Protein AF-0000000070753878 (afdb_homodimer)

InterPro domains:
  IPR022751 Alpha-mannosyltransferase [PF11051] (12-262)
  IPR029044 Nucleotide-diphospho-sugar transferases [SSF53448] (6-229)

Organism: Phytophthora sojae (strain P6497) (NCBI:txid1094619)

Foldseek 3Di:
DEFFPVCLLLLLLVVLLLVLLPDDAAAEYEYADANRADPVSVVLNCVLDPRYHYDHLNVVCCVVVNDPNVLSVVCHDQNCQLSCVLPDPDQWDKDAASLKQFPHNPVCLCVAPQCVVAQKEWEFDAQAADCAAQNPDDPNDRNLVVCQAVPPQVVLPHDHGRDFDPCLDPVDHCVVVRRHLGTTDVNIMTGRNVQQRCLSVLLSCCSRPVCVVGGRDPGNGVSRVSSSRSSVGDHDYQQWHKKAWAAPQLPCCPQFQQKHFAWIWDWRSHPPPPDDTGTTIISPCLAAPQPSDDPVCPVPDDSRYHRRPDIFKMQDIHGHDHADATPDPRDDDDDPRMRHRRHIDTDDPQRVQSSVLSNQSSVCVVVVVNVSSVDPDRPPDDD/DEFFPVCLLLLLLVVLLLVLLPDDAAAEYEYADANRADPVSVVLNCVLDPRYHYDHLNVVCCVVVNDPNVLSVVCHDQNCQLSCVLPDPDQWDKDAASLKQFPHNPVCLCVAPQCVVAQKEWEFDAQAADCAAQNPDDPNDRNLVVCQAVPPQVVLPHDHGRDFDPCLDPVDHCVVVRRHLGT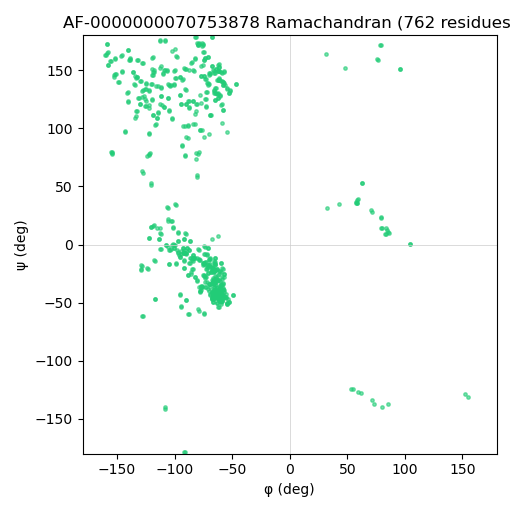TDVNIMTGRNVQQRCLSVQLSCCSRPVCVVGGRDDGNGVSRVSSSRSSVGDHDYQQWHKKAWAAPQLPCCVQFQQKHFAWIWDWRSHPPPPDDTGTTIISPCLAAPQPSDDPVCPVPDDSRHHRRPDTFKMQDIHGHDHADATPDPRDDDDDPRMRHRRHIDTDDPQRVQSSVLSNQSSVCVVVVVNVSSVDPDRPPDDD

Secondary structure (DSSP, 8-state):
-B--GGGHHHHHHHHHHHHHTT--S-EEEEESSGGGS-HHHHHHHHHH-SSEEEEEHHHHHHHTTSS-HHHHGGGSGGGHHHHHHHH---SEEEEE-TTEEESS-GGGGGGSHHHHHHSEEEEE------SSGGGSEETTEEHHHHHHHH--GGGGT--SS----GGG-TTT-TTTTTS-S--EEEEEEEEEGGG-TTHHHHHHHHHHTGGGTS--SSTTHHHHHHHHHHTT----B-SS--EEB--TTTTHHHHHTT-EESSEEEE---S-TTSPP-EEEEE-HHHH-S--S-GGGTTTS-GGGS--S---EEPPP---------SSS--S---TTEETT---EEPPTTHHHHHHHHHHHHHHHHTT-GGGGS---------/-B--GGGHHHHHHHHHHHHHTT--S-EEEEESSGGGS-HHHHHHHHHH-SSEEEEEHHHHHHHTTSS-HHHHGGGSGGGHHHHHHHH---SEEEEE-TTEEESS-GGGGGGSHHHHHHSEEEEE------SSGGGSEETTEEHHHHHHHH--GGGGT--SS----GGG-TTT-TTTTTS-S--EEEEEEEEEGGG-TTHHHHHHHHHHTGGGTS--SSTTHHHHHHHHHHTT----B-SS--EEB--TTTTHHHHHTT-EESSEEEE---S-TTSPP-EEEEE-HHHH-S--S-GGGTTTS-GGGS--S---EEPPP---------SSS--S---TTEETT---EEPPTTHHHHHHHHHHHHHHHHTT-GGGGSS--------

Solvent-accessible surface area (backbone atoms only — not comparable to full-atom values): 41016 Å² total; per-residue (Å²): 58,65,52,38,58,91,42,41,40,47,36,50,23,35,54,53,48,39,42,63,48,66,48,80,66,80,45,52,38,34,32,58,41,68,89,27,55,43,72,69,54,51,51,54,51,54,74,73,39,89,55,63,44,80,41,50,53,38,52,51,36,33,74,70,64,76,36,52,68,76,65,42,67,66,32,58,76,65,42,30,52,62,54,46,64,59,67,50,83,66,42,77,37,68,44,41,43,42,44,47,47,64,71,50,44,74,73,56,53,72,73,31,67,48,22,66,73,31,30,17,42,38,36,40,33,62,54,42,71,43,63,46,34,30,33,20,74,54,95,87,31,43,31,50,58,46,49,49,59,65,49,67,32,64,81,69,77,37,77,76,70,63,69,76,52,81,75,50,28,79,88,75,18,47,59,65,64,47,45,15,39,41,63,39,35,58,55,48,36,37,40,26,57,86,60,32,79,48,17,54,62,42,32,52,43,41,71,75,45,48,42,78,76,51,56,50,37,84,66,42,35,46,49,58,63,50,15,24,53,73,44,71,37,72,70,28,64,36,66,42,27,52,29,23,27,32,23,51,62,58,35,22,68,81,55,30,50,33,29,24,31,33,39,43,29,40,55,58,55,60,78,59,82,84,52,79,87,43,76,35,35,29,53,29,46,29,62,62,36,80,66,57,54,59,79,92,39,56,54,72,52,62,51,46,53,38,45,28,82,44,62,58,33,25,35,53,90,42,66,65,65,63,68,60,62,63,89,55,88,58,82,74,86,79,61,91,56,42,42,34,40,59,35,56,41,73,51,64,84,63,49,54,29,52,52,51,46,44,39,45,28,26,52,20,46,68,51,68,28,60,53,45,65,73,53,77,65,68,34,61,76,85,125,61,66,52,37,58,92,42,42,40,45,37,52,23,35,54,53,49,38,42,64,49,67,49,79,66,81,44,52,40,33,32,58,42,67,88,27,53,44,69,68,54,50,50,53,51,54,74,73,40,89,55,63,43,81,42,49,53,37,52,52,36,33,75,70,66,78,35,52,68,79,62,43,67,65,32,56,76,64,43,31,53,64,52,47,63,59,67,50,82,64,41,77,37,66,45,41,44,41,44,46,48,64,71,48,44,74,73,57,54,72,73,31,67,48,23,65,73,30,29,18,43,38,36,41,33,61,54,42,71,43,64,46,35,32,34,20,74,53,96,86,31,45,31,49,59,47,49,49,58,65,51,68,32,64,81,69,76,38,76,76,71,64,68,76,53,81,75,50,28,80,86,75,18,47,58,66,63,48,44,15,41,41,63,39,36,58,56,47,35,37,39,25,56,86,60,32,80,47,16,53,62,41,32,52,43,42,71,76,47,49,43,79,76,50,56,48,38,82,66,42,34,47,49,58,64,51,14,25,54,72,44,71,36,73,68,28,62,36,67,43,28,52,28,25,29,33,22,51,62,57,36,22,69,80,55,29,50,33,29,26,30,33,40,42,28,41,57,59,58,61,77,60,80,84,52,79,85,44,77,36,37,30,52,28,46,29,63,63,36,78,65,54,53,58,78,91,40,56,55,72,51,60,51,44,54,38,45,28,83,44,61,57,32,26,33,54,89,42,67,66,68,61,67,60,61,64,89,56,89,61,80,73,87,77,60,92,56,41,42,34,40,60,35,54,39,72,51,62,85,64,49,54,28,50,51,51,45,43,40,45,27,25,50,19,46,68,51,68,25,59,44,41,65,74,54,73,66,66,37,63,81,87,126

Sequence (766 aa):
MCMHNGVVPLGLSLVRELRCLGNTELIQIYHCFPEEMSNSSRKLLFEADNNLEIVDVCTDLVKQGKLSEDRARHFRSWWIKPLAVYHTKIKELLLVDIDDIFMRDPAVLRTTEGYHRTGTTFFYDRVLSSTEFFNQDVDGEQYLKKLLNEFDYTKFNLPTGSTPSAHLSPKTSYAWRRQTSHEQDSSLVAIDKSRAGKAMDVLFFLITEQHFVHEFSYGDKESFWIAYELAKQEYFFSPWGVGGISSSTNKDLEKHEDSLCGSIVQYMPVEDETTESELLYVNGKALLNPFPVAMDKLGTATHNVLFNTNPTHLTPRQKRRGNGQTTTNYKGGYAMECLVGFGSEPLPVKFAPQLLRRRMFYFGIRMGVLSALDQCFPFEGMKMCMHNGVVPLGLSLVRELRCLGNTELIQIYHCFPEEMSNSSRKLLFEADNNLEIVDVCTDLVKQGKLSEDRARHFRSWWIKPLAVYHTKIKELLLVDIDDIFMRDPAVLRTTEGYHRTGTTFFYDRVLSSTEFFNQDVDGEQYLKKLLNEFDYTKFNLPTGSTPSAHLSPKTSYAWRRQTSHEQDSSLVAIDKSRAGKAMDVLFFLITEQHFVHEFSYGDKESFWIAYELAKQEYFFSPWGVGGISSSTNKDLEKHEDSLCGSIVQYMPVEDETTESELLYVNGKALLNPFPVAMDKLGTATHNVLFNTNPTHLTPRQKRRGNGQTTTNYKGGYAMECLVGFGSEPLPVKFAPQLLRRRMFYFGIRMGVLSALDQCFPFEGMK

Structure (mmCIF, N/CA/C/O backbone):
data_AF-0000000070753878-model_v1
#
loop_
_entity.id
_entity.type
_entity.pdbx_description
1 polymer 'Nucleotide-diphospho-sugar transferase'
#
loop_
_atom_site.group_PDB
_atom_site.id
_atom_site.type_symbol
_atom_site.label_atom_id
_atom_site.label_alt_id
_atom_site.label_comp_id
_atom_site.label_asym_id
_atom_site.label_entity_id
_atom_site.label_seq_id
_atom_site.pdbx_PDB_ins_code
_atom_site.Cartn_x
_atom_site.Cartn_y
_atom_site.Cartn_z
_atom_site.occupancy
_atom_site.B_iso_or_equiv
_atom_site.auth_seq_id
_atom_site.auth_comp_id
_atom_site.auth_asym_id
_atom_site.auth_atom_id
_atom_site.pdbx_PDB_model_num
ATOM 1 N N . MET A 1 1 ? 9.859 -22.562 -4.277 1 97.75 1 MET A N 1
ATOM 2 C CA . MET A 1 1 ? 9.492 -21.234 -4.781 1 97.75 1 MET A CA 1
ATOM 3 C C . MET A 1 1 ? 10.664 -20.594 -5.516 1 97.75 1 MET A C 1
ATOM 5 O O . MET A 1 1 ? 11.812 -21.016 -5.355 1 97.75 1 MET A O 1
ATOM 9 N N . CYS A 1 2 ? 10.352 -19.641 -6.387 1 98.19 2 CYS A N 1
ATOM 10 C CA . CYS A 1 2 ? 11.344 -18.969 -7.215 1 98.19 2 CYS A CA 1
ATOM 11 C C . CYS A 1 2 ? 11.32 -17.469 -6.973 1 98.19 2 CYS A C 1
ATOM 13 O O . CYS A 1 2 ? 10.25 -16.859 -6.891 1 98.19 2 CYS A O 1
ATOM 15 N N . MET A 1 3 ? 12.508 -16.891 -6.766 1 97.5 3 MET A N 1
ATOM 16 C CA . MET A 1 3 ? 12.547 -15.445 -6.574 1 97.5 3 MET A CA 1
ATOM 17 C C . MET A 1 3 ? 13.93 -14.891 -6.902 1 97.5 3 MET A C 1
ATOM 19 O O . MET A 1 3 ? 14.906 -15.641 -6.969 1 97.5 3 MET A O 1
ATOM 23 N N . HIS A 1 4 ? 14.008 -13.641 -7.27 1 97.69 4 HIS A N 1
ATOM 24 C CA . HIS A 1 4 ? 15.227 -12.859 -7.422 1 97.69 4 HIS A CA 1
ATOM 25 C C . HIS A 1 4 ? 15.305 -11.75 -6.371 1 97.69 4 HIS A C 1
ATOM 27 O O . HIS A 1 4 ? 14.367 -11.555 -5.602 1 97.69 4 HIS A O 1
ATOM 33 N N . ASN A 1 5 ? 16.391 -11.039 -6.344 1 97.19 5 ASN A N 1
ATOM 34 C CA . ASN A 1 5 ? 16.672 -10.055 -5.309 1 97.19 5 ASN A CA 1
ATOM 35 C C . ASN A 1 5 ? 15.492 -9.117 -5.086 1 97.19 5 ASN A C 1
ATOM 37 O O . ASN A 1 5 ? 15.102 -8.867 -3.943 1 97.19 5 ASN A O 1
ATOM 41 N N . GLY A 1 6 ? 14.883 -8.648 -6.102 1 94.69 6 GLY A N 1
ATOM 42 C CA . GLY A 1 6 ? 13.867 -7.613 -6.039 1 94.69 6 GLY A CA 1
ATOM 43 C C . GLY A 1 6 ? 12.594 -8.062 -5.352 1 94.69 6 GLY A C 1
ATOM 44 O O . GLY A 1 6 ? 11.82 -7.242 -4.848 1 94.69 6 GLY A O 1
ATOM 45 N N . VAL A 1 7 ? 12.367 -9.391 -5.246 1 96.81 7 VAL A N 1
ATOM 46 C CA . VAL A 1 7 ? 11.102 -9.875 -4.703 1 96.81 7 VAL A CA 1
ATOM 47 C C . VAL A 1 7 ? 11.367 -10.734 -3.469 1 96.81 7 VAL A C 1
ATOM 49 O O . VAL A 1 7 ? 10.469 -11.414 -2.967 1 96.81 7 VAL A O 1
ATOM 52 N N . VAL A 1 8 ? 12.57 -10.664 -2.906 1 98.12 8 VAL A N 1
ATOM 53 C CA . VAL A 1 8 ? 12.922 -11.422 -1.712 1 98.12 8 VAL A CA 1
ATOM 54 C C . VAL A 1 8 ? 11.992 -11.047 -0.563 1 98.12 8 VAL A C 1
ATOM 56 O O . VAL A 1 8 ? 11.508 -11.914 0.165 1 98.12 8 VAL A O 1
ATOM 59 N N . PRO A 1 9 ? 11.633 -9.742 -0.382 1 97.88 9 PRO A N 1
ATOM 60 C CA . PRO A 1 9 ? 10.703 -9.43 0.71 1 97.88 9 PRO A CA 1
ATOM 61 C C . PRO A 1 9 ? 9.352 -10.125 0.558 1 97.88 9 PRO A C 1
ATOM 63 O O . PRO A 1 9 ? 8.805 -10.633 1.539 1 97.88 9 PRO A O 1
ATOM 66 N N . LEU A 1 10 ? 8.898 -10.188 -0.646 1 98.12 10 LEU A N 1
ATOM 67 C CA . LEU A 1 10 ? 7.633 -10.867 -0.904 1 98.12 10 LEU A CA 1
ATOM 68 C C . LEU A 1 10 ? 7.762 -12.367 -0.649 1 98.12 10 LEU A C 1
ATOM 70 O O . LEU A 1 10 ? 6.898 -12.969 -0.001 1 98.12 10 LEU A O 1
ATOM 74 N N . GLY A 1 11 ? 8.828 -12.977 -1.165 1 98.5 11 GLY A N 1
ATOM 75 C CA . GLY A 1 11 ? 9.062 -14.398 -0.959 1 98.5 11 GLY A CA 1
ATOM 76 C C . GLY A 1 11 ? 9.234 -14.766 0.502 1 98.5 11 GLY A C 1
ATOM 77 O O . GLY A 1 11 ? 8.664 -15.758 0.969 1 98.5 11 GLY A O 1
ATOM 78 N N . LEU A 1 12 ? 10.062 -13.977 1.237 1 98.69 12 LEU A N 1
ATOM 79 C CA . LEU A 1 12 ? 10.289 -14.242 2.652 1 98.69 12 LEU A CA 1
ATOM 80 C C . LEU A 1 12 ? 9 -14.086 3.453 1 98.69 12 LEU A C 1
ATOM 82 O O . LEU A 1 12 ? 8.773 -14.82 4.418 1 98.69 12 LEU A O 1
ATOM 86 N N . SER A 1 13 ? 8.156 -13.117 3.084 1 98.25 13 SER A N 1
ATOM 87 C CA . SER A 1 13 ? 6.867 -12.977 3.75 1 98.25 13 SER A CA 1
ATOM 88 C C . SER A 1 13 ? 6.027 -14.242 3.596 1 98.25 13 SER A C 1
ATOM 90 O O . SER A 1 13 ? 5.277 -14.609 4.5 1 98.25 13 SER A O 1
ATOM 92 N N . LEU A 1 14 ? 6.109 -14.945 2.447 1 98.62 14 LEU A N 1
ATOM 93 C CA . LEU A 1 14 ? 5.398 -16.203 2.262 1 98.62 14 LEU A CA 1
ATOM 94 C C . LEU A 1 14 ? 6 -17.297 3.133 1 98.62 14 LEU A C 1
ATOM 96 O O . LEU A 1 14 ? 5.27 -18.094 3.729 1 98.62 14 LEU A O 1
ATOM 100 N N . VAL A 1 15 ? 7.324 -17.344 3.162 1 98.62 15 VAL A N 1
ATOM 101 C CA . VAL A 1 15 ? 7.977 -18.328 4.027 1 98.62 15 VAL A CA 1
ATOM 102 C C . VAL A 1 15 ? 7.426 -18.203 5.445 1 98.62 15 VAL A C 1
ATOM 104 O O . VAL A 1 15 ? 7.012 -19.203 6.043 1 98.62 15 VAL A O 1
ATOM 107 N N . ARG A 1 16 ? 7.395 -16.984 5.949 1 97.69 16 ARG A N 1
ATOM 108 C CA . ARG A 1 16 ? 6.926 -16.766 7.312 1 97.69 16 ARG A CA 1
ATOM 109 C C . ARG A 1 16 ? 5.453 -17.141 7.449 1 97.69 16 ARG A C 1
ATOM 111 O O . ARG A 1 16 ? 5.047 -17.734 8.453 1 97.69 16 ARG A O 1
ATOM 118 N N . GLU A 1 17 ? 4.672 -16.812 6.453 1 96.88 17 GLU A N 1
ATOM 119 C CA . GLU A 1 17 ? 3.254 -17.156 6.473 1 96.88 17 GLU A CA 1
ATOM 120 C C . GLU A 1 17 ? 3.062 -18.672 6.531 1 96.88 17 GLU A C 1
ATOM 122 O O . GLU A 1 17 ? 2.219 -19.172 7.281 1 96.88 17 GLU A O 1
ATOM 127 N N . LEU A 1 18 ? 3.809 -19.375 5.715 1 98.31 18 LEU A N 1
ATOM 128 C CA . LEU A 1 18 ? 3.705 -20.828 5.703 1 98.31 18 LEU A CA 1
ATOM 129 C C . LEU A 1 18 ? 4.047 -21.406 7.07 1 98.31 18 LEU A C 1
ATOM 131 O O . LEU A 1 18 ? 3.381 -22.344 7.539 1 98.31 18 LEU A O 1
ATOM 135 N N . ARG A 1 19 ? 5.066 -20.828 7.734 1 97.88 19 ARG A N 1
ATOM 136 C CA . ARG A 1 19 ? 5.414 -21.281 9.078 1 97.88 19 ARG A CA 1
ATOM 137 C C . ARG A 1 19 ? 4.277 -21 10.055 1 97.88 19 ARG A C 1
ATOM 139 O O . ARG A 1 19 ? 3.961 -21.828 10.906 1 97.88 19 ARG A O 1
ATOM 146 N N . CYS A 1 20 ? 3.631 -19.859 9.945 1 95.94 20 CYS A N 1
ATOM 147 C CA . CYS A 1 20 ? 2.506 -19.516 10.805 1 95.94 20 CYS A CA 1
ATOM 148 C C . CYS A 1 20 ? 1.322 -20.438 10.562 1 95.94 20 CYS A C 1
ATOM 150 O O . CYS A 1 20 ? 0.499 -20.656 11.453 1 95.94 20 CYS A O 1
ATOM 152 N N . LEU A 1 21 ? 1.281 -21.031 9.391 1 96.56 21 LEU A N 1
ATOM 153 C CA . LEU A 1 21 ? 0.203 -21.953 9.047 1 96.56 21 LEU A CA 1
ATOM 154 C C . LEU A 1 21 ? 0.556 -23.375 9.469 1 96.56 21 LEU A C 1
ATOM 156 O O . LEU A 1 21 ? -0.213 -24.312 9.219 1 96.56 21 LEU A O 1
ATOM 160 N N . GLY A 1 22 ? 1.787 -23.562 10.008 1 96.69 22 GLY A N 1
ATOM 161 C CA . GLY A 1 22 ? 2.17 -24.844 10.586 1 96.69 22 GLY A CA 1
ATOM 162 C C . GLY A 1 22 ? 3.111 -25.641 9.695 1 96.69 22 GLY A C 1
ATOM 163 O O . GLY A 1 22 ? 3.529 -26.734 10.055 1 96.69 22 GLY A O 1
ATOM 164 N N . ASN A 1 23 ? 3.482 -25.109 8.531 1 98.19 23 ASN A N 1
ATOM 165 C CA . ASN A 1 23 ? 4.391 -25.828 7.641 1 98.19 23 ASN A CA 1
ATOM 166 C C . ASN A 1 23 ? 5.816 -25.844 8.195 1 98.19 23 ASN A C 1
ATOM 168 O O . ASN A 1 23 ? 6.352 -24.812 8.57 1 98.19 23 ASN A O 1
ATOM 172 N N . THR A 1 24 ? 6.418 -26.984 8.219 1 97.94 24 THR A N 1
ATOM 173 C CA . THR A 1 24 ? 7.773 -27.125 8.734 1 97.94 24 THR A CA 1
ATOM 174 C C . THR A 1 24 ? 8.703 -27.719 7.684 1 97.94 24 THR A C 1
ATOM 176 O O . THR A 1 24 ? 9.859 -28.031 7.973 1 97.94 24 THR A O 1
ATOM 179 N N . GLU A 1 25 ? 8.227 -27.891 6.516 1 98.38 25 GLU A N 1
ATOM 180 C CA . GLU A 1 25 ? 8.969 -28.578 5.457 1 98.38 25 GLU A CA 1
ATOM 181 C C . GLU A 1 25 ? 10.141 -27.719 4.969 1 98.38 25 GLU A C 1
ATOM 183 O O . GLU A 1 25 ? 10.188 -26.516 5.219 1 98.38 25 GLU A O 1
ATOM 188 N N . LEU A 1 26 ? 11.039 -28.453 4.324 1 98.69 26 LEU A N 1
ATOM 189 C CA . LEU A 1 26 ? 12.109 -27.75 3.621 1 98.69 26 LEU A CA 1
ATOM 190 C C . LEU A 1 26 ? 11.539 -26.859 2.521 1 98.69 26 LEU A C 1
ATOM 192 O O . LEU A 1 26 ? 10.695 -27.297 1.74 1 98.69 26 LEU A O 1
ATOM 196 N N . ILE A 1 27 ? 11.953 -25.641 2.516 1 98.81 27 ILE A N 1
ATOM 197 C CA . ILE A 1 27 ? 11.633 -24.734 1.423 1 98.81 27 ILE A CA 1
ATOM 198 C C . ILE A 1 27 ? 12.883 -24.438 0.597 1 98.81 27 ILE A C 1
ATOM 200 O O . ILE A 1 27 ? 13.898 -24 1.134 1 98.81 27 ILE A O 1
ATOM 204 N N . GLN A 1 28 ? 12.867 -24.797 -0.646 1 98.88 28 GLN A N 1
ATOM 205 C CA . GLN A 1 28 ? 13.953 -24.469 -1.567 1 98.88 28 GLN A CA 1
ATOM 206 C C . GLN A 1 28 ? 13.633 -23.203 -2.355 1 98.88 28 GLN A C 1
ATOM 208 O O . GLN A 1 28 ? 12.555 -23.078 -2.939 1 98.88 28 GLN A O 1
ATOM 213 N N . ILE A 1 29 ? 14.578 -22.281 -2.332 1 98.75 29 ILE A N 1
ATOM 214 C CA . ILE A 1 29 ? 14.461 -21.047 -3.082 1 98.75 29 ILE A CA 1
ATOM 215 C C . ILE A 1 29 ? 15.352 -21.094 -4.32 1 98.75 29 ILE A C 1
ATOM 217 O O . ILE A 1 29 ? 16.578 -21.141 -4.207 1 98.75 29 ILE A O 1
ATOM 221 N N . TYR A 1 30 ? 14.75 -21.062 -5.473 1 98.75 30 TYR A N 1
ATOM 222 C CA . TYR A 1 30 ? 15.477 -21.188 -6.734 1 98.75 30 TYR A CA 1
ATOM 223 C C . TYR A 1 30 ? 15.68 -19.812 -7.379 1 98.75 30 TYR A C 1
ATOM 225 O O . TYR A 1 30 ? 14.781 -18.969 -7.352 1 98.75 30 TYR A O 1
ATOM 233 N N . HIS A 1 31 ? 16.812 -19.594 -7.891 1 98.44 31 HIS A N 1
ATOM 234 C CA . HIS A 1 31 ? 17.156 -18.422 -8.695 1 98.44 31 HIS A CA 1
ATOM 235 C C . HIS A 1 31 ? 18.062 -18.812 -9.867 1 98.44 31 HIS A C 1
ATOM 237 O O . HIS A 1 31 ? 18.484 -19.953 -9.977 1 98.44 31 HIS A O 1
ATOM 243 N N . CYS A 1 32 ? 18.25 -17.906 -10.844 1 98.12 32 CYS A N 1
ATOM 244 C CA . CYS A 1 32 ? 19.016 -18.172 -12.055 1 98.12 32 CYS A CA 1
ATOM 245 C C . CYS A 1 32 ? 20.234 -17.266 -12.141 1 98.12 32 CYS A C 1
ATOM 247 O O . CYS A 1 32 ? 20.141 -16.109 -12.555 1 98.12 32 CYS A O 1
ATOM 249 N N . PHE A 1 33 ? 21.438 -17.844 -11.828 1 97.81 33 PHE A N 1
ATOM 250 C CA . PHE A 1 33 ? 22.75 -17.203 -11.852 1 97.81 33 PHE A CA 1
ATOM 251 C C . PHE A 1 33 ? 22.938 -16.312 -10.641 1 97.81 33 PHE A C 1
ATOM 253 O O . PHE A 1 33 ? 21.953 -15.914 -9.992 1 97.81 33 PHE A O 1
ATOM 260 N N . PRO A 1 34 ? 24.109 -15.984 -10.242 1 96.75 34 PRO A N 1
ATOM 261 C CA . PRO A 1 34 ? 24.438 -15.352 -8.969 1 96.75 34 PRO A CA 1
ATOM 262 C C . PRO A 1 34 ? 23.875 -13.938 -8.852 1 96.75 34 PRO A C 1
ATOM 264 O O . PRO A 1 34 ? 23.578 -13.477 -7.746 1 96.75 34 PRO A O 1
ATOM 267 N N . GLU A 1 35 ? 23.609 -13.266 -9.969 1 96.5 35 GLU A N 1
ATOM 268 C CA . GLU A 1 35 ? 23.203 -11.867 -9.922 1 96.5 35 GLU A CA 1
ATOM 269 C C . GLU A 1 35 ? 21.766 -11.742 -9.406 1 96.5 35 GLU A C 1
ATOM 271 O O . GLU A 1 35 ? 21.344 -10.664 -8.984 1 96.5 35 GLU A O 1
ATOM 276 N N . GLU A 1 36 ? 21.047 -12.867 -9.391 1 97.38 36 GLU A N 1
ATOM 277 C CA . GLU A 1 36 ? 19.641 -12.812 -8.984 1 97.38 36 GLU A CA 1
ATOM 278 C C . GLU A 1 36 ? 19.5 -13.023 -7.477 1 97.38 36 GLU A C 1
ATOM 280 O O . GLU A 1 36 ? 18.422 -12.836 -6.922 1 97.38 36 GLU A O 1
ATOM 285 N N . MET A 1 37 ? 20.578 -13.383 -6.801 1 98.25 37 MET A N 1
ATOM 286 C CA . MET A 1 37 ? 20.516 -13.625 -5.359 1 98.25 37 MET A CA 1
ATOM 287 C C . MET A 1 37 ? 21.797 -13.133 -4.684 1 98.25 37 MET A C 1
ATOM 289 O O . MET A 1 37 ? 22.781 -13.875 -4.582 1 98.25 37 MET A O 1
ATOM 293 N N . SER A 1 38 ? 21.781 -11.969 -4.152 1 98.31 38 SER A N 1
ATOM 294 C CA . SER A 1 38 ? 22.938 -11.336 -3.545 1 98.31 38 SER A CA 1
ATOM 295 C C . SER A 1 38 ? 23.266 -11.961 -2.189 1 98.31 38 SER A C 1
ATOM 297 O O . SER A 1 38 ? 22.438 -12.688 -1.622 1 98.31 38 SER A O 1
ATOM 299 N N . ASN A 1 39 ? 24.453 -11.688 -1.669 1 98.25 39 ASN A N 1
ATOM 300 C CA . ASN A 1 39 ? 24.844 -12.133 -0.335 1 98.25 39 ASN A CA 1
ATOM 301 C C . ASN A 1 39 ? 23.922 -11.555 0.738 1 98.25 39 ASN A C 1
ATOM 303 O O . ASN A 1 39 ? 23.609 -12.227 1.723 1 98.25 39 ASN A O 1
ATOM 307 N N . SER A 1 40 ? 23.516 -10.328 0.535 1 97.56 40 SER A N 1
ATOM 308 C CA . SER A 1 40 ? 22.609 -9.695 1.489 1 97.56 40 SER A CA 1
ATOM 309 C C . SER A 1 40 ? 21.25 -10.406 1.519 1 97.56 40 SER A C 1
ATOM 311 O O . SER A 1 40 ? 20.688 -10.617 2.59 1 97.56 40 SER A O 1
ATOM 313 N N . SER A 1 41 ? 20.766 -10.75 0.341 1 98.12 41 SER A N 1
ATOM 314 C CA . SER A 1 41 ? 19.516 -11.492 0.264 1 98.12 41 SER A CA 1
ATOM 315 C C . SER A 1 41 ? 19.641 -12.852 0.931 1 98.12 41 SER A C 1
ATOM 317 O O . SER A 1 41 ? 18.75 -13.266 1.678 1 98.12 41 SER A O 1
ATOM 319 N N . ARG A 1 42 ? 20.703 -13.539 0.672 1 98.5 42 ARG A N 1
ATOM 320 C CA . ARG A 1 42 ? 20.953 -14.836 1.279 1 98.5 42 ARG A CA 1
ATOM 321 C C . ARG A 1 42 ? 20.984 -14.734 2.801 1 98.5 42 ARG A C 1
ATOM 323 O O . ARG A 1 42 ? 20.359 -15.547 3.494 1 98.5 42 ARG A O 1
ATOM 330 N N . LYS A 1 43 ? 21.734 -13.766 3.297 1 98.06 43 LYS A N 1
ATOM 331 C CA . LYS A 1 43 ? 21.844 -13.57 4.738 1 98.06 43 LYS A CA 1
ATOM 332 C C . LYS A 1 43 ? 20.469 -13.328 5.363 1 98.06 43 LYS A C 1
ATOM 334 O O . LYS A 1 43 ? 20.125 -13.914 6.391 1 98.06 43 LYS A O 1
ATOM 339 N N . LEU A 1 44 ? 19.703 -12.477 4.711 1 98.12 44 LEU A N 1
ATOM 340 C CA . LEU A 1 44 ? 18.359 -12.164 5.195 1 98.12 44 LEU A CA 1
ATOM 341 C C . LEU A 1 44 ? 17.5 -13.43 5.266 1 98.12 44 LEU A C 1
ATOM 343 O O . LEU A 1 44 ? 16.828 -13.664 6.27 1 98.12 44 LEU A O 1
ATOM 347 N N . LEU A 1 45 ? 17.5 -14.234 4.281 1 98.56 45 LEU A N 1
ATOM 348 C CA . LEU A 1 45 ? 16.703 -15.453 4.207 1 98.56 45 LEU A CA 1
ATOM 349 C C . LEU A 1 45 ? 17.141 -16.453 5.277 1 98.56 45 LEU A C 1
ATOM 351 O O . LEU A 1 45 ? 16.297 -16.969 6.016 1 98.56 45 LEU A O 1
ATOM 355 N N . PHE A 1 46 ? 18.406 -16.672 5.461 1 98.06 46 PHE A N 1
ATOM 356 C CA . PHE A 1 46 ? 18.922 -17.688 6.375 1 98.06 46 PHE A CA 1
ATOM 357 C C . PHE A 1 46 ? 18.766 -17.234 7.824 1 98.06 46 PHE A C 1
ATOM 359 O O . PHE A 1 46 ? 18.609 -18.062 8.719 1 98.06 46 PHE A O 1
ATOM 366 N N . GLU A 1 47 ? 18.75 -15.938 8.055 1 96.75 47 GLU A N 1
ATOM 367 C CA . GLU A 1 47 ? 18.516 -15.438 9.406 1 96.75 47 GLU A CA 1
ATOM 368 C C . GLU A 1 47 ? 17.047 -15.562 9.805 1 96.75 47 GLU A C 1
ATOM 370 O O . GLU A 1 47 ? 16.734 -15.734 10.984 1 96.75 47 GLU A O 1
ATOM 375 N N . ALA A 1 48 ? 16.203 -15.555 8.805 1 96.38 48 ALA A N 1
ATOM 376 C CA . ALA A 1 48 ? 14.773 -15.539 9.078 1 96.38 48 ALA A CA 1
ATOM 377 C C . ALA A 1 48 ? 14.227 -16.953 9.219 1 96.38 48 ALA A C 1
ATOM 379 O O . ALA A 1 48 ? 13.188 -17.172 9.859 1 96.38 48 ALA A O 1
ATOM 380 N N . ASP A 1 49 ? 14.844 -17.891 8.617 1 97.19 49 ASP A N 1
ATOM 381 C CA . ASP A 1 49 ? 14.352 -19.25 8.648 1 97.19 49 ASP A CA 1
ATOM 382 C C . ASP A 1 49 ? 15.5 -20.266 8.586 1 97.19 49 ASP A C 1
ATOM 384 O O . ASP A 1 49 ? 16.438 -20.094 7.805 1 97.19 49 ASP A O 1
ATOM 388 N N . ASN A 1 50 ? 15.398 -21.344 9.367 1 96.75 50 ASN A N 1
ATOM 389 C CA . ASN A 1 50 ? 16.516 -22.266 9.5 1 96.75 50 ASN A CA 1
ATOM 390 C C . ASN A 1 50 ? 16.328 -23.5 8.633 1 96.75 50 ASN A C 1
ATOM 392 O O . ASN A 1 50 ? 17.156 -24.406 8.641 1 96.75 50 ASN A O 1
ATOM 396 N N . ASN A 1 51 ? 15.273 -23.656 7.965 1 98.38 51 ASN A N 1
ATOM 397 C CA . ASN A 1 51 ? 15.023 -24.812 7.117 1 98.38 51 ASN A CA 1
ATOM 398 C C . ASN A 1 51 ? 14.789 -24.406 5.664 1 98.38 51 ASN A C 1
ATOM 400 O O . ASN A 1 51 ? 13.789 -24.797 5.059 1 98.38 51 ASN A O 1
ATOM 404 N N . LEU A 1 52 ? 15.766 -23.609 5.102 1 98.44 52 LEU A N 1
ATOM 405 C CA . LEU A 1 52 ? 15.766 -23.141 3.717 1 98.44 52 LEU A CA 1
ATOM 406 C C . LEU A 1 52 ? 17 -23.656 2.975 1 98.44 52 LEU A C 1
ATOM 408 O O . LEU A 1 52 ? 18.047 -23.891 3.584 1 98.44 52 LEU A O 1
ATOM 412 N N . GLU A 1 53 ? 16.828 -23.859 1.756 1 98.75 53 GLU A N 1
ATOM 413 C CA . GLU A 1 53 ? 17.922 -24.031 0.806 1 98.75 53 GLU A CA 1
ATOM 414 C C . GLU A 1 53 ? 17.797 -23.062 -0.358 1 98.75 53 GLU A C 1
ATOM 416 O O . GLU A 1 53 ? 16.703 -22.812 -0.861 1 98.75 53 GLU A O 1
ATOM 421 N N . ILE A 1 54 ? 18.891 -22.422 -0.701 1 98.69 54 ILE A N 1
ATOM 422 C CA . ILE A 1 54 ? 18.922 -21.531 -1.861 1 98.69 54 ILE A CA 1
ATOM 423 C C . ILE A 1 54 ? 19.688 -22.203 -3 1 98.69 54 ILE A C 1
ATOM 425 O O . ILE A 1 54 ? 20.828 -22.625 -2.822 1 98.69 54 ILE A O 1
ATOM 429 N N . VAL A 1 55 ? 19.062 -22.297 -4.176 1 98.69 55 VAL A N 1
ATOM 430 C CA . VAL A 1 55 ? 19.594 -23.109 -5.258 1 98.69 55 VAL A CA 1
ATOM 431 C C . VAL A 1 55 ? 19.75 -22.266 -6.52 1 98.69 55 VAL A C 1
ATOM 433 O O . VAL A 1 55 ? 18.781 -21.656 -6.984 1 98.69 55 VAL A O 1
ATOM 436 N N . ASP A 1 56 ? 20.906 -22.188 -7.074 1 98.5 56 ASP A N 1
ATOM 437 C CA . ASP A 1 56 ? 21.172 -21.609 -8.383 1 98.5 56 ASP A CA 1
ATOM 438 C C . ASP A 1 56 ? 21.031 -22.656 -9.492 1 98.5 56 ASP A C 1
ATOM 440 O O . ASP A 1 56 ? 22.016 -23.266 -9.898 1 98.5 56 ASP A O 1
ATOM 444 N N . VAL A 1 57 ? 19.891 -22.734 -10.016 1 98.69 57 VAL A N 1
ATOM 445 C CA . VAL A 1 57 ? 19.562 -23.859 -10.906 1 98.69 57 VAL A CA 1
ATOM 446 C C . VAL A 1 57 ? 20.281 -23.672 -12.242 1 98.69 57 VAL A C 1
ATOM 448 O O . VAL A 1 57 ? 20.703 -24.641 -12.859 1 98.69 57 VAL A O 1
ATOM 451 N N . CYS A 1 58 ? 20.391 -22.438 -12.695 1 98.5 58 CYS A N 1
ATOM 452 C CA . CYS A 1 58 ? 21.016 -22.188 -14 1 98.5 58 CYS A CA 1
ATOM 453 C C . CYS A 1 58 ? 22.5 -22.516 -13.977 1 98.5 58 CYS A C 1
ATOM 455 O O . CYS A 1 58 ? 23 -23.203 -14.859 1 98.5 58 CYS A O 1
ATOM 457 N N . THR A 1 59 ? 23.188 -22.047 -12.93 1 98.38 59 THR A N 1
ATOM 458 C CA . THR A 1 59 ? 24.594 -22.375 -12.797 1 98.38 59 THR A CA 1
ATOM 459 C C . THR A 1 59 ? 24.781 -23.891 -12.734 1 98.38 59 THR A C 1
ATOM 461 O O . THR A 1 59 ? 25.688 -24.438 -13.383 1 98.38 59 THR A O 1
ATOM 464 N N . ASP A 1 60 ? 23.953 -24.578 -11.953 1 98.44 60 ASP A N 1
ATOM 465 C CA . ASP A 1 60 ? 24.062 -26.031 -11.773 1 98.44 60 ASP A CA 1
ATOM 466 C C . ASP A 1 60 ? 23.875 -26.766 -13.094 1 98.44 60 ASP A C 1
ATOM 468 O O . ASP A 1 60 ? 24.656 -27.656 -13.43 1 98.44 60 ASP A O 1
ATOM 472 N N . LEU A 1 61 ? 22.875 -26.406 -13.836 1 98.38 61 LEU A N 1
ATOM 473 C CA . LEU A 1 61 ? 22.547 -27.141 -15.062 1 98.38 61 LEU A CA 1
ATOM 474 C C . LEU A 1 61 ? 23.562 -26.844 -16.156 1 98.38 61 LEU A C 1
ATOM 476 O O . LEU A 1 61 ? 23.859 -27.703 -16.984 1 98.38 61 LEU A O 1
ATOM 480 N N . VAL A 1 62 ? 24.109 -25.609 -16.172 1 98.5 62 VAL A N 1
ATOM 481 C CA . VAL A 1 62 ? 25.172 -25.281 -17.109 1 98.5 62 VAL A CA 1
ATOM 482 C C . VAL A 1 62 ? 26.422 -26.109 -16.781 1 98.5 62 VAL A C 1
ATOM 484 O O . VAL A 1 62 ? 27.047 -26.688 -17.672 1 98.5 62 VAL A O 1
ATOM 487 N N . LYS A 1 63 ? 26.797 -26.188 -15.547 1 98.38 63 LYS A N 1
ATOM 488 C CA . LYS A 1 63 ? 27.953 -26.953 -15.102 1 98.38 63 LYS A CA 1
ATOM 489 C C . LYS A 1 63 ? 27.812 -28.438 -15.461 1 98.38 63 LYS A C 1
ATOM 491 O O . LYS A 1 63 ? 28.797 -29.109 -15.781 1 98.38 63 LYS A O 1
ATOM 496 N N . GLN A 1 64 ? 26.609 -28.953 -15.43 1 97.94 64 GLN A N 1
ATOM 497 C CA . GLN A 1 64 ? 26.328 -30.344 -15.734 1 97.94 64 GLN A CA 1
ATOM 498 C C . GLN A 1 64 ? 26.312 -30.594 -17.234 1 97.94 64 GLN A C 1
ATOM 500 O O . GLN A 1 64 ? 26.219 -31.734 -17.688 1 97.94 64 GLN A O 1
ATOM 505 N N . GLY A 1 65 ? 26.281 -29.516 -18.016 1 97.56 65 GLY A N 1
ATOM 506 C CA . GLY A 1 65 ? 26.281 -29.641 -19.469 1 97.56 65 GLY A CA 1
ATOM 507 C C . GLY A 1 65 ? 24.891 -29.859 -20.031 1 97.56 65 GLY A C 1
ATOM 508 O O . GLY A 1 65 ? 24.734 -30.203 -21.203 1 97.56 65 GLY A O 1
ATOM 509 N N . LYS A 1 66 ? 23.891 -29.656 -19.219 1 97.38 66 LYS A N 1
ATOM 510 C CA . LYS A 1 66 ? 22.516 -29.891 -19.656 1 97.38 66 LYS A CA 1
ATOM 511 C C . LYS A 1 66 ? 21.938 -28.672 -20.359 1 97.38 66 LYS A C 1
ATOM 513 O O . LYS A 1 66 ? 20.984 -28.781 -21.125 1 97.38 66 LYS A O 1
ATOM 518 N N . LEU A 1 67 ? 22.5 -27.484 -20.047 1 97.25 67 LEU A N 1
ATOM 519 C CA . LEU A 1 67 ? 22.125 -26.234 -20.703 1 97.25 67 LEU A CA 1
ATOM 520 C C . LEU A 1 67 ? 23.359 -25.438 -21.078 1 97.25 67 LEU A C 1
ATOM 522 O O . LEU A 1 67 ? 24.375 -25.469 -20.359 1 97.25 67 LEU A O 1
ATOM 526 N N . SER A 1 68 ? 23.312 -24.75 -22.188 1 97.44 68 SER A N 1
ATOM 527 C CA . SER A 1 68 ? 24.281 -23.688 -22.422 1 97.44 68 SER A CA 1
ATOM 528 C C . SER A 1 68 ? 23.969 -22.453 -21.594 1 97.44 68 SER A C 1
ATOM 530 O O . SER A 1 68 ? 22.828 -22.266 -21.172 1 97.44 68 SER A O 1
ATOM 532 N N . GLU A 1 69 ? 24.953 -21.656 -21.406 1 96.25 69 GLU A N 1
ATOM 533 C CA . GLU A 1 69 ? 24.719 -20.422 -20.672 1 96.25 69 GLU A CA 1
ATOM 534 C C . GLU A 1 69 ? 23.688 -19.547 -21.375 1 96.25 69 GLU A C 1
ATOM 536 O O . GLU A 1 69 ? 22.828 -18.938 -20.719 1 96.25 69 GLU A O 1
ATOM 541 N N . ASP A 1 70 ? 23.734 -19.5 -22.688 1 96.06 70 ASP A N 1
ATOM 542 C CA . ASP A 1 70 ? 22.812 -18.688 -23.469 1 96.06 70 ASP A CA 1
ATOM 543 C C . ASP A 1 70 ? 21.375 -19.172 -23.297 1 96.06 70 ASP A C 1
ATOM 545 O O . ASP A 1 70 ? 20.469 -18.359 -23.141 1 96.06 70 ASP A O 1
ATOM 549 N N . ARG A 1 71 ? 21.203 -20.484 -23.312 1 95.31 71 ARG A N 1
ATOM 550 C CA . ARG A 1 71 ? 19.875 -21.047 -23.109 1 95.31 71 ARG A CA 1
ATOM 551 C C . ARG A 1 71 ? 19.375 -20.797 -21.688 1 95.31 71 ARG A C 1
ATOM 553 O O . ARG A 1 71 ? 18.203 -20.453 -21.484 1 95.31 71 ARG A O 1
ATOM 560 N N . ALA A 1 72 ? 20.281 -20.938 -20.734 1 96.56 72 ALA A N 1
ATOM 561 C CA . ALA A 1 72 ? 19.922 -20.781 -19.328 1 96.56 72 ALA A CA 1
ATOM 562 C C . ALA A 1 72 ? 19.438 -19.375 -19.031 1 96.56 72 ALA A C 1
ATOM 564 O O . ALA A 1 72 ? 18.562 -19.172 -18.188 1 96.56 72 ALA A O 1
ATOM 565 N N . ARG A 1 73 ? 19.891 -18.391 -19.672 1 94.62 73 ARG A N 1
ATOM 566 C CA . ARG A 1 73 ? 19.562 -17 -19.422 1 94.62 73 ARG A CA 1
ATOM 567 C C . ARG A 1 73 ? 18.125 -16.688 -19.797 1 94.62 73 ARG A C 1
ATOM 569 O O . ARG A 1 73 ? 17.562 -15.68 -19.359 1 94.62 73 ARG A O 1
ATOM 576 N N . HIS A 1 74 ? 17.438 -17.594 -20.5 1 93.44 74 HIS A N 1
ATOM 577 C CA . HIS A 1 74 ? 16.031 -17.406 -20.875 1 93.44 74 HIS A CA 1
ATOM 578 C C . HIS A 1 74 ? 15.102 -17.828 -19.734 1 93.44 74 HIS A C 1
ATOM 580 O O . HIS A 1 74 ? 13.898 -17.594 -19.797 1 93.44 74 HIS A O 1
ATOM 586 N N . PHE A 1 75 ? 15.648 -18.453 -18.688 1 93.31 75 PHE A N 1
ATOM 587 C CA . PHE A 1 75 ? 14.805 -18.984 -17.625 1 93.31 75 PHE A CA 1
ATOM 588 C C . PHE A 1 75 ? 14.758 -18.047 -16.438 1 93.31 75 PHE A C 1
ATOM 590 O O . PHE A 1 75 ? 14.523 -18.469 -15.305 1 93.31 75 PHE A O 1
ATOM 597 N N . ARG A 1 76 ? 14.82 -16.75 -16.719 1 86.19 76 ARG A N 1
ATOM 598 C CA . ARG A 1 76 ? 14.562 -15.734 -15.711 1 86.19 76 ARG A CA 1
ATOM 599 C C . ARG A 1 76 ? 13.078 -15.398 -15.641 1 86.19 76 ARG A C 1
ATOM 601 O O . ARG A 1 76 ? 12.32 -15.695 -16.562 1 86.19 76 ARG A O 1
ATOM 608 N N . SER A 1 77 ? 12.539 -15 -14.469 1 83.06 77 SER A N 1
ATOM 609 C CA . SER A 1 77 ? 11.125 -14.734 -14.25 1 83.06 77 SER A CA 1
ATOM 610 C C . SER A 1 77 ? 10.32 -16.031 -14.203 1 83.06 77 SER A C 1
ATOM 612 O O . SER A 1 77 ? 10.773 -17.031 -13.648 1 83.06 77 SER A O 1
ATOM 614 N N . TRP A 1 78 ? 9.188 -16.172 -14.789 1 89.56 78 TRP A N 1
ATOM 615 C CA . TRP A 1 78 ? 8.242 -17.266 -14.594 1 89.56 78 TRP A CA 1
ATOM 616 C C . TRP A 1 78 ? 8.781 -18.562 -15.195 1 89.56 78 TRP A C 1
ATOM 618 O O . TRP A 1 78 ? 8.438 -19.656 -14.734 1 89.56 78 TRP A O 1
ATOM 628 N N . TRP A 1 79 ? 9.742 -18.5 -16.094 1 93.81 79 TRP A N 1
ATOM 629 C CA . TRP A 1 79 ? 10.203 -19.688 -16.812 1 93.81 79 TRP A CA 1
ATOM 630 C C . TRP A 1 79 ? 11.148 -20.516 -15.953 1 93.81 79 TRP A C 1
ATOM 632 O O . TRP A 1 79 ? 11.438 -21.672 -16.281 1 93.81 79 TRP A O 1
ATOM 642 N N . ILE A 1 80 ? 11.562 -19.938 -14.891 1 97.44 80 ILE A N 1
ATOM 643 C CA . ILE A 1 80 ? 12.461 -20.703 -14.016 1 97.44 80 ILE A CA 1
ATOM 644 C C . ILE A 1 80 ? 11.672 -21.797 -13.305 1 97.44 80 ILE A C 1
ATOM 646 O O . ILE A 1 80 ? 12.258 -22.766 -12.828 1 97.44 80 ILE A O 1
ATOM 650 N N . LYS A 1 81 ? 10.383 -21.781 -13.148 1 98.06 81 LYS A N 1
ATOM 651 C CA . LYS A 1 81 ? 9.547 -22.656 -12.344 1 98.06 81 LYS A CA 1
ATOM 652 C C . LYS A 1 81 ? 9.648 -24.109 -12.82 1 98.06 81 LYS A C 1
ATOM 654 O O . LYS A 1 81 ? 9.984 -25 -12.047 1 98.06 81 LYS A O 1
ATOM 659 N N . PRO A 1 82 ? 9.398 -24.312 -14.117 1 98.06 82 PRO A N 1
ATOM 660 C CA . PRO A 1 82 ? 9.531 -25.703 -14.539 1 98.06 82 PRO A CA 1
ATOM 661 C C . PRO A 1 82 ? 10.961 -26.234 -14.414 1 98.06 82 PRO A C 1
ATOM 663 O O . PRO A 1 82 ? 11.164 -27.422 -14.18 1 98.06 82 PRO A O 1
ATOM 666 N N . LEU A 1 83 ? 11.922 -25.344 -14.578 1 98 83 LEU A N 1
ATOM 667 C CA . LEU A 1 83 ? 13.305 -25.75 -14.383 1 98 83 LEU A CA 1
ATOM 668 C C . LEU A 1 83 ? 13.555 -26.203 -12.945 1 98 83 LEU A C 1
ATOM 670 O O . LEU A 1 83 ? 14.258 -27.172 -12.703 1 98 83 LEU A O 1
ATOM 674 N N . ALA A 1 84 ? 13.023 -25.422 -12.055 1 98.5 84 ALA A N 1
ATOM 675 C CA . ALA A 1 84 ? 13.133 -25.75 -10.633 1 98.5 84 ALA A CA 1
ATOM 676 C C . ALA A 1 84 ? 12.5 -27.109 -10.344 1 98.5 84 ALA A C 1
ATOM 678 O O . ALA A 1 84 ? 13.078 -27.938 -9.633 1 98.5 84 ALA A O 1
ATOM 679 N N . VAL A 1 85 ? 11.359 -27.375 -10.898 1 98.69 85 VAL A N 1
ATOM 680 C CA . VAL A 1 85 ? 10.625 -28.625 -10.688 1 98.69 85 VAL A CA 1
ATOM 681 C C . VAL A 1 85 ? 11.445 -29.797 -11.227 1 98.69 85 VAL A C 1
ATOM 683 O O . VAL A 1 85 ? 11.547 -30.844 -10.578 1 98.69 85 VAL A O 1
ATOM 686 N N . TYR A 1 86 ? 12.031 -29.609 -12.336 1 98.44 86 TYR A N 1
ATOM 687 C CA . TYR A 1 86 ? 12.891 -30.641 -12.922 1 98.44 86 TYR A CA 1
ATOM 688 C C . TYR A 1 86 ? 14.102 -30.891 -12.039 1 98.44 86 TYR A C 1
ATOM 690 O O . TYR A 1 86 ? 14.469 -32.062 -11.805 1 98.44 86 TYR A O 1
ATOM 698 N N . HIS A 1 87 ? 14.688 -29.906 -11.523 1 98.62 87 HIS A N 1
ATOM 699 C CA . HIS A 1 87 ? 15.992 -29.938 -10.875 1 98.62 87 HIS A CA 1
ATOM 700 C C . HIS A 1 87 ? 15.883 -30.516 -9.469 1 98.62 87 HIS A C 1
ATOM 702 O O . HIS A 1 87 ? 16.766 -31.266 -9.031 1 98.62 87 HIS A O 1
ATOM 708 N N . THR A 1 88 ? 14.875 -30.172 -8.758 1 98.75 88 THR A N 1
ATOM 709 C CA . THR A 1 88 ? 14.781 -30.484 -7.34 1 98.75 88 THR A CA 1
ATOM 710 C C . THR A 1 88 ? 14.789 -32 -7.121 1 98.75 88 THR A C 1
ATOM 712 O O . THR A 1 88 ? 14.273 -32.75 -7.949 1 98.75 88 THR A O 1
ATOM 715 N N . LYS A 1 89 ? 15.312 -32.406 -6 1 98 89 LYS A N 1
ATOM 716 C CA . LYS A 1 89 ? 15.328 -33.844 -5.629 1 98 89 LYS A CA 1
ATOM 717 C C . LYS A 1 89 ? 14.18 -34.156 -4.688 1 98 89 LYS A C 1
ATOM 719 O O . LYS A 1 89 ? 13.984 -35.344 -4.328 1 98 89 LYS A O 1
ATOM 724 N N . ILE A 1 90 ? 13.477 -33.125 -4.309 1 98.25 90 ILE A N 1
ATOM 725 C CA . ILE A 1 90 ? 12.266 -33.375 -3.535 1 98.25 90 ILE A CA 1
ATOM 726 C C . ILE A 1 90 ? 11.281 -34.188 -4.367 1 98.25 90 ILE A C 1
ATOM 728 O O . ILE A 1 90 ? 10.977 -33.844 -5.508 1 98.25 90 ILE A O 1
ATOM 732 N N . LYS A 1 91 ? 10.82 -35.281 -3.871 1 98.12 91 LYS A N 1
ATOM 733 C CA . LYS A 1 91 ? 9.961 -36.188 -4.629 1 98.12 91 LYS A CA 1
ATOM 734 C C . LYS A 1 91 ? 8.523 -35.656 -4.656 1 98.12 91 LYS A C 1
ATOM 736 O O . LYS A 1 91 ? 7.953 -35.438 -5.73 1 98.12 91 LYS A O 1
ATOM 741 N N . GLU A 1 92 ? 7.941 -35.438 -3.438 1 98.62 92 GLU A N 1
ATOM 742 C CA . GLU A 1 92 ? 6.594 -34.906 -3.346 1 98.62 92 GLU A CA 1
ATOM 743 C C . GLU A 1 92 ? 6.629 -33.375 -3.199 1 98.62 92 GLU A C 1
ATOM 745 O O . GLU A 1 92 ? 6.516 -32.844 -2.092 1 98.62 92 GLU A O 1
ATOM 750 N N . LEU A 1 93 ? 6.707 -32.719 -4.273 1 98.44 93 LEU A N 1
ATOM 751 C CA . LEU A 1 93 ? 6.996 -31.297 -4.219 1 98.44 93 LEU A CA 1
ATOM 752 C C . LEU A 1 93 ? 5.723 -30.469 -4.387 1 98.44 93 LEU A C 1
ATOM 754 O O . LEU A 1 93 ? 4.754 -30.938 -4.984 1 98.44 93 LEU A O 1
ATOM 758 N N . LEU A 1 94 ? 5.688 -29.344 -3.799 1 98.88 94 LEU A N 1
ATOM 759 C CA . LEU A 1 94 ? 4.77 -28.234 -4.051 1 98.88 94 LEU A CA 1
ATOM 760 C C . LEU A 1 94 ? 5.516 -27.031 -4.605 1 98.88 94 LEU A C 1
ATOM 762 O O . LEU A 1 94 ? 6.441 -26.516 -3.969 1 98.88 94 LEU A O 1
ATOM 766 N N . LEU A 1 95 ? 5.23 -26.688 -5.832 1 98.81 95 LEU A N 1
ATOM 767 C CA . LEU A 1 95 ? 5.66 -25.406 -6.355 1 98.81 95 LEU A CA 1
ATOM 768 C C . LEU A 1 95 ? 4.668 -24.297 -5.98 1 98.81 95 LEU A C 1
ATOM 770 O O . LEU A 1 95 ? 3.479 -24.406 -6.281 1 98.81 95 LEU A O 1
ATOM 774 N N . VAL A 1 96 ? 5.152 -23.234 -5.309 1 98.44 96 VAL A N 1
ATOM 775 C CA . VAL A 1 96 ? 4.262 -22.188 -4.852 1 98.44 96 VAL A CA 1
ATOM 776 C C . VAL A 1 96 ? 4.781 -20.828 -5.316 1 98.44 96 VAL A C 1
ATOM 778 O O . VAL A 1 96 ? 5.973 -20.531 -5.18 1 98.44 96 VAL A O 1
ATOM 781 N N . ASP A 1 97 ? 3.904 -19.969 -5.898 1 98 97 ASP A N 1
ATOM 782 C CA . ASP A 1 97 ? 4.27 -18.578 -6.215 1 98 97 ASP A CA 1
ATOM 783 C C . ASP A 1 97 ? 4.438 -17.75 -4.941 1 98 97 ASP A C 1
ATOM 785 O O . ASP A 1 97 ? 3.682 -17.922 -3.982 1 98 97 ASP A O 1
ATOM 789 N N . ILE A 1 98 ? 5.312 -16.844 -5.012 1 97.88 98 ILE A N 1
ATOM 790 C CA . ILE A 1 98 ? 5.668 -16.094 -3.809 1 97.88 98 ILE A CA 1
ATOM 791 C C . ILE A 1 98 ? 4.555 -15.102 -3.469 1 97.88 98 ILE A C 1
ATOM 793 O O . ILE A 1 98 ? 4.512 -14.562 -2.359 1 97.88 98 ILE A O 1
ATOM 797 N N . ASP A 1 99 ? 3.619 -14.789 -4.391 1 97.56 99 ASP A N 1
ATOM 798 C CA . ASP A 1 99 ? 2.543 -13.844 -4.113 1 97.56 99 ASP A CA 1
ATOM 799 C C . ASP A 1 99 ? 1.237 -14.57 -3.803 1 97.56 99 ASP A C 1
ATOM 801 O O . ASP A 1 99 ? 0.159 -13.977 -3.867 1 97.56 99 ASP A O 1
ATOM 805 N N . ASP A 1 100 ? 1.29 -15.898 -3.518 1 98.5 100 ASP A N 1
ATOM 806 C CA . ASP A 1 100 ? 0.117 -16.641 -3.055 1 98.5 100 ASP A CA 1
ATOM 807 C C . ASP A 1 100 ? -0.215 -16.281 -1.606 1 98.5 100 ASP A C 1
ATOM 809 O O . ASP A 1 100 ? 0.685 -16.109 -0.78 1 98.5 100 ASP A O 1
ATOM 813 N N . ILE A 1 101 ? -1.468 -16.203 -1.288 1 98.12 101 ILE A N 1
ATOM 814 C CA . ILE A 1 101 ? -1.988 -16.062 0.068 1 98.12 101 ILE A CA 1
ATOM 815 C C . ILE A 1 101 ? -2.797 -17.312 0.436 1 98.12 101 ILE A C 1
ATOM 817 O O . ILE A 1 101 ? -3.908 -17.5 -0.061 1 98.12 101 ILE A O 1
ATOM 821 N N . PHE A 1 102 ? -2.279 -18.109 1.312 1 97.94 102 PHE A N 1
ATOM 822 C CA . PHE A 1 102 ? -2.887 -19.391 1.648 1 97.94 102 PHE A CA 1
ATOM 823 C C . PHE A 1 102 ? -3.779 -19.266 2.877 1 97.94 102 PHE A C 1
ATOM 825 O O . PHE A 1 102 ? -3.436 -18.562 3.83 1 97.94 102 PHE A O 1
ATOM 832 N N . MET A 1 103 ? -4.863 -20 2.857 1 96.81 103 MET A N 1
ATOM 833 C CA . MET A 1 103 ? -5.77 -20.047 4 1 96.81 103 MET A CA 1
ATOM 834 C C . MET A 1 103 ? -5.402 -21.188 4.934 1 96.81 103 MET A C 1
ATOM 836 O O . MET A 1 103 ? -5.871 -21.25 6.074 1 96.81 103 MET A O 1
ATOM 840 N N . ARG A 1 104 ? -4.617 -22.031 4.512 1 96.5 104 ARG A N 1
ATOM 841 C CA . ARG A 1 104 ? -4.051 -23.141 5.285 1 96.5 104 ARG A CA 1
ATOM 842 C C . ARG A 1 104 ? -2.773 -23.656 4.637 1 96.5 104 ARG A C 1
ATOM 844 O O . ARG A 1 104 ? -2.406 -23.234 3.541 1 96.5 104 ARG A O 1
ATOM 851 N N . ASP A 1 105 ? -2.107 -24.547 5.336 1 98.38 105 ASP A N 1
ATOM 852 C CA . ASP A 1 105 ? -0.893 -25.156 4.805 1 98.38 105 ASP A CA 1
ATOM 853 C C . ASP A 1 105 ? -1.173 -25.891 3.488 1 98.38 105 ASP A C 1
ATOM 855 O O . ASP A 1 105 ? -1.982 -26.812 3.445 1 98.38 105 ASP A O 1
ATOM 859 N N . PRO A 1 106 ? -0.501 -25.484 2.396 1 98.62 106 PRO A N 1
ATOM 860 C CA . PRO A 1 106 ? -0.756 -26.109 1.096 1 98.62 106 PRO A CA 1
ATOM 861 C C . PRO A 1 106 ? -0.358 -27.578 1.06 1 98.62 106 PRO A C 1
ATOM 863 O O . PRO A 1 106 ? -0.758 -28.312 0.147 1 98.62 106 PRO A O 1
ATOM 866 N N . ALA A 1 107 ? 0.366 -28.078 2.051 1 98.69 107 ALA A N 1
ATOM 867 C CA . ALA A 1 107 ? 0.736 -29.484 2.123 1 98.69 107 ALA A CA 1
ATOM 868 C C . ALA A 1 107 ? -0.503 -30.375 2.176 1 98.69 107 ALA A C 1
ATOM 870 O O . ALA A 1 107 ? -0.428 -31.578 1.892 1 98.69 107 ALA A O 1
ATOM 871 N N . VAL A 1 108 ? -1.609 -29.828 2.459 1 98.5 108 VAL A N 1
ATOM 872 C CA . VAL A 1 108 ? -2.879 -30.547 2.549 1 98.5 108 VAL A CA 1
ATOM 873 C C . VAL A 1 108 ? -3.209 -31.188 1.203 1 98.5 108 VAL A C 1
ATOM 875 O O . VAL A 1 108 ? -3.936 -32.188 1.144 1 98.5 108 VAL A O 1
ATOM 878 N N . LEU A 1 109 ? -2.672 -30.688 0.137 1 98.69 109 LEU A N 1
ATOM 879 C CA . LEU A 1 109 ? -2.949 -31.234 -1.188 1 98.69 109 LEU A CA 1
ATOM 880 C C . LEU A 1 109 ? -2.559 -32.688 -1.268 1 98.69 109 LEU A C 1
ATOM 882 O O . LEU A 1 109 ? -3.184 -33.469 -1.995 1 98.69 109 LEU A O 1
ATOM 886 N N . ARG A 1 110 ? -1.603 -33.125 -0.512 1 98.44 110 ARG A N 1
ATOM 887 C CA . ARG A 1 110 ? -1.096 -34.469 -0.56 1 98.44 110 ARG A CA 1
ATOM 888 C C . ARG A 1 110 ? -2.078 -35.438 0.089 1 98.44 110 ARG A C 1
ATOM 890 O O . ARG A 1 110 ? -1.917 -36.656 -0.019 1 98.44 110 ARG A O 1
ATOM 897 N N . THR A 1 111 ? -3.09 -34.906 0.702 1 97.94 111 THR A N 1
ATOM 898 C CA . THR A 1 111 ? -4.078 -35.75 1.355 1 97.94 111 THR A CA 1
ATOM 899 C C . THR A 1 111 ? -5.34 -35.875 0.502 1 97.94 111 THR A C 1
ATOM 901 O O . THR A 1 111 ? -6.293 -36.531 0.885 1 97.94 111 THR A O 1
ATOM 904 N N . THR A 1 112 ? -5.395 -35.25 -0.62 1 97.62 112 THR A N 1
ATOM 905 C CA . THR A 1 112 ? -6.598 -35.25 -1.446 1 97.62 112 THR A CA 1
ATOM 906 C C . THR A 1 112 ? -6.652 -36.469 -2.346 1 97.62 112 THR A C 1
ATOM 908 O O . THR A 1 112 ? -5.617 -37.062 -2.67 1 97.62 112 THR A O 1
ATOM 911 N N . GLU A 1 113 ? -7.824 -36.844 -2.775 1 97.31 113 GLU A N 1
ATOM 912 C CA . GLU A 1 113 ? -8.039 -38.062 -3.561 1 97.31 113 GLU A CA 1
ATOM 913 C C . GLU A 1 113 ? -7.363 -37.938 -4.926 1 97.31 113 GLU A C 1
ATOM 915 O O . GLU A 1 113 ? -6.734 -38.906 -5.387 1 97.31 113 GLU A O 1
ATOM 920 N N . GLY A 1 114 ? -7.488 -36.812 -5.574 1 98.06 114 GLY A N 1
ATOM 921 C CA . GLY A 1 114 ? -6.867 -36.625 -6.875 1 98.06 114 GLY A CA 1
ATOM 922 C C . GLY A 1 114 ? -5.363 -36.812 -6.848 1 98.06 114 GLY A C 1
ATOM 923 O O . GLY A 1 114 ? -4.793 -37.5 -7.711 1 98.06 114 GLY A O 1
ATOM 924 N N . TYR A 1 115 ? -4.797 -36.25 -5.848 1 98.5 115 TYR A N 1
ATOM 925 C CA . TYR A 1 115 ? -3.355 -36.406 -5.688 1 98.5 115 TYR A CA 1
ATOM 926 C C . TYR A 1 115 ? -2.982 -37.844 -5.395 1 98.5 115 TYR A C 1
ATOM 928 O O . TYR A 1 115 ? -2.008 -38.375 -5.945 1 98.5 115 TYR A O 1
ATOM 936 N N . HIS A 1 116 ? -3.721 -38.469 -4.57 1 98.19 116 HIS A N 1
ATOM 937 C CA . HIS A 1 116 ? -3.445 -39.875 -4.23 1 98.19 116 HIS A CA 1
ATOM 938 C C . HIS A 1 116 ? -3.516 -40.75 -5.469 1 98.19 116 HIS A C 1
ATOM 940 O O . HIS A 1 116 ? -2.715 -41.688 -5.617 1 98.19 116 HIS A O 1
ATOM 946 N N . ARG A 1 117 ? -4.398 -40.438 -6.289 1 98.12 117 ARG A N 1
ATOM 947 C CA . ARG A 1 117 ? -4.637 -41.281 -7.461 1 98.12 117 ARG A CA 1
ATOM 948 C C . ARG A 1 117 ? -3.555 -41.062 -8.516 1 98.12 117 ARG A C 1
ATOM 950 O O . ARG A 1 117 ? -3.107 -42.031 -9.148 1 98.12 117 ARG A O 1
ATOM 957 N N . THR A 1 118 ? -3.068 -39.844 -8.672 1 98.38 118 THR A N 1
ATOM 958 C CA . THR A 1 118 ? -2.285 -39.562 -9.875 1 98.38 118 THR A CA 1
ATOM 959 C C . THR A 1 118 ? -0.897 -39.031 -9.508 1 98.38 118 THR A C 1
ATOM 961 O O . THR A 1 118 ? 0.006 -39.031 -10.344 1 98.38 118 THR A O 1
ATOM 964 N N . GLY A 1 119 ? -0.757 -38.531 -8.281 1 98.69 119 GLY A N 1
ATOM 965 C CA . GLY A 1 119 ? 0.486 -37.906 -7.879 1 98.69 119 GLY A CA 1
ATOM 966 C C . GLY A 1 119 ? 0.578 -36.469 -8.305 1 98.69 119 GLY A C 1
ATOM 967 O O . GLY A 1 119 ? 1.644 -35.844 -8.219 1 98.69 119 GLY A O 1
ATOM 968 N N . THR A 1 120 ? -0.543 -35.875 -8.836 1 98.81 120 THR A N 1
ATOM 969 C CA . THR A 1 120 ? -0.524 -34.469 -9.273 1 98.81 120 THR A CA 1
ATOM 970 C C . THR A 1 120 ? -1.782 -33.75 -8.812 1 98.81 120 THR A C 1
ATOM 972 O O . THR A 1 120 ? -2.824 -34.375 -8.602 1 98.81 120 THR A O 1
ATOM 975 N N . THR A 1 121 ? -1.643 -32.5 -8.555 1 98.88 121 THR A N 1
ATOM 976 C CA . THR A 1 121 ? -2.764 -31.562 -8.492 1 98.88 121 THR A CA 1
ATOM 977 C C . THR A 1 121 ? -2.457 -30.297 -9.281 1 98.88 121 THR A C 1
ATOM 979 O O . THR A 1 121 ? -1.515 -29.562 -8.961 1 98.88 121 THR A O 1
ATOM 982 N N . PHE A 1 122 ? -3.23 -30.094 -10.336 1 98.81 122 PHE A N 1
ATOM 983 C CA . PHE A 1 122 ? -3.188 -28.891 -11.148 1 98.81 122 PHE A CA 1
ATOM 984 C C . PHE A 1 122 ? -4.477 -28.078 -10.992 1 98.81 122 PHE A C 1
ATOM 986 O O . PHE A 1 122 ? -5.516 -28.641 -10.617 1 98.81 122 PHE A O 1
ATOM 993 N N . PHE A 1 123 ? -4.395 -26.781 -11.195 1 98.81 123 PHE A N 1
ATOM 994 C CA . PHE A 1 123 ? -5.543 -25.891 -11.117 1 98.81 123 PHE A CA 1
ATOM 995 C C . PHE A 1 123 ? -5.77 -25.188 -12.453 1 98.81 123 PHE A C 1
ATOM 997 O O . PHE A 1 123 ? -4.82 -24.953 -13.203 1 98.81 123 PHE A O 1
ATOM 1004 N N . TYR A 1 124 ? -6.98 -24.891 -12.672 1 98.38 124 TYR A N 1
ATOM 1005 C CA . TYR A 1 124 ? -7.344 -24.281 -13.945 1 98.38 124 TYR A CA 1
ATOM 1006 C C . TYR A 1 124 ? -7.125 -22.766 -13.898 1 98.38 124 TYR A C 1
ATOM 1008 O O . TYR A 1 124 ? -7.266 -22.141 -12.844 1 98.38 124 TYR A O 1
ATOM 1016 N N . ASP A 1 125 ? -6.816 -22.203 -15.047 1 97.62 125 ASP A N 1
ATOM 1017 C CA . ASP A 1 125 ? -6.875 -20.766 -15.305 1 97.62 125 ASP A CA 1
ATOM 1018 C C . ASP A 1 125 ? -8.234 -20.375 -15.875 1 97.62 125 ASP A C 1
ATOM 1020 O O . ASP A 1 125 ? -9.141 -21.203 -15.969 1 97.62 125 ASP A O 1
ATOM 1024 N N . ARG A 1 126 ? -8.375 -19.125 -16.156 1 96.56 126 ARG A N 1
ATOM 1025 C CA . ARG A 1 126 ? -9.578 -18.609 -16.797 1 96.56 126 ARG A CA 1
ATOM 1026 C C . ARG A 1 126 ? -9.734 -19.172 -18.203 1 96.56 126 ARG A C 1
ATOM 1028 O O . ARG A 1 126 ? -8.742 -19.453 -18.891 1 96.56 126 ARG A O 1
ATOM 1035 N N . VAL A 1 127 ? -11.008 -19.344 -18.578 1 97.25 127 VAL A N 1
ATOM 1036 C CA . VAL A 1 127 ? -11.289 -19.719 -19.953 1 97.25 127 VAL A CA 1
ATOM 1037 C C . VAL A 1 127 ? -11.289 -18.469 -20.844 1 97.25 127 VAL A C 1
ATOM 1039 O O . VAL A 1 127 ? -12.258 -17.703 -20.844 1 97.25 127 VAL A O 1
ATOM 1042 N N . LEU A 1 128 ? -10.25 -18.312 -21.578 1 94.38 128 LEU A N 1
ATOM 1043 C CA . LEU A 1 128 ? -10.07 -17.141 -22.422 1 94.38 128 LEU A CA 1
ATOM 1044 C C . LEU A 1 128 ? -9.812 -17.562 -23.875 1 94.38 128 LEU A C 1
ATOM 1046 O O . LEU A 1 128 ? -8.805 -18.203 -24.172 1 94.38 128 LEU A O 1
ATOM 1050 N N . SER A 1 129 ? -10.68 -17.141 -24.672 1 89.56 129 SER A N 1
ATOM 1051 C CA . SER A 1 129 ? -10.539 -17.484 -26.078 1 89.56 129 SER A CA 1
ATOM 1052 C C . SER A 1 129 ? -9.414 -16.688 -26.734 1 89.56 129 SER A C 1
ATOM 1054 O O . SER A 1 129 ? -9.359 -15.453 -26.609 1 89.56 129 SER A O 1
ATOM 1056 N N . SER A 1 130 ? -8.531 -17.406 -27.312 1 91.69 130 SER A N 1
ATOM 1057 C CA . SER A 1 130 ? -7.449 -16.797 -28.062 1 91.69 130 SER A CA 1
ATOM 1058 C C . SER A 1 130 ? -6.898 -17.734 -29.125 1 91.69 130 SER A C 1
ATOM 1060 O O . SER A 1 130 ? -7.035 -18.953 -29 1 91.69 130 SER A O 1
ATOM 1062 N N . THR A 1 131 ? -6.266 -17.234 -30.141 1 94.44 131 THR A N 1
ATOM 1063 C CA . THR A 1 131 ? -5.629 -18.016 -31.203 1 94.44 131 THR A CA 1
ATOM 1064 C C . THR A 1 131 ? -4.117 -18.062 -31 1 94.44 131 THR A C 1
ATOM 1066 O O . THR A 1 131 ? -3.371 -18.391 -31.922 1 94.44 131 THR A O 1
ATOM 1069 N N . GLU A 1 132 ? -3.734 -17.812 -29.828 1 95.75 132 GLU A N 1
ATOM 1070 C CA . GLU A 1 132 ? -2.311 -17.734 -29.516 1 95.75 132 GLU A CA 1
ATOM 1071 C C . GLU A 1 132 ? -1.834 -19.016 -28.828 1 95.75 132 GLU A C 1
ATOM 1073 O O . GLU A 1 132 ? -2.635 -19.906 -28.547 1 95.75 132 GLU A O 1
ATOM 1078 N N . PHE A 1 133 ? -0.52 -19.219 -28.734 1 96.81 133 PHE A N 1
ATOM 1079 C CA . PHE A 1 133 ? 0.112 -20.297 -27.984 1 96.81 133 PHE A CA 1
ATOM 1080 C C . PHE A 1 133 ? -0.306 -21.656 -28.547 1 96.81 133 PHE A C 1
ATOM 1082 O O . PHE A 1 133 ? -0.218 -21.891 -29.75 1 96.81 133 PHE A O 1
ATOM 1089 N N . PHE A 1 134 ? -0.811 -22.594 -27.703 1 97.44 134 PHE A N 1
ATOM 1090 C CA . PHE A 1 134 ? -1.056 -23.938 -28.203 1 97.44 134 PHE A CA 1
ATOM 1091 C C . PHE A 1 134 ? -2.287 -23.969 -29.094 1 97.44 134 PHE A C 1
ATOM 1093 O O . PHE A 1 134 ? -2.6 -25 -29.703 1 97.44 134 PHE A O 1
ATOM 1100 N N . ASN A 1 135 ? -2.957 -22.797 -29.25 1 97.38 135 ASN A N 1
ATOM 1101 C CA . ASN A 1 135 ? -4.098 -22.703 -30.156 1 97.38 135 ASN A CA 1
ATOM 1102 C C . ASN A 1 135 ? -3.689 -22.156 -31.531 1 97.38 135 ASN A C 1
ATOM 1104 O O . ASN A 1 135 ? -4.5 -22.109 -32.438 1 97.38 135 ASN A O 1
ATOM 1108 N N . GLN A 1 136 ? -2.471 -21.688 -31.656 1 97.19 136 GLN A N 1
ATOM 1109 C CA . GLN A 1 136 ? -2.064 -21.125 -32.938 1 97.19 136 GLN A CA 1
ATOM 1110 C C . GLN A 1 136 ? -2.135 -22.172 -34.062 1 97.19 136 GLN A C 1
ATOM 1112 O O . GLN A 1 136 ? -2.025 -23.375 -33.781 1 97.19 136 GLN A O 1
ATOM 1117 N N . ASP A 1 137 ? -2.281 -21.672 -35.219 1 96.5 137 ASP A N 1
ATOM 1118 C CA . ASP A 1 137 ? -2.268 -22.578 -36.375 1 96.5 137 ASP A CA 1
ATOM 1119 C C . ASP A 1 137 ? -0.846 -22.797 -36.875 1 96.5 137 ASP A C 1
ATOM 1121 O O . ASP A 1 137 ? -0.149 -21.828 -37.219 1 96.5 137 ASP A O 1
ATOM 1125 N N . VAL A 1 138 ? -0.43 -24.031 -36.812 1 96.38 138 VAL A N 1
ATOM 1126 C CA . VAL A 1 138 ? 0.854 -24.422 -37.375 1 96.38 138 VAL A CA 1
ATOM 1127 C C . VAL A 1 138 ? 0.635 -25.453 -38.469 1 96.38 138 VAL A C 1
ATOM 1129 O O . VAL A 1 138 ? 0.25 -26.594 -38.219 1 96.38 138 VAL A O 1
ATOM 1132 N N . ASP A 1 139 ? 0.905 -25.078 -39.75 1 95.94 139 ASP A N 1
ATOM 1133 C CA . ASP A 1 139 ? 0.711 -25.938 -40.938 1 95.94 139 ASP A CA 1
ATOM 1134 C C . ASP A 1 139 ? -0.739 -26.406 -41.031 1 95.94 139 ASP A C 1
ATOM 1136 O O . ASP A 1 139 ? -1.001 -27.578 -41.25 1 95.94 139 ASP A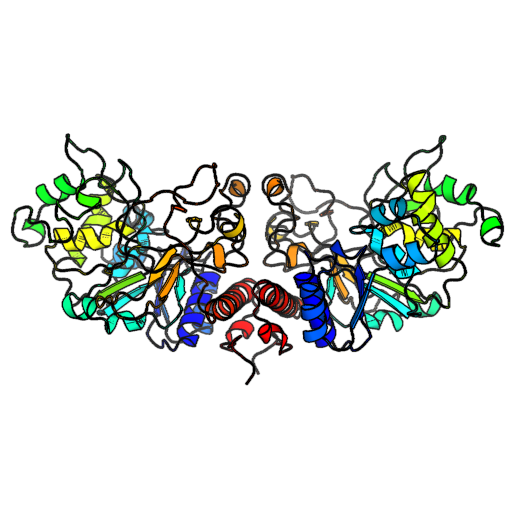 O 1
ATOM 1140 N N . GLY A 1 140 ? -1.636 -25.516 -40.656 1 95.31 140 GLY A N 1
ATOM 1141 C CA . GLY A 1 140 ? -3.057 -25.734 -40.875 1 95.31 140 GLY A CA 1
ATOM 1142 C C . GLY A 1 140 ? -3.691 -26.547 -39.75 1 95.31 140 GLY A C 1
ATOM 1143 O O . GLY A 1 140 ? -4.84 -26.984 -39.875 1 95.31 140 GLY A O 1
ATOM 1144 N N . GLU A 1 141 ? -2.982 -26.75 -38.656 1 96 141 GLU A N 1
ATOM 1145 C CA . GLU A 1 141 ? -3.463 -27.531 -37.531 1 96 141 GLU A CA 1
ATOM 1146 C C . GLU A 1 141 ? -3.229 -26.797 -36.219 1 96 141 GLU A C 1
ATOM 1148 O O . GLU A 1 141 ? -2.252 -26.062 -36.062 1 96 141 GLU A O 1
ATOM 1153 N N . GLN A 1 142 ? -4.195 -26.984 -35.344 1 96.44 142 GLN A N 1
ATOM 1154 C CA . GLN A 1 142 ? -3.945 -26.484 -34 1 96.44 142 GLN A CA 1
ATOM 1155 C C . GLN A 1 142 ? -2.615 -27 -33.469 1 96.44 142 GLN A C 1
ATOM 1157 O O . GLN A 1 142 ? -2.338 -28.203 -33.531 1 96.44 142 GLN A O 1
ATOM 1162 N N . TYR A 1 143 ? -1.88 -26.125 -32.938 1 97.88 143 TYR A N 1
ATOM 1163 C CA . TYR A 1 143 ? -0.535 -26.5 -32.531 1 97.88 143 TYR A CA 1
ATOM 1164 C C . TYR A 1 143 ? -0.581 -27.594 -31.453 1 97.88 143 TYR A C 1
ATOM 1166 O O . TYR A 1 143 ? 0.251 -28.5 -31.453 1 97.88 143 TYR A O 1
ATOM 1174 N N . LEU A 1 144 ? -1.521 -27.516 -30.484 1 97.31 144 LEU A N 1
ATOM 1175 C CA . LEU A 1 144 ? -1.662 -28.562 -29.469 1 97.31 144 LEU A CA 1
ATOM 1176 C C . LEU A 1 144 ? -1.824 -29.938 -30.109 1 97.31 144 LEU A C 1
ATOM 1178 O O . LEU A 1 144 ? -1.146 -30.891 -29.719 1 97.31 144 LEU A O 1
ATOM 1182 N N . LYS A 1 145 ? -2.656 -30.031 -31.062 1 96.38 145 LYS A N 1
ATOM 1183 C CA . LYS A 1 145 ? -2.906 -31.297 -31.766 1 96.38 145 LYS A CA 1
ATOM 1184 C C . LYS A 1 145 ? -1.675 -31.734 -32.562 1 96.38 145 LYS A C 1
ATOM 1186 O O . LYS A 1 145 ? -1.311 -32.906 -32.531 1 96.38 145 LYS A O 1
ATOM 1191 N N . LYS A 1 146 ? -1.135 -30.812 -33.219 1 96.44 146 LYS A N 1
ATOM 1192 C CA . LYS A 1 146 ? 0.077 -31.109 -34 1 96.44 146 LYS A CA 1
ATOM 1193 C C . LYS A 1 146 ? 1.187 -31.609 -33.062 1 96.44 146 LYS A C 1
ATOM 1195 O O . LYS A 1 146 ? 1.89 -32.562 -33.406 1 96.44 146 LYS A O 1
ATOM 1200 N N . LEU A 1 147 ? 1.34 -30.938 -31.969 1 96.38 147 LEU A N 1
ATOM 1201 C CA . LEU A 1 147 ? 2.342 -31.328 -30.984 1 96.38 147 LEU A CA 1
ATOM 1202 C C . LEU A 1 147 ? 2.125 -32.75 -30.531 1 96.38 147 LEU A C 1
ATOM 1204 O O . LEU A 1 147 ? 3.076 -33.531 -30.453 1 96.38 147 LEU A O 1
ATOM 1208 N N . LEU A 1 148 ? 0.918 -33.188 -30.219 1 96.44 148 LEU A N 1
ATOM 1209 C CA . LEU A 1 148 ? 0.597 -34.562 -29.781 1 96.44 148 LEU A CA 1
ATOM 1210 C C . LEU A 1 148 ? 0.853 -35.562 -30.906 1 96.44 148 LEU A C 1
ATOM 1212 O O . LEU A 1 148 ? 1.354 -36.656 -30.656 1 96.44 148 LEU A O 1
ATOM 1216 N N . ASN A 1 149 ? 0.565 -35.125 -32.094 1 95.75 149 ASN A N 1
ATOM 1217 C CA . ASN A 1 149 ? 0.656 -36.031 -33.25 1 95.75 149 ASN A CA 1
ATOM 1218 C C . ASN A 1 149 ? 2.104 -36.25 -33.688 1 95.75 149 ASN A C 1
ATOM 1220 O O . ASN A 1 149 ? 2.475 -37.344 -34.094 1 95.75 149 ASN A O 1
ATOM 1224 N N . GLU A 1 150 ? 2.842 -35.219 -33.562 1 95.56 150 GLU A N 1
ATOM 1225 C CA . GLU A 1 150 ? 4.168 -35.25 -34.156 1 95.56 150 GLU A CA 1
ATOM 1226 C C . GLU A 1 150 ? 5.254 -35.438 -33.125 1 95.56 150 GLU A C 1
ATOM 1228 O O . GLU A 1 150 ? 6.434 -35.562 -33.438 1 95.56 150 GLU A O 1
ATOM 1233 N N . PHE A 1 151 ? 4.816 -35.438 -31.906 1 96.56 151 PHE A N 1
ATOM 1234 C CA . PHE A 1 151 ? 5.789 -35.594 -30.828 1 96.56 151 PHE A CA 1
ATOM 1235 C C . PHE A 1 151 ? 6.59 -36.875 -31.016 1 96.56 151 PHE A C 1
ATOM 1237 O O . PHE A 1 151 ? 6.031 -37.906 -31.391 1 96.56 151 PHE A O 1
ATOM 1244 N N . ASP A 1 152 ? 7.973 -36.812 -30.781 1 96.25 152 ASP A N 1
ATOM 1245 C CA . ASP A 1 152 ? 8.844 -37.969 -30.891 1 96.25 152 ASP A CA 1
ATOM 1246 C C . ASP A 1 152 ? 8.773 -38.844 -29.656 1 96.25 152 ASP A C 1
ATOM 1248 O O . ASP A 1 152 ? 9.711 -38.875 -28.844 1 96.25 152 ASP A O 1
ATOM 1252 N N . TYR A 1 153 ? 7.758 -39.625 -29.531 1 97.56 153 TYR A N 1
ATOM 1253 C CA . TYR A 1 153 ? 7.52 -40.469 -28.391 1 97.56 153 TYR A CA 1
ATOM 1254 C C . TYR A 1 153 ? 8.641 -41.5 -28.219 1 97.56 153 TYR A C 1
ATOM 1256 O O . TYR A 1 153 ? 9 -41.844 -27.094 1 97.56 153 TYR A O 1
ATOM 1264 N N . THR A 1 154 ? 9.227 -41.906 -29.281 1 97.06 154 THR A N 1
ATOM 1265 C CA . THR A 1 154 ? 10.273 -42.906 -29.25 1 97.06 154 THR A CA 1
ATOM 1266 C C . THR A 1 154 ? 11.508 -42.375 -28.516 1 97.06 154 THR A C 1
ATOM 1268 O O . THR A 1 154 ? 12.18 -43.156 -27.797 1 97.06 154 THR A O 1
ATOM 1271 N N . LYS A 1 155 ? 11.656 -41.188 -28.703 1 96.69 155 LYS A N 1
ATOM 1272 C CA . LYS A 1 155 ? 12.789 -40.531 -28.031 1 96.69 155 LYS A CA 1
ATOM 1273 C C . LYS A 1 155 ? 12.711 -40.719 -26.516 1 96.69 155 LYS A C 1
ATOM 1275 O O . LYS A 1 155 ? 13.734 -40.719 -25.828 1 96.69 155 LYS A O 1
ATOM 1280 N N . PHE A 1 156 ? 11.562 -40.875 -25.984 1 97.56 156 PHE A N 1
ATOM 1281 C CA . PHE A 1 156 ? 11.367 -40.969 -24.531 1 97.56 156 PHE A CA 1
ATOM 1282 C C . PHE A 1 156 ? 10.906 -42.375 -24.125 1 97.56 156 PHE A C 1
ATOM 1284 O O . PHE A 1 156 ? 10.398 -42.562 -23.031 1 97.56 156 PHE A O 1
ATOM 1291 N N . ASN A 1 157 ? 11.047 -43.312 -25.078 1 96.81 157 ASN A N 1
ATOM 1292 C CA . ASN A 1 157 ? 10.656 -44.719 -24.859 1 96.81 157 ASN A CA 1
ATOM 1293 C C . ASN A 1 157 ? 9.172 -44.844 -24.5 1 96.81 157 ASN A C 1
ATOM 1295 O O . ASN A 1 157 ? 8.812 -45.531 -23.562 1 96.81 157 ASN A O 1
ATOM 1299 N N . LEU A 1 158 ? 8.406 -44 -25.203 1 97.06 158 LEU A N 1
ATOM 1300 C CA . LEU A 1 158 ? 6.961 -44 -25.047 1 97.06 158 LEU A CA 1
ATOM 1301 C C . LEU A 1 158 ? 6.281 -44.625 -26.266 1 97.06 158 LEU A C 1
ATOM 1303 O O . LEU A 1 158 ? 6.816 -44.531 -27.375 1 97.06 158 LEU A O 1
ATOM 1307 N N . PRO A 1 159 ? 5.133 -45.25 -26.062 1 94.62 159 PRO A N 1
ATOM 1308 C CA . PRO A 1 159 ? 4.41 -45.75 -27.219 1 94.62 159 PRO A CA 1
ATOM 1309 C C . PRO A 1 159 ? 4.039 -44.656 -28.219 1 94.62 159 PRO A C 1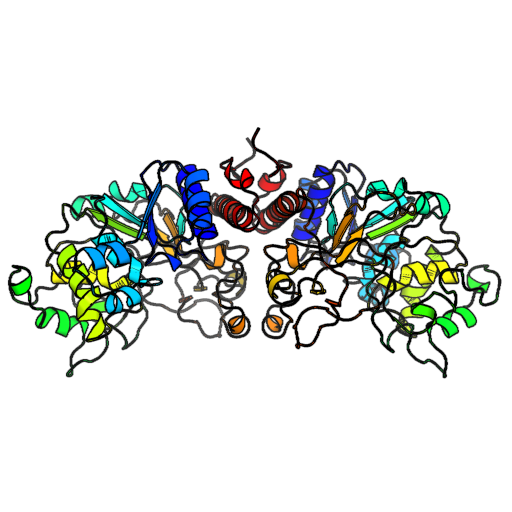
ATOM 1311 O O . PRO A 1 159 ? 3.621 -43.562 -27.828 1 94.62 159 PRO A O 1
ATOM 1314 N N . THR A 1 160 ? 4.16 -45.031 -29.453 1 91.19 160 THR A N 1
ATOM 1315 C CA . THR A 1 160 ? 3.922 -44.062 -30.516 1 91.19 160 THR A CA 1
ATOM 1316 C C . THR A 1 160 ? 2.43 -43.781 -30.656 1 91.19 160 THR A C 1
ATOM 1318 O O . THR A 1 160 ? 1.596 -44.594 -30.25 1 91.19 160 THR A O 1
ATOM 1321 N N . GLY A 1 161 ? 2.17 -42.594 -31.328 1 85.69 161 GLY A N 1
ATOM 1322 C CA . GLY A 1 161 ? 0.795 -42.219 -31.625 1 85.69 161 GLY A CA 1
ATOM 1323 C C . GLY A 1 161 ? 0.211 -41.281 -30.594 1 85.69 161 GLY A C 1
ATOM 1324 O O . GLY A 1 161 ? 0.643 -41.25 -29.453 1 85.69 161 GLY A O 1
ATOM 1325 N N . SER A 1 162 ? -0.68 -40.531 -31.156 1 81.94 162 SER A N 1
ATOM 1326 C CA . SER A 1 162 ? -1.389 -39.562 -30.297 1 81.94 162 SER A CA 1
ATOM 1327 C C . SER A 1 162 ? -2.539 -40.25 -29.562 1 81.94 162 SER A C 1
ATOM 1329 O O . SER A 1 162 ? -3.359 -40.938 -30.188 1 81.94 162 SER A O 1
ATOM 1331 N N . THR A 1 163 ? -2.496 -40.406 -28.234 1 86.5 163 THR A N 1
ATOM 1332 C CA . THR A 1 163 ? -3.555 -40.906 -27.375 1 86.5 163 THR A CA 1
ATOM 1333 C C . THR A 1 163 ? -3.922 -39.906 -26.297 1 86.5 163 THR A C 1
ATOM 1335 O O . THR A 1 163 ? -3.525 -40.062 -25.141 1 86.5 163 THR A O 1
ATOM 1338 N N . PRO A 1 164 ? -4.664 -38.938 -26.766 1 92.62 164 PRO A N 1
ATOM 1339 C CA . PRO A 1 164 ? -5.004 -37.906 -25.766 1 92.62 164 PRO A CA 1
ATOM 1340 C C . PRO A 1 164 ? -5.742 -38.5 -24.562 1 92.62 164 PRO A C 1
ATOM 1342 O O . PRO A 1 164 ? -6.547 -39.438 -24.719 1 92.62 164 PRO A O 1
ATOM 1345 N N . SER A 1 165 ? -5.375 -38 -23.406 1 95.56 165 SER A N 1
ATOM 1346 C CA . SER A 1 165 ? -6.07 -38.438 -22.188 1 95.56 165 SER A CA 1
ATOM 1347 C C . SER A 1 165 ? -7.516 -37.938 -22.188 1 95.56 165 SER A C 1
ATOM 1349 O O . SER A 1 165 ? -7.934 -37.188 -23.078 1 95.56 165 SER A O 1
ATOM 1351 N N . ALA A 1 166 ? -8.242 -38.344 -21.094 1 94.44 166 ALA A N 1
ATOM 1352 C CA . ALA A 1 166 ? -9.625 -37.906 -20.922 1 94.44 166 ALA A CA 1
ATOM 1353 C C . ALA A 1 166 ? -9.711 -36.406 -20.75 1 94.44 166 ALA A C 1
ATOM 1355 O O . ALA A 1 166 ? -10.734 -35.781 -21.062 1 94.44 166 ALA A O 1
ATOM 1356 N N . HIS A 1 167 ? -8.617 -35.781 -20.328 1 95.44 167 HIS A N 1
ATOM 1357 C CA . HIS A 1 167 ? -8.57 -34.344 -20.125 1 95.44 167 HIS A CA 1
ATOM 1358 C C . HIS A 1 167 ? -8.75 -33.594 -21.453 1 95.44 167 HIS A C 1
ATOM 1360 O O . HIS A 1 167 ? -9.266 -32.469 -21.469 1 95.44 167 HIS A O 1
ATOM 1366 N N . LEU A 1 168 ? -8.383 -34.188 -22.516 1 96.62 168 LEU A N 1
ATOM 1367 C CA . LEU A 1 168 ? -8.445 -33.562 -23.844 1 96.62 168 LEU A CA 1
ATOM 1368 C C . LEU A 1 168 ? -9.586 -34.156 -24.656 1 96.62 168 LEU A C 1
ATOM 1370 O O . LEU A 1 168 ? -9.492 -34.25 -25.891 1 96.62 168 LEU A O 1
ATOM 1374 N N . SER A 1 169 ? -10.617 -34.531 -23.938 1 94.69 169 SER A N 1
ATOM 1375 C CA . SER A 1 169 ? -11.797 -35.031 -24.625 1 94.69 169 SER A CA 1
ATOM 1376 C C . SER A 1 169 ? -12.438 -33.969 -25.516 1 94.69 169 SER A C 1
ATOM 1378 O O . SER A 1 169 ? -12.664 -32.844 -25.062 1 94.69 169 SER A O 1
ATOM 1380 N N . PRO A 1 170 ? -12.719 -34.25 -26.766 1 93.81 170 PRO A N 1
ATOM 1381 C CA . PRO A 1 170 ? -13.367 -33.281 -27.656 1 93.81 170 PRO A CA 1
ATOM 1382 C C . PRO A 1 170 ? -14.727 -32.812 -27.125 1 93.81 170 PRO A C 1
ATOM 1384 O O . PRO A 1 170 ? -15.234 -31.781 -27.547 1 93.81 170 PRO A O 1
ATOM 1387 N N . LYS A 1 171 ? -15.289 -33.594 -26.25 1 93.88 171 LYS A N 1
ATOM 1388 C CA . LYS A 1 171 ? -16.609 -33.281 -25.719 1 93.88 171 LYS A CA 1
ATOM 1389 C C . LYS A 1 171 ? -16.531 -32.219 -24.609 1 93.88 171 LYS A C 1
ATOM 1391 O O . LYS A 1 171 ? -17.438 -31.391 -24.469 1 93.88 171 LYS A O 1
ATOM 1396 N N . THR A 1 172 ? -15.406 -32.219 -23.844 1 93.38 172 THR A N 1
ATOM 1397 C CA . THR A 1 172 ? -15.453 -31.438 -22.609 1 93.38 172 THR A CA 1
ATOM 1398 C C . THR A 1 172 ? -14.266 -30.484 -22.531 1 93.38 172 THR A C 1
ATOM 1400 O O . THR A 1 172 ? -14.305 -29.5 -21.781 1 93.38 172 THR A O 1
ATOM 1403 N N . SER A 1 173 ? -13.227 -30.75 -23.312 1 96.75 173 SER A N 1
ATOM 1404 C CA . SER A 1 173 ? -11.992 -29.984 -23.156 1 96.75 173 SER A CA 1
ATOM 1405 C C . SER A 1 173 ? -12.086 -28.641 -23.875 1 96.75 173 SER A C 1
ATOM 1407 O O . SER A 1 173 ? -12.18 -28.578 -25.094 1 96.75 173 SER A O 1
ATOM 1409 N N . TYR A 1 174 ? -11.922 -27.531 -23.125 1 97.38 174 TYR A N 1
ATOM 1410 C CA . TYR A 1 174 ? -11.891 -26.203 -23.703 1 97.38 174 TYR A CA 1
ATOM 1411 C C . TYR A 1 174 ? -10.609 -25.984 -24.516 1 97.38 174 TYR A C 1
ATOM 1413 O O . TYR A 1 174 ? -10.633 -25.328 -25.562 1 97.38 174 TYR A O 1
ATOM 1421 N N . ALA A 1 175 ? -9.516 -26.578 -24.078 1 96.75 175 ALA A N 1
ATOM 1422 C CA . ALA A 1 175 ? -8.234 -26.469 -24.766 1 96.75 175 ALA A CA 1
ATOM 1423 C C . ALA A 1 175 ? -8.273 -27.172 -26.125 1 96.75 175 ALA A C 1
ATOM 1425 O O . ALA A 1 175 ? -7.859 -26.609 -27.125 1 96.75 175 ALA A O 1
ATOM 1426 N N . TRP A 1 176 ? -8.828 -28.344 -26.109 1 96.38 176 TRP A N 1
ATOM 1427 C CA . TRP A 1 176 ? -8.891 -29.141 -27.328 1 96.38 176 TRP A CA 1
ATOM 1428 C C . TRP A 1 176 ? -9.781 -28.453 -28.375 1 96.38 176 TRP A C 1
ATOM 1430 O O . TRP A 1 176 ? -9.5 -28.531 -29.578 1 96.38 176 TRP A O 1
ATOM 1440 N N . ARG A 1 177 ? -10.773 -27.781 -27.891 1 96.25 177 ARG A N 1
ATOM 1441 C CA . ARG A 1 177 ? -11.766 -27.172 -28.766 1 96.25 177 ARG A CA 1
ATOM 1442 C C . ARG A 1 177 ? -11.383 -25.734 -29.109 1 96.25 177 ARG A C 1
ATOM 1444 O O . ARG A 1 177 ? -12.203 -24.969 -29.641 1 96.25 177 ARG A O 1
ATOM 1451 N N . ARG A 1 178 ? -10.328 -25.234 -28.75 1 96.25 178 ARG A N 1
ATOM 1452 C CA . ARG A 1 178 ? -9.789 -23.922 -29.047 1 96.25 178 ARG A CA 1
ATOM 1453 C C . ARG A 1 178 ? -10.57 -22.828 -28.328 1 96.25 178 ARG A C 1
ATOM 1455 O O . ARG A 1 178 ? -10.68 -21.703 -28.828 1 96.25 178 ARG A O 1
ATOM 1462 N N . GLN A 1 179 ? -11.094 -23.172 -27.234 1 96.62 179 GLN A N 1
ATOM 1463 C CA . GLN A 1 179 ? -11.906 -22.203 -26.5 1 96.62 179 GLN A CA 1
ATOM 1464 C C . GLN A 1 179 ? -11.078 -21.484 -25.438 1 96.62 179 GLN A C 1
ATOM 1466 O O . GLN A 1 179 ? -11.539 -20.5 -24.844 1 96.62 179 GLN A O 1
ATOM 1471 N N . THR A 1 180 ? -9.867 -21.969 -25.188 1 97 180 THR A N 1
ATOM 1472 C CA . THR A 1 180 ? -8.891 -21.281 -24.344 1 97 180 THR A CA 1
ATOM 1473 C C . THR A 1 180 ? -7.473 -21.641 -24.766 1 97 180 THR A C 1
ATOM 1475 O O . THR A 1 180 ? -7.234 -22.719 -25.312 1 97 180 THR A O 1
ATOM 1478 N N . SER A 1 181 ? -6.613 -20.703 -24.625 1 96.12 181 SER A N 1
ATOM 1479 C CA . SER A 1 181 ? -5.195 -21.016 -24.781 1 96.12 181 SER A CA 1
ATOM 1480 C C . SER A 1 181 ? -4.453 -20.875 -23.453 1 96.12 181 SER A C 1
ATOM 1482 O O . SER A 1 181 ? -3.223 -20.812 -23.438 1 96.12 181 SER A O 1
ATOM 1484 N N . HIS A 1 182 ? -5.215 -20.703 -22.312 1 96.56 182 HIS A N 1
ATOM 1485 C CA . HIS A 1 182 ? -4.766 -20.672 -20.938 1 96.56 182 HIS A CA 1
ATOM 1486 C C . HIS A 1 182 ? -5.465 -21.734 -20.094 1 96.56 182 HIS A C 1
ATOM 1488 O O . HIS A 1 182 ? -6.555 -21.484 -19.562 1 96.56 182 HIS A O 1
ATOM 1494 N N . GLU A 1 183 ? -4.789 -22.828 -19.969 1 97.31 183 GLU A N 1
ATOM 1495 C CA . GLU A 1 183 ? -5.438 -23.984 -19.344 1 97.31 183 GLU A CA 1
ATOM 1496 C C . GLU A 1 183 ? -5.109 -24.062 -17.859 1 97.31 183 GLU A C 1
ATOM 1498 O O . GLU A 1 183 ? -6.012 -24.188 -17.031 1 97.31 183 GLU A O 1
ATOM 1503 N N . GLN A 1 184 ? -3.918 -23.859 -17.531 1 98 184 GLN A N 1
ATOM 1504 C CA . GLN A 1 184 ? -3.463 -24.109 -16.172 1 98 184 GLN A CA 1
ATOM 1505 C C . GLN A 1 184 ? -3.031 -22.828 -15.469 1 98 184 GLN A C 1
ATOM 1507 O O . GLN A 1 184 ? -2.445 -21.938 -16.109 1 98 184 GLN A O 1
ATOM 1512 N N . ASP A 1 185 ? -3.398 -22.656 -14.273 1 97.38 185 ASP A N 1
ATOM 1513 C CA . ASP A 1 185 ? -2.744 -21.766 -13.328 1 97.38 185 ASP A CA 1
ATOM 1514 C C . ASP A 1 185 ? -1.609 -22.469 -12.594 1 97.38 185 ASP A C 1
ATOM 1516 O O . ASP A 1 185 ? -1.823 -23.516 -11.961 1 97.38 185 ASP A O 1
ATOM 1520 N N . SER A 1 186 ? -0.411 -21.938 -12.664 1 97.44 186 SER A N 1
ATOM 1521 C CA . SER A 1 186 ? 0.729 -22.625 -12.078 1 97.44 186 SER A CA 1
ATOM 1522 C C . SER A 1 186 ? 1.177 -21.953 -10.781 1 97.44 186 SER A C 1
ATOM 1524 O O . SER A 1 186 ? 2.328 -22.094 -10.367 1 97.44 186 SER A O 1
ATOM 1526 N N . SER A 1 187 ? 0.292 -21.156 -10.125 1 97.56 187 SER A N 1
ATOM 1527 C CA . SER A 1 187 ? 0.664 -20.5 -8.867 1 97.56 187 SER A CA 1
ATOM 1528 C C . SER A 1 187 ? 0.83 -21.531 -7.75 1 97.56 187 SER A C 1
ATOM 1530 O O . SER A 1 187 ? 1.499 -21.266 -6.75 1 97.56 187 SER A O 1
ATOM 1532 N N . LEU A 1 188 ? 0.197 -22.641 -7.918 1 98.69 188 LEU A N 1
ATOM 1533 C CA . LEU A 1 188 ? 0.382 -23.812 -7.062 1 98.69 188 LEU A CA 1
ATOM 1534 C C . LEU A 1 188 ? 0.365 -25.094 -7.887 1 98.69 188 LEU A C 1
ATOM 1536 O O . LEU A 1 188 ? -0.576 -25.344 -8.648 1 98.69 188 LEU A O 1
ATOM 1540 N N . VAL A 1 189 ? 1.423 -25.875 -7.789 1 98.81 189 VAL A N 1
ATOM 1541 C CA . VAL A 1 189 ? 1.567 -27.141 -8.5 1 98.81 189 VAL A CA 1
ATOM 1542 C C . VAL A 1 189 ? 2.033 -28.234 -7.531 1 98.81 189 VAL A C 1
ATOM 1544 O O . VAL A 1 189 ? 3.014 -28.047 -6.809 1 98.81 189 VAL A O 1
ATOM 1547 N N . ALA A 1 190 ? 1.311 -29.328 -7.469 1 98.88 190 ALA A N 1
ATOM 1548 C CA . ALA A 1 190 ? 1.73 -30.469 -6.676 1 98.88 190 ALA A CA 1
ATOM 1549 C C . ALA A 1 190 ? 2.098 -31.656 -7.57 1 98.88 190 ALA A C 1
ATOM 1551 O O . ALA A 1 190 ? 1.323 -32.031 -8.453 1 98.88 190 ALA A O 1
ATOM 1552 N N . ILE A 1 191 ? 3.277 -32.188 -7.359 1 98.88 191 ILE A N 1
ATOM 1553 C CA . ILE A 1 191 ? 3.748 -33.312 -8.156 1 98.88 191 ILE A CA 1
ATOM 1554 C C . ILE A 1 191 ? 4.5 -34.312 -7.266 1 98.88 191 ILE A C 1
ATOM 1556 O O . ILE A 1 191 ? 5.336 -33.906 -6.453 1 98.88 191 ILE A O 1
ATOM 1560 N N . ASP A 1 192 ? 4.199 -35.5 -7.352 1 98.88 192 ASP A N 1
ATOM 1561 C CA . ASP A 1 192 ? 5.039 -36.594 -6.891 1 98.88 192 ASP A CA 1
ATOM 1562 C C . ASP A 1 192 ? 5.934 -37.125 -8.016 1 98.88 192 ASP A C 1
ATOM 1564 O O . ASP A 1 192 ? 5.496 -37.938 -8.844 1 98.88 192 ASP A O 1
ATOM 1568 N N . LYS A 1 193 ? 7.113 -36.75 -7.98 1 98.62 193 LYS A N 1
ATOM 1569 C CA . LYS A 1 193 ? 8.016 -37.062 -9.086 1 98.62 193 LYS A CA 1
ATOM 1570 C C . LYS A 1 193 ? 8.273 -38.562 -9.18 1 98.62 193 LYS A C 1
ATOM 1572 O O . LYS A 1 193 ? 8.664 -39.062 -10.242 1 98.62 193 LYS A O 1
ATOM 1577 N N . SER A 1 194 ? 8.086 -39.312 -8.094 1 98.38 194 SER A N 1
ATOM 1578 C CA . SER A 1 194 ? 8.297 -40.75 -8.117 1 98.38 194 SER A CA 1
ATOM 1579 C C . SER A 1 194 ? 7.223 -41.438 -8.945 1 98.38 194 SER A C 1
ATOM 1581 O O . SER A 1 194 ? 7.398 -42.594 -9.352 1 98.38 194 SER A O 1
ATOM 1583 N N . ARG A 1 195 ? 6.215 -40.75 -9.25 1 98.06 195 ARG A N 1
ATOM 1584 C CA . ARG A 1 195 ? 5.105 -41.312 -10.016 1 98.06 195 ARG A CA 1
ATOM 1585 C C . ARG A 1 195 ? 4.93 -40.594 -11.344 1 98.06 195 ARG A C 1
ATOM 1587 O O . ARG A 1 195 ? 3.889 -40.719 -11.992 1 98.06 195 ARG A O 1
ATOM 1594 N N . ALA A 1 196 ? 5.902 -39.875 -11.773 1 98.44 196 ALA A N 1
ATOM 1595 C CA . ALA A 1 196 ? 5.738 -38.969 -12.906 1 98.44 196 ALA A CA 1
ATOM 1596 C C . ALA A 1 196 ? 6.102 -39.688 -14.219 1 98.44 196 ALA A C 1
ATOM 1598 O O . ALA A 1 196 ? 5.871 -39.125 -15.297 1 98.44 196 ALA A O 1
ATOM 1599 N N . GLY A 1 197 ? 6.629 -40.938 -14.125 1 97.75 197 GLY A N 1
ATOM 1600 C CA . GLY A 1 197 ? 7.09 -41.594 -15.344 1 97.75 197 GLY A CA 1
ATOM 1601 C C . GLY A 1 197 ? 8.102 -40.75 -16.109 1 97.75 197 GLY A C 1
ATOM 1602 O O . GLY A 1 197 ? 9.102 -40.312 -15.547 1 97.75 197 GLY A O 1
ATOM 1603 N N . LYS A 1 198 ? 7.77 -40.5 -17.375 1 98.38 198 LYS A N 1
ATOM 1604 C CA . LYS A 1 198 ? 8.695 -39.75 -18.219 1 98.38 198 LYS A CA 1
ATOM 1605 C C . LYS A 1 198 ? 8.312 -38.281 -18.266 1 98.38 198 LYS A C 1
ATOM 1607 O O . LYS A 1 198 ? 8.898 -37.5 -19.016 1 98.38 198 LYS A O 1
ATOM 1612 N N . ALA A 1 199 ? 7.395 -37.844 -17.453 1 98.69 199 ALA A N 1
ATOM 1613 C CA . ALA A 1 199 ? 6.855 -36.469 -17.531 1 98.69 199 ALA A CA 1
ATOM 1614 C C . ALA A 1 199 ? 7.934 -35.438 -17.234 1 98.69 199 ALA A C 1
ATOM 1616 O O . ALA A 1 199 ? 7.938 -34.344 -17.828 1 98.69 199 ALA A O 1
ATOM 1617 N N . MET A 1 200 ? 8.859 -35.75 -16.328 1 98.69 200 MET A N 1
ATOM 1618 C CA . MET A 1 200 ? 9.906 -34.75 -16 1 98.69 200 MET A CA 1
ATOM 1619 C C . MET A 1 200 ? 10.875 -34.594 -17.172 1 98.69 200 MET A C 1
ATOM 1621 O O . MET A 1 200 ? 11.32 -33.5 -17.469 1 98.69 200 MET A O 1
ATOM 1625 N N . ASP A 1 201 ? 11.188 -35.688 -17.828 1 98.5 201 ASP A N 1
ATOM 1626 C CA . ASP A 1 201 ? 12.047 -35.625 -19 1 98.5 201 ASP A CA 1
ATOM 1627 C C . ASP A 1 201 ? 11.391 -34.812 -20.125 1 98.5 201 ASP A C 1
ATOM 1629 O O . ASP A 1 201 ? 12.039 -34 -20.766 1 98.5 201 ASP A O 1
ATOM 1633 N N . VAL A 1 202 ? 10.164 -35.125 -20.312 1 98.56 202 VAL A N 1
ATOM 1634 C CA . VAL A 1 202 ? 9.414 -34.438 -21.359 1 98.56 202 VAL A CA 1
ATOM 1635 C C . VAL A 1 202 ? 9.289 -32.938 -21.016 1 98.56 202 VAL A C 1
ATOM 1637 O O . VAL A 1 202 ? 9.406 -32.094 -21.891 1 98.56 202 VAL A O 1
ATOM 1640 N N . LEU A 1 203 ? 9.031 -32.656 -19.734 1 98.62 203 LEU A N 1
ATOM 1641 C CA . LEU A 1 203 ? 8.969 -31.281 -19.266 1 98.62 203 LEU A CA 1
ATOM 1642 C C . LEU A 1 203 ? 10.242 -30.531 -19.625 1 98.62 203 LEU A C 1
ATOM 1644 O O . LEU A 1 203 ? 10.188 -29.438 -20.172 1 98.62 203 LEU A O 1
ATOM 1648 N N . PHE A 1 204 ? 11.359 -31.094 -19.312 1 98.25 204 PHE A N 1
ATOM 1649 C CA . PHE A 1 204 ? 12.641 -30.469 -19.594 1 98.25 204 PHE A CA 1
ATOM 1650 C C . PHE A 1 204 ? 12.797 -30.203 -21.094 1 98.25 204 PHE A C 1
ATOM 1652 O O . PHE A 1 204 ? 13.227 -29.125 -21.484 1 98.25 204 PHE A O 1
ATOM 1659 N N . PHE A 1 205 ? 12.43 -31.141 -21.922 1 97.81 205 PHE A N 1
ATOM 1660 C CA . PHE A 1 205 ? 12.484 -31 -23.375 1 97.81 205 PHE A CA 1
ATOM 1661 C C . PHE A 1 205 ? 11.594 -29.859 -23.844 1 97.81 205 PHE A C 1
ATOM 1663 O O . PHE A 1 205 ? 11.992 -29.047 -24.672 1 97.81 205 PHE A O 1
ATOM 1670 N N . LEU A 1 206 ? 10.375 -29.828 -23.312 1 97.62 206 LEU A N 1
ATOM 1671 C CA . LEU A 1 206 ? 9.406 -28.797 -23.703 1 97.62 206 LEU A CA 1
ATOM 1672 C C . LEU A 1 206 ? 9.969 -27.406 -23.453 1 97.62 206 LEU A C 1
ATOM 1674 O O . LEU A 1 206 ? 9.867 -26.531 -24.328 1 97.62 206 LEU A O 1
ATOM 1678 N N . ILE A 1 207 ? 10.656 -27.203 -22.328 1 97.12 207 ILE A N 1
ATOM 1679 C CA . ILE A 1 207 ? 11.008 -25.844 -21.938 1 97.12 207 ILE A CA 1
ATOM 1680 C C . ILE A 1 207 ? 12.391 -25.484 -22.484 1 97.12 207 ILE A C 1
ATOM 1682 O O . ILE A 1 207 ? 12.719 -24.312 -22.641 1 97.12 207 ILE A O 1
ATOM 1686 N N . THR A 1 208 ? 13.242 -26.453 -22.844 1 96.56 208 THR A N 1
ATOM 1687 C CA . THR A 1 208 ? 14.602 -26.141 -23.266 1 96.56 208 THR A CA 1
ATOM 1688 C C . THR A 1 208 ? 14.75 -26.281 -24.781 1 96.56 208 THR A C 1
ATOM 1690 O O . THR A 1 208 ? 15.711 -25.781 -25.359 1 96.56 208 THR A O 1
ATOM 1693 N N . GLU A 1 209 ? 13.766 -27 -25.469 1 95.62 209 GLU A N 1
ATOM 1694 C CA . GLU A 1 209 ? 13.859 -27.203 -26.906 1 95.62 209 GLU A CA 1
ATOM 1695 C C . GLU A 1 209 ? 12.578 -26.781 -27.609 1 95.62 209 GLU A C 1
ATOM 1697 O O . GLU A 1 209 ? 12.57 -25.797 -28.359 1 95.62 209 GLU A O 1
ATOM 1702 N N . GLN A 1 210 ? 11.516 -27.438 -27.25 1 95.38 210 GLN A N 1
ATOM 1703 C CA . GLN A 1 210 ? 10.266 -27.281 -28 1 95.38 210 GLN A CA 1
ATOM 1704 C C . GLN A 1 210 ? 9.781 -25.828 -27.938 1 95.38 210 GLN A C 1
ATOM 1706 O O . GLN A 1 210 ? 9.227 -25.312 -28.906 1 95.38 210 GLN A O 1
ATOM 1711 N N . HIS A 1 211 ? 9.883 -25.188 -26.766 1 94.38 211 HIS A N 1
ATOM 1712 C CA . HIS A 1 211 ? 9.43 -23.812 -26.547 1 94.38 211 HIS A CA 1
ATOM 1713 C C . HIS A 1 211 ? 10.109 -22.859 -27.516 1 94.38 211 HIS A C 1
ATOM 1715 O O . HIS A 1 211 ? 9.531 -21.828 -27.875 1 94.38 211 HIS A O 1
ATOM 1721 N N . PHE A 1 212 ? 11.25 -23.156 -28.016 1 94.25 212 PHE A N 1
ATOM 1722 C CA . PHE A 1 212 ? 12.039 -22.266 -28.875 1 94.25 212 PHE A CA 1
ATOM 1723 C C . PHE A 1 212 ? 11.727 -22.516 -30.344 1 94.25 212 PHE A C 1
ATOM 1725 O O . PHE A 1 212 ? 12.195 -21.766 -31.203 1 94.25 212 PHE A O 1
ATOM 1732 N N . VAL A 1 213 ? 10.953 -23.531 -30.641 1 94.5 213 VAL A N 1
ATOM 1733 C CA . VAL A 1 213 ? 10.461 -23.766 -32 1 94.5 213 VAL A CA 1
ATOM 1734 C C . VAL A 1 213 ? 9.156 -23.016 -32.219 1 94.5 213 VAL A C 1
ATOM 1736 O O . VAL A 1 213 ? 9.055 -22.188 -33.125 1 94.5 213 VAL A O 1
ATOM 1739 N N . HIS A 1 214 ? 8.125 -23.344 -31.375 1 93.88 214 HIS A N 1
ATOM 1740 C CA . HIS A 1 214 ? 6.863 -22.625 -31.297 1 93.88 214 HIS A CA 1
ATOM 1741 C C . HIS A 1 214 ? 6.453 -22.375 -29.859 1 93.88 214 HIS A C 1
ATOM 1743 O O . HIS A 1 214 ? 6.516 -23.281 -29.016 1 93.88 214 HIS A O 1
ATOM 1749 N N . GLU A 1 215 ? 5.996 -21.172 -29.688 1 93.25 215 GLU A N 1
ATOM 1750 C CA . GLU A 1 215 ? 5.504 -20.859 -28.359 1 93.25 215 GLU A CA 1
ATOM 1751 C C . GLU A 1 215 ? 4.168 -21.547 -28.078 1 93.25 215 GLU A C 1
ATOM 1753 O O . GLU A 1 215 ? 3.172 -21.266 -28.75 1 93.25 215 GLU A O 1
ATOM 1758 N N . PHE A 1 216 ? 4.137 -22.391 -27.109 1 94.88 216 PHE A N 1
ATOM 1759 C CA . PHE A 1 216 ? 2.908 -23.125 -26.828 1 94.88 216 PHE A CA 1
ATOM 1760 C C . PHE A 1 216 ? 2.203 -22.547 -25.609 1 94.88 216 PHE A C 1
ATOM 1762 O O . PHE A 1 216 ? 1.104 -22.969 -25.25 1 94.88 216 PHE A O 1
ATOM 1769 N N . SER A 1 217 ? 2.812 -21.531 -24.906 1 93.06 217 SER A N 1
ATOM 1770 C CA . SER A 1 217 ? 2.297 -21.016 -23.641 1 93.06 217 SER A CA 1
ATOM 1771 C C . SER A 1 217 ? 2.699 -19.562 -23.438 1 93.06 217 SER A C 1
ATOM 1773 O O . SER A 1 217 ? 3.77 -19.141 -23.875 1 93.06 217 SER A O 1
ATOM 1775 N N . TYR A 1 218 ? 1.633 -18.844 -22.734 1 87.38 218 TYR A N 1
ATOM 1776 C CA . TYR A 1 218 ? 2.061 -17.594 -22.125 1 87.38 218 TYR A CA 1
ATOM 1777 C C . TYR A 1 218 ? 2.887 -17.859 -20.875 1 87.38 218 TYR A C 1
ATOM 1779 O O . TYR A 1 218 ? 2.354 -18.281 -19.859 1 87.38 218 TYR A O 1
ATOM 1787 N N . GLY A 1 219 ? 4.145 -17.953 -20.891 1 88.25 219 GLY A N 1
ATOM 1788 C CA . GLY A 1 219 ? 5 -18.281 -19.766 1 88.25 219 GLY A CA 1
ATOM 1789 C C . GLY A 1 219 ? 5.145 -19.766 -19.547 1 88.25 219 GLY A C 1
ATOM 1790 O O . GLY A 1 219 ? 5.199 -20.547 -20.5 1 88.25 219 GLY A O 1
ATOM 1791 N N . ASP A 1 220 ? 5.07 -20.172 -18.188 1 93.19 220 ASP A N 1
ATOM 1792 C CA . ASP A 1 220 ? 5.461 -21.531 -17.828 1 93.19 220 ASP A CA 1
ATOM 1793 C C . ASP A 1 220 ? 4.234 -22.438 -17.688 1 93.19 220 ASP A C 1
ATOM 1795 O O . ASP A 1 220 ? 4.359 -23.672 -17.688 1 93.19 220 ASP A O 1
ATOM 1799 N N . LYS A 1 221 ? 3.086 -21.922 -17.578 1 96.12 221 LYS A N 1
ATOM 1800 C CA . LYS A 1 221 ? 1.971 -22.609 -16.922 1 96.12 221 LYS A CA 1
ATOM 1801 C C . LYS A 1 221 ? 1.518 -23.828 -17.734 1 96.12 221 LYS A C 1
ATOM 1803 O O . LYS A 1 221 ? 1.149 -24.844 -17.172 1 96.12 221 LYS A O 1
ATOM 1808 N N . GLU A 1 222 ? 1.593 -23.812 -19.062 1 98.06 222 GLU A N 1
ATOM 1809 C CA . GLU A 1 222 ? 1.084 -24.922 -19.859 1 98.06 222 GLU A CA 1
ATOM 1810 C C . GLU A 1 222 ? 2.102 -26.062 -19.938 1 98.06 222 GLU A C 1
ATOM 1812 O O . GLU A 1 222 ? 1.771 -27.172 -20.359 1 98.06 222 GLU A O 1
ATOM 1817 N N . SER A 1 223 ? 3.287 -25.828 -19.531 1 98.25 223 SER A N 1
ATOM 1818 C CA . SER A 1 223 ? 4.352 -26.812 -19.688 1 98.25 223 SER A CA 1
ATOM 1819 C C . SER A 1 223 ? 4.094 -28.047 -18.828 1 98.25 223 SER A C 1
ATOM 1821 O O . SER A 1 223 ? 4.445 -29.172 -19.219 1 98.25 223 SER A O 1
ATOM 1823 N N . PHE A 1 224 ? 3.406 -27.875 -17.734 1 98.69 224 PHE A N 1
ATOM 1824 C CA . PHE A 1 224 ? 3.246 -28.953 -16.781 1 98.69 224 PHE A CA 1
ATOM 1825 C C . PHE A 1 224 ? 2.256 -30 -17.297 1 98.69 224 PHE A C 1
ATOM 1827 O O . PHE A 1 224 ? 2.623 -31.141 -17.531 1 98.69 224 PHE A O 1
ATOM 1834 N N . TRP A 1 225 ? 1.081 -29.594 -17.562 1 98.56 225 TRP A N 1
ATOM 1835 C CA . TRP A 1 225 ? 0.077 -30.578 -17.953 1 98.56 225 TRP A CA 1
ATOM 1836 C C . TRP A 1 225 ? 0.379 -31.125 -19.344 1 98.56 225 TRP A C 1
ATOM 1838 O O . TRP A 1 225 ? 0.12 -32.312 -19.625 1 98.56 225 TRP A O 1
ATOM 1848 N N . ILE A 1 226 ? 0.923 -30.312 -20.25 1 98.31 226 ILE A N 1
ATOM 1849 C CA . ILE A 1 226 ? 1.276 -30.812 -21.562 1 98.31 226 ILE A CA 1
ATOM 1850 C C . ILE A 1 226 ? 2.361 -31.875 -21.453 1 98.31 226 ILE A C 1
ATOM 1852 O O . ILE A 1 226 ? 2.344 -32.875 -22.188 1 98.31 226 ILE A O 1
ATOM 1856 N N . ALA A 1 227 ? 3.32 -31.688 -20.578 1 98.56 227 ALA A N 1
ATOM 1857 C CA . ALA A 1 227 ? 4.344 -32.719 -20.344 1 98.56 227 ALA A CA 1
ATOM 1858 C C . ALA A 1 227 ? 3.719 -34.031 -19.938 1 98.56 227 ALA A C 1
ATOM 1860 O O . ALA A 1 227 ? 4.113 -35.094 -20.438 1 98.56 227 ALA A O 1
ATOM 1861 N N . TYR A 1 228 ? 2.775 -34 -19.047 1 98.5 228 TYR A N 1
ATOM 1862 C CA . TYR A 1 228 ? 2.109 -35.219 -18.594 1 98.5 228 TYR A CA 1
ATOM 1863 C C . TYR A 1 228 ? 1.312 -35.844 -19.734 1 98.5 228 TYR A C 1
ATOM 1865 O O . TYR A 1 228 ? 1.284 -37.062 -19.875 1 98.5 228 TYR A O 1
ATOM 1873 N N . GLU A 1 229 ? 0.646 -35.031 -20.578 1 97.44 229 GLU A N 1
ATOM 1874 C CA . GLU A 1 229 ? -0.082 -35.5 -21.734 1 97.44 229 GLU A CA 1
ATOM 1875 C C . GLU A 1 229 ? 0.848 -36.25 -22.703 1 97.44 229 GLU A C 1
ATOM 1877 O O . GLU A 1 229 ? 0.554 -37.375 -23.125 1 97.44 229 GLU A O 1
ATOM 1882 N N . LEU A 1 230 ? 1.91 -35.594 -23.016 1 97.88 230 LEU A N 1
ATOM 1883 C CA . LEU A 1 230 ? 2.854 -36.156 -23.969 1 97.88 230 LEU A CA 1
ATOM 1884 C C . LEU A 1 230 ? 3.533 -37.406 -23.391 1 97.88 230 LEU A C 1
ATOM 1886 O O . LEU A 1 230 ? 3.85 -38.344 -24.125 1 97.88 230 LEU A O 1
ATOM 1890 N N . ALA A 1 231 ? 3.75 -37.438 -22.141 1 98.06 231 ALA A N 1
ATOM 1891 C CA . ALA A 1 231 ? 4.402 -38.562 -21.469 1 98.06 231 ALA A CA 1
ATOM 1892 C C . ALA A 1 231 ? 3.422 -39.688 -21.266 1 98.06 231 ALA A C 1
ATOM 1894 O O . ALA A 1 231 ? 3.799 -40.75 -20.75 1 98.06 231 ALA A O 1
ATOM 1895 N N . LYS A 1 232 ? 2.188 -39.5 -21.594 1 97 232 LYS A N 1
ATOM 1896 C CA . LYS A 1 232 ? 1.131 -40.5 -21.422 1 97 232 LYS A CA 1
ATOM 1897 C C . LYS A 1 232 ? 1.018 -40.906 -19.953 1 97 232 LYS A C 1
ATOM 1899 O O . LYS A 1 232 ? 0.883 -42.094 -19.656 1 97 232 LYS A O 1
ATOM 1904 N N . GLN A 1 233 ? 1.234 -39.938 -19.094 1 97.25 233 GLN A N 1
ATOM 1905 C CA . GLN A 1 233 ? 1.135 -40.156 -17.656 1 97.25 233 GLN A CA 1
ATOM 1906 C C . GLN A 1 233 ? -0.152 -39.531 -17.109 1 97.25 233 GLN A C 1
ATOM 1908 O O . GLN A 1 233 ? -0.551 -38.438 -17.516 1 97.25 233 GLN A O 1
ATOM 1913 N N . GLU A 1 234 ? -0.816 -40.281 -16.203 1 96.69 234 GLU A N 1
ATOM 1914 C CA . GLU A 1 234 ? -2.037 -39.781 -15.594 1 96.69 234 GLU A CA 1
ATOM 1915 C C . GLU A 1 234 ? -1.755 -38.5 -14.781 1 96.69 234 GLU A C 1
ATOM 1917 O O . GLU A 1 234 ? -0.712 -38.406 -14.133 1 96.69 234 GLU A O 1
ATOM 1922 N N . TYR A 1 235 ? -2.627 -37.562 -14.812 1 98.31 235 TYR A N 1
ATOM 1923 C CA . TYR A 1 235 ? -2.566 -36.344 -14.023 1 98.31 235 TYR A CA 1
ATOM 1924 C C . TYR A 1 235 ? -3.965 -35.875 -13.633 1 98.31 235 TYR A C 1
ATOM 1926 O O . TYR A 1 235 ? -4.961 -36.344 -14.18 1 98.31 235 TYR A O 1
ATOM 1934 N N . PHE A 1 236 ? -3.977 -35 -12.617 1 98.31 236 PHE A N 1
ATOM 1935 C CA . PHE A 1 236 ? -5.246 -34.562 -12.039 1 98.31 236 PHE A CA 1
ATOM 1936 C C . PHE A 1 236 ? -5.352 -33.062 -12.008 1 98.31 236 PHE A C 1
ATOM 1938 O O . PHE A 1 236 ? -4.422 -32.375 -11.57 1 98.31 236 PHE A O 1
ATOM 1945 N N . PHE A 1 237 ? -6.473 -32.5 -12.562 1 98.25 237 PHE A N 1
ATOM 1946 C CA . PHE A 1 237 ? -6.891 -31.125 -12.359 1 98.25 237 PHE A CA 1
ATOM 1947 C C . PHE A 1 237 ? -7.98 -31.047 -11.289 1 98.25 237 PHE A C 1
ATOM 1949 O O . PHE A 1 237 ? -8.844 -31.922 -11.219 1 98.25 237 PHE A O 1
ATOM 1956 N N . SER A 1 238 ? -7.891 -30 -10.531 1 98.19 238 SER A N 1
ATOM 1957 C CA . SER A 1 238 ? -9.031 -29.719 -9.664 1 98.19 238 SER A CA 1
ATOM 1958 C C . SER A 1 238 ? -10.344 -29.828 -10.43 1 98.19 238 SER A C 1
ATOM 1960 O O . SER A 1 238 ? -10.445 -29.391 -11.578 1 98.19 238 SER A O 1
ATOM 1962 N N . PRO A 1 239 ? -11.336 -30.438 -9.766 1 97.25 239 PRO A N 1
ATOM 1963 C CA . PRO A 1 239 ? -12.617 -30.531 -10.461 1 97.25 239 PRO A CA 1
ATOM 1964 C C . PRO A 1 239 ? -13.32 -29.188 -10.57 1 97.25 239 PRO A C 1
ATOM 1966 O O . PRO A 1 239 ? -14.367 -29.078 -11.219 1 97.25 239 PRO A O 1
ATOM 1969 N N . TRP A 1 240 ? -12.758 -28.172 -10 1 97.81 240 TRP A N 1
ATOM 1970 C CA . TRP A 1 240 ? -13.398 -26.859 -9.938 1 97.81 240 TRP A CA 1
ATOM 1971 C C . TRP A 1 240 ? -12.703 -25.859 -10.859 1 97.81 240 TRP A C 1
ATOM 1973 O O . TRP A 1 240 ? -11.5 -25.969 -11.109 1 97.81 240 TRP A O 1
ATOM 1983 N N . GLY A 1 241 ? -13.492 -24.906 -11.344 1 97.56 241 GLY A N 1
ATOM 1984 C CA . GLY A 1 241 ? -12.938 -23.781 -12.094 1 97.56 241 GLY A CA 1
ATOM 1985 C C . GLY A 1 241 ? -12.266 -22.75 -11.203 1 97.56 241 GLY A C 1
ATOM 1986 O O . GLY A 1 241 ? -12.367 -22.812 -9.977 1 97.56 241 GLY A O 1
ATOM 1987 N N . VAL A 1 242 ? -11.625 -21.859 -11.883 1 97.94 242 VAL A N 1
ATOM 1988 C CA . VAL A 1 242 ? -10.953 -20.766 -11.195 1 97.94 242 VAL A CA 1
ATOM 1989 C C . VAL A 1 242 ? -11.977 -19.75 -10.688 1 97.94 242 VAL A C 1
ATOM 1991 O O . VAL A 1 242 ? -13.047 -19.609 -11.289 1 97.94 242 VAL A O 1
ATOM 1994 N N . GLY A 1 243 ? -11.711 -19.156 -9.539 1 98 243 GLY A N 1
ATOM 1995 C CA . GLY A 1 243 ? -12.492 -18.016 -9.055 1 98 243 GLY A CA 1
ATOM 1996 C C . GLY A 1 243 ? -11.734 -16.703 -9.117 1 98 243 GLY A C 1
ATOM 1997 O O . GLY A 1 243 ? -10.594 -16.656 -9.578 1 98 243 GLY A O 1
ATOM 1998 N N . GLY A 1 244 ? -12.492 -15.695 -8.758 1 97.06 244 GLY A N 1
ATOM 1999 C CA . GLY A 1 244 ? -11.914 -14.367 -8.633 1 97.06 244 GLY A CA 1
ATOM 2000 C C . GLY A 1 244 ? -12.211 -13.711 -7.297 1 97.06 244 GLY A C 1
ATOM 2001 O O . GLY A 1 244 ? -13.148 -14.102 -6.605 1 97.06 244 GLY A O 1
ATOM 2002 N N . ILE A 1 245 ? -11.359 -12.781 -6.945 1 97.44 245 ILE A N 1
ATOM 2003 C CA . ILE A 1 245 ? -11.586 -12.016 -5.727 1 97.44 245 ILE A CA 1
ATOM 2004 C C . ILE A 1 245 ? -11.953 -10.578 -6.086 1 97.44 245 ILE A C 1
ATOM 2006 O O . ILE A 1 245 ? -11.5 -10.047 -7.102 1 97.44 245 ILE A O 1
ATOM 2010 N N . SER A 1 246 ? -12.766 -9.977 -5.281 1 96.75 246 SER A N 1
ATOM 2011 C CA . SER A 1 246 ? -13.242 -8.625 -5.555 1 96.75 246 SER A CA 1
ATOM 2012 C C . SER A 1 246 ? -12.102 -7.609 -5.48 1 96.75 246 SER A C 1
ATOM 2014 O O . SER A 1 246 ? -11.148 -7.793 -4.727 1 96.75 246 SER A O 1
ATOM 2016 N N . SER A 1 247 ? -12.25 -6.574 -6.262 1 91.81 247 SER A N 1
ATOM 2017 C CA . SER A 1 247 ? -11.312 -5.461 -6.23 1 91.81 247 SER A CA 1
ATOM 2018 C C . SER A 1 247 ? -11.969 -4.195 -5.691 1 91.81 247 SER A C 1
ATOM 2020 O O . SER A 1 247 ? -12.93 -3.689 -6.273 1 91.81 247 SER A O 1
ATOM 2022 N N . SER A 1 248 ? -11.422 -3.693 -4.629 1 88.69 248 SER A N 1
ATOM 2023 C CA . SER A 1 248 ? -11.914 -2.43 -4.082 1 88.69 248 SER A CA 1
ATOM 2024 C C . SER A 1 248 ? -11.539 -1.258 -4.984 1 88.69 248 SER A C 1
ATOM 2026 O O . SER A 1 248 ? -12.25 -0.254 -5.031 1 88.69 248 SER A O 1
ATOM 2028 N N . THR A 1 249 ? -10.57 -1.367 -5.727 1 89.56 249 THR A N 1
ATOM 2029 C CA . THR A 1 249 ? -10.031 -0.295 -6.559 1 89.56 249 THR A CA 1
ATOM 2030 C C . THR A 1 249 ? -10.898 -0.093 -7.801 1 89.56 249 THR A C 1
ATOM 2032 O O . THR A 1 249 ? -11.109 1.04 -8.234 1 89.56 249 THR A O 1
ATOM 2035 N N . ASN A 1 250 ? -11.344 -1.16 -8.336 1 90.81 250 ASN A N 1
ATOM 2036 C CA . ASN A 1 250 ? -12.219 -1.036 -9.5 1 90.81 250 ASN A CA 1
ATOM 2037 C C . ASN A 1 250 ? -13.688 -0.99 -9.094 1 90.81 250 ASN A C 1
ATOM 2039 O O . ASN A 1 250 ? -14.57 -0.805 -9.938 1 90.81 250 ASN A O 1
ATOM 2043 N N . LYS A 1 251 ? -14.023 -1.209 -7.852 1 92.25 251 LYS A N 1
ATOM 2044 C CA . LYS A 1 251 ? -15.367 -1.146 -7.273 1 92.25 251 LYS A CA 1
ATOM 2045 C C . LYS A 1 251 ? -16.281 -2.195 -7.895 1 92.25 251 LYS A C 1
ATOM 2047 O O . LYS A 1 251 ? -17.391 -1.879 -8.336 1 92.25 251 LYS A O 1
ATOM 2052 N N . ASP A 1 252 ? -15.836 -3.424 -7.887 1 93.62 252 ASP A N 1
ATOM 2053 C CA . ASP A 1 252 ? -16.594 -4.531 -8.469 1 93.62 252 ASP A CA 1
ATOM 2054 C C . ASP A 1 252 ? -18 -4.613 -7.879 1 93.62 252 ASP A C 1
ATOM 2056 O O . ASP A 1 252 ? -18.984 -4.652 -8.617 1 93.62 252 ASP A O 1
ATOM 2060 N N . LEU A 1 253 ? -18.078 -4.621 -6.602 1 95.75 253 LEU A N 1
ATOM 2061 C CA . LEU A 1 253 ? -19.344 -4.914 -5.914 1 95.75 253 LEU A CA 1
ATOM 2062 C C . LEU A 1 253 ? -20.359 -3.814 -6.164 1 95.75 253 LEU A C 1
ATOM 2064 O O . LEU A 1 253 ? -21.562 -4.086 -6.223 1 95.75 253 LEU A O 1
ATOM 2068 N N . GLU A 1 254 ? -19.938 -2.627 -6.332 1 94.81 254 GLU A N 1
ATOM 2069 C CA . GLU A 1 254 ? -20.828 -1.507 -6.613 1 94.81 254 GLU A CA 1
ATOM 2070 C C . GLU A 1 254 ? -21.281 -1.512 -8.07 1 94.81 254 GLU A C 1
ATOM 2072 O O . GLU A 1 254 ? -22.438 -1.199 -8.367 1 94.81 254 GLU A O 1
ATOM 2077 N N . LYS A 1 255 ? -20.453 -1.887 -8.984 1 94.12 255 LYS A N 1
ATOM 2078 C CA . LYS A 1 255 ? -20.719 -1.78 -10.422 1 94.12 255 LYS A CA 1
ATOM 2079 C C . LYS A 1 255 ? -21.391 -3.043 -10.945 1 94.12 255 LYS A C 1
ATOM 2081 O O . LYS A 1 255 ? -22.344 -2.965 -11.727 1 94.12 255 LYS A O 1
ATOM 2086 N N . HIS A 1 256 ? -20.844 -4.168 -10.578 1 95 256 HIS A N 1
ATOM 2087 C CA . HIS A 1 256 ? -21.266 -5.469 -11.078 1 95 256 HIS A CA 1
ATOM 2088 C C . HIS A 1 256 ? -20.922 -6.578 -10.094 1 95 256 HIS A C 1
ATOM 2090 O O . HIS A 1 256 ? -20.031 -7.398 -10.352 1 95 256 HIS A O 1
ATOM 2096 N N . GLU A 1 257 ? -21.719 -6.754 -9.055 1 95.69 257 GLU A N 1
ATOM 2097 C CA . GLU A 1 257 ? -21.453 -7.629 -7.918 1 95.69 257 GLU A CA 1
ATOM 2098 C C . GLU A 1 257 ? -21.406 -9.094 -8.344 1 95.69 257 GLU A C 1
ATOM 2100 O O . GLU A 1 257 ? -20.891 -9.938 -7.613 1 95.69 257 GLU A O 1
ATOM 2105 N N . ASP A 1 258 ? -21.922 -9.422 -9.508 1 97.62 258 ASP A N 1
ATOM 2106 C CA . ASP A 1 258 ? -21.922 -10.82 -9.945 1 97.62 258 ASP A CA 1
ATOM 2107 C C . ASP A 1 258 ? -20.734 -11.102 -10.867 1 97.62 258 ASP A C 1
ATOM 2109 O O . ASP A 1 258 ? -20.641 -12.18 -11.461 1 97.62 258 ASP A O 1
ATOM 2113 N N . SER A 1 259 ? -19.875 -10.109 -11.086 1 98 259 SER A N 1
ATOM 2114 C CA . SER A 1 259 ? -18.688 -10.195 -11.938 1 98 259 SER A CA 1
ATOM 2115 C C . SER A 1 259 ? -17.469 -9.594 -11.25 1 98 259 SER A C 1
ATOM 2117 O O . SER A 1 259 ? -17.406 -8.391 -11.023 1 98 259 SER A O 1
ATOM 2119 N N . LEU A 1 260 ? -16.562 -10.438 -10.898 1 97.81 260 LEU A N 1
ATOM 2120 C CA . LEU A 1 260 ? -15.383 -9.969 -10.188 1 97.81 260 LEU A CA 1
ATOM 2121 C C . LEU A 1 260 ? -14.164 -9.938 -11.109 1 97.81 260 LEU A C 1
ATOM 2123 O O . LEU A 1 260 ? -13.984 -10.836 -11.93 1 97.81 260 LEU A O 1
ATOM 2127 N N . CYS A 1 261 ? -13.375 -8.844 -10.992 1 96.06 261 CYS A N 1
ATOM 2128 C CA . CYS A 1 261 ? -12.211 -8.625 -11.844 1 96.06 261 CYS A CA 1
ATOM 2129 C C . CYS A 1 261 ? -10.945 -8.477 -11.008 1 96.06 261 CYS A C 1
ATOM 2131 O O . CYS A 1 261 ? -10.859 -7.598 -10.156 1 96.06 261 CYS A O 1
ATOM 2133 N N . GLY A 1 262 ? -10.008 -9.352 -11.164 1 92.19 262 GLY A N 1
ATOM 2134 C CA . GLY A 1 262 ? -8.742 -9.188 -10.453 1 92.19 262 GLY A CA 1
ATOM 2135 C C . GLY A 1 262 ? -8.008 -10.5 -10.242 1 92.19 262 GLY A C 1
ATOM 2136 O O . GLY A 1 262 ? -7.824 -11.281 -11.18 1 92.19 262 GLY A O 1
ATOM 2137 N N . SER A 1 263 ? -7.551 -10.781 -9.031 1 95.81 263 SER A N 1
ATOM 2138 C CA . SER A 1 263 ? -6.707 -11.922 -8.695 1 95.81 263 SER A CA 1
ATOM 2139 C C . SER A 1 263 ? -7.512 -13.219 -8.664 1 95.81 263 SER A C 1
ATOM 2141 O O . SER A 1 263 ? -8.727 -13.195 -8.43 1 95.81 263 SER A O 1
ATOM 2143 N N . ILE A 1 264 ? -6.859 -14.305 -8.891 1 96.56 264 ILE A N 1
ATOM 2144 C CA . ILE A 1 264 ? -7.578 -15.562 -9.008 1 96.56 264 ILE A CA 1
ATOM 2145 C C . ILE A 1 264 ? -7.66 -16.25 -7.641 1 96.56 264 ILE A C 1
ATOM 2147 O O . ILE A 1 264 ? -6.801 -16.031 -6.785 1 96.56 264 ILE A O 1
ATOM 2151 N N . VAL A 1 265 ? -8.648 -16.984 -7.484 1 97.88 265 VAL A N 1
ATOM 2152 C CA . VAL A 1 265 ? -8.953 -17.766 -6.293 1 97.88 265 VAL A CA 1
ATOM 2153 C C . VAL A 1 265 ? -9.023 -19.25 -6.656 1 97.88 265 VAL A C 1
ATOM 2155 O O . VAL A 1 265 ? -9.539 -19.609 -7.719 1 97.88 265 VAL A O 1
ATOM 2158 N N . GLN A 1 266 ? -8.469 -20.062 -5.812 1 98.69 266 GLN A N 1
ATOM 2159 C CA . GLN A 1 266 ? -8.586 -21.516 -5.984 1 98.69 266 GLN A CA 1
ATOM 2160 C C . GLN A 1 266 ? -9.156 -22.172 -4.73 1 98.69 266 GLN A C 1
ATOM 2162 O O . GLN A 1 266 ? -8.797 -21.797 -3.611 1 98.69 266 GLN A O 1
ATOM 2167 N N . TYR A 1 267 ? -10.047 -23.125 -4.91 1 98.56 267 TYR A N 1
ATOM 2168 C CA . TYR A 1 267 ? -10.68 -23.891 -3.834 1 98.56 267 TYR A CA 1
ATOM 2169 C C . TYR A 1 267 ? -9.992 -25.234 -3.629 1 98.56 267 TYR A C 1
ATOM 2171 O O . TYR A 1 267 ? -9.273 -25.703 -4.512 1 98.56 267 TYR A O 1
ATOM 2179 N N . MET A 1 268 ? -10.258 -25.797 -2.439 1 98.44 268 MET A N 1
ATOM 2180 C CA . MET A 1 268 ? -9.789 -27.156 -2.207 1 98.44 268 MET A CA 1
ATOM 2181 C C . MET A 1 268 ? -10.258 -28.078 -3.324 1 98.44 268 MET A C 1
ATOM 2183 O O . MET A 1 268 ? -11.43 -28.062 -3.705 1 98.44 268 MET A O 1
ATOM 2187 N N . PRO A 1 269 ? -9.297 -28.844 -3.869 1 98.25 269 PRO A N 1
ATOM 2188 C CA . PRO A 1 269 ? -9.641 -29.719 -5 1 98.25 269 PRO A CA 1
ATOM 2189 C C . PRO A 1 269 ? -10.312 -31.016 -4.562 1 98.25 269 PRO A C 1
ATOM 2191 O O . PRO A 1 269 ? -9.867 -32.094 -4.945 1 98.25 269 PRO A O 1
ATOM 2194 N N . VAL A 1 270 ? -11.398 -30.875 -3.92 1 96.56 270 VAL A N 1
ATOM 2195 C CA . VAL A 1 270 ? -12.164 -32.031 -3.465 1 96.56 270 VAL A CA 1
ATOM 2196 C C . VAL A 1 270 ? -13.18 -32.438 -4.527 1 96.56 270 VAL A C 1
ATOM 2198 O O . VAL A 1 270 ? -13.898 -31.578 -5.055 1 96.56 270 VAL A O 1
ATOM 2201 N N . GLU A 1 271 ? -13.281 -33.719 -4.828 1 94 271 GLU A N 1
ATOM 2202 C CA . GLU A 1 271 ? -14.117 -34.188 -5.926 1 94 271 GLU A CA 1
ATOM 2203 C C . GLU A 1 271 ? -15.57 -34.312 -5.492 1 94 271 GLU A C 1
ATOM 2205 O O . GLU A 1 271 ? -16.484 -34.219 -6.312 1 94 271 GLU A O 1
ATOM 2210 N N . ASP A 1 272 ? -15.758 -34.562 -4.176 1 91.25 272 ASP A N 1
ATOM 2211 C CA . ASP A 1 272 ? -17.125 -34.656 -3.65 1 91.25 272 ASP A CA 1
ATOM 2212 C C . ASP A 1 272 ? -17.812 -33.312 -3.662 1 91.25 272 ASP A C 1
ATOM 2214 O O . ASP A 1 272 ? -17.516 -32.438 -2.84 1 91.25 272 ASP A O 1
ATOM 2218 N N . GLU A 1 273 ? -18.797 -33.156 -4.488 1 90.06 273 GLU A N 1
ATOM 2219 C CA . GLU A 1 273 ? -19.469 -31.875 -4.695 1 90.06 273 GLU A CA 1
ATOM 2220 C C . GLU A 1 273 ? -20.297 -31.469 -3.471 1 90.06 273 GLU A C 1
ATOM 2222 O O . GLU A 1 273 ? -20.672 -30.312 -3.314 1 90.06 273 GLU A O 1
ATOM 2227 N N . THR A 1 274 ? -20.578 -32.406 -2.611 1 92.31 274 THR A N 1
ATOM 2228 C CA . THR A 1 274 ? -21.406 -32.156 -1.441 1 92.31 274 THR A CA 1
ATOM 2229 C C . THR A 1 274 ? -20.578 -31.578 -0.302 1 92.31 274 THR A C 1
ATOM 2231 O O . THR A 1 274 ? -21.109 -31.047 0.668 1 92.31 274 THR A O 1
ATOM 2234 N N . THR A 1 275 ? -19.297 -31.719 -0.533 1 92.69 275 THR A N 1
ATOM 2235 C CA . THR A 1 275 ? -18.406 -31.156 0.479 1 92.69 275 THR A CA 1
ATOM 2236 C C . THR A 1 275 ? -18.453 -29.625 0.444 1 92.69 275 THR A C 1
ATOM 2238 O O . THR A 1 275 ? -18.453 -29.031 -0.631 1 92.69 275 THR A O 1
ATOM 2241 N N . GLU A 1 276 ? -18.484 -29.094 1.584 1 94.62 276 GLU A N 1
ATOM 2242 C CA . GLU A 1 276 ? -18.5 -27.625 1.698 1 94.62 276 GLU A CA 1
ATOM 2243 C C . GLU A 1 276 ? -17.281 -27.016 1.014 1 94.62 276 GLU A C 1
ATOM 2245 O O . GLU A 1 276 ? -16.172 -27.562 1.105 1 94.62 276 GLU A O 1
ATOM 2250 N N . SER A 1 277 ? -17.547 -25.953 0.295 1 95.81 277 SER A N 1
ATOM 2251 C CA . SER A 1 277 ? -16.469 -25.25 -0.382 1 95.81 277 SER A CA 1
ATOM 2252 C C . SER A 1 277 ? -15.477 -24.656 0.619 1 95.81 277 SER A C 1
ATOM 2254 O O . SER A 1 277 ? -15.875 -24.125 1.66 1 95.81 277 SER A O 1
ATOM 2256 N N . GLU A 1 278 ? -14.242 -24.844 0.318 1 97.5 278 GLU A N 1
ATOM 2257 C CA . GLU A 1 278 ? -13.188 -24.266 1.139 1 97.5 278 GLU A CA 1
ATOM 2258 C C . GLU A 1 278 ? -12.164 -23.516 0.279 1 97.5 278 GLU A C 1
ATOM 2260 O O . GLU A 1 278 ? -11.562 -24.109 -0.621 1 97.5 278 GLU A O 1
ATOM 2265 N N . LEU A 1 279 ? -12.016 -22.219 0.563 1 98.19 279 LEU A N 1
ATOM 2266 C CA . LEU A 1 279 ? -11 -21.406 -0.104 1 98.19 279 LEU A CA 1
ATOM 2267 C C . LEU A 1 279 ? -9.602 -21.891 0.27 1 98.19 279 LEU A C 1
ATOM 2269 O O . LEU A 1 279 ? -9.258 -21.953 1.453 1 98.19 279 LEU A O 1
ATOM 2273 N N . LEU A 1 280 ? -8.805 -22.219 -0.723 1 98.5 280 LEU A N 1
ATOM 2274 C CA . LEU A 1 280 ? -7.453 -22.688 -0.448 1 98.5 280 LEU A CA 1
ATOM 2275 C C . LEU A 1 280 ? -6.453 -21.547 -0.521 1 98.5 280 LEU A C 1
ATOM 2277 O O . LEU A 1 280 ? -5.652 -21.359 0.397 1 98.5 280 LEU A O 1
ATOM 2281 N N . TYR A 1 281 ? -6.43 -20.812 -1.593 1 98.56 281 TYR A N 1
ATOM 2282 C CA . TYR A 1 281 ? -5.473 -19.719 -1.69 1 98.56 281 TYR A CA 1
ATOM 2283 C C . TYR A 1 281 ? -5.906 -18.703 -2.746 1 98.56 281 TYR A C 1
ATOM 2285 O O . TYR A 1 281 ? -6.82 -18.969 -3.527 1 98.56 281 TYR A O 1
ATOM 2293 N N . VAL A 1 282 ? -5.328 -17.516 -2.705 1 98.31 282 VAL A N 1
ATOM 2294 C CA . VAL A 1 282 ? -5.438 -16.438 -3.688 1 98.31 282 VAL A CA 1
ATOM 2295 C C . VAL A 1 282 ? -4.059 -16.109 -4.254 1 98.31 282 VAL A C 1
ATOM 2297 O O . VAL A 1 282 ? -3.09 -15.977 -3.504 1 98.31 282 VAL A O 1
ATOM 2300 N N . ASN A 1 283 ? -3.893 -16.156 -5.527 1 96.44 283 ASN A N 1
ATOM 2301 C CA . ASN A 1 283 ? -2.693 -15.594 -6.141 1 96.44 283 ASN A CA 1
ATOM 2302 C C . ASN A 1 283 ? -2.766 -14.078 -6.238 1 96.44 283 ASN A C 1
ATOM 2304 O O . ASN A 1 283 ? -3.395 -13.531 -7.152 1 96.44 283 ASN A O 1
ATOM 2308 N N . GLY A 1 284 ? -2.121 -13.43 -5.254 1 89.94 284 GLY A N 1
ATOM 2309 C CA . GLY A 1 284 ? -2.562 -12.07 -4.984 1 89.94 284 GLY A CA 1
ATOM 2310 C C . GLY A 1 284 ? -1.429 -11.062 -4.984 1 89.94 284 GLY A C 1
ATOM 2311 O O . GLY A 1 284 ? -1.249 -10.32 -4.012 1 89.94 284 GLY A O 1
ATOM 2312 N N . LYS A 1 285 ? -0.673 -10.836 -6.098 1 92.94 285 LYS A N 1
ATOM 2313 C CA . LYS A 1 285 ? 0.332 -9.773 -6.137 1 92.94 285 LYS A CA 1
ATOM 2314 C C . LYS A 1 285 ? -0.287 -8.414 -5.82 1 92.94 285 LYS A C 1
ATOM 2316 O O . LYS A 1 285 ? 0.282 -7.633 -5.059 1 92.94 285 LYS A O 1
ATOM 2321 N N . ALA A 1 286 ? -1.541 -8.188 -6.352 1 95.5 286 ALA A N 1
ATOM 2322 C CA . ALA A 1 286 ? -2.234 -6.918 -6.18 1 95.5 286 ALA A CA 1
ATOM 2323 C C . ALA A 1 286 ? -2.699 -6.734 -4.738 1 95.5 286 ALA A C 1
ATOM 2325 O O . ALA A 1 286 ? -3.027 -5.621 -4.32 1 95.5 286 ALA A O 1
ATOM 2326 N N . LEU A 1 287 ? -2.756 -7.82 -3.982 1 97.31 287 LEU A N 1
ATOM 2327 C CA . LEU A 1 287 ? -3.193 -7.734 -2.594 1 97.31 287 LEU A CA 1
ATOM 2328 C C . LEU A 1 287 ? -2.02 -7.426 -1.671 1 97.31 287 LEU A C 1
ATOM 2330 O O . LEU A 1 287 ? -2.217 -7.02 -0.523 1 97.31 287 LEU A O 1
ATOM 2334 N N . LEU A 1 288 ? -0.804 -7.617 -2.18 1 97.38 288 LEU A N 1
ATOM 2335 C CA . LEU A 1 288 ? 0.36 -7.535 -1.304 1 97.38 288 LEU A CA 1
ATOM 2336 C C . LEU A 1 288 ? 1.271 -6.383 -1.716 1 97.38 288 LEU A C 1
ATOM 2338 O O . LEU A 1 288 ? 1.726 -5.609 -0.867 1 97.38 288 LEU A O 1
ATOM 2342 N N . ASN A 1 289 ? 1.533 -6.305 -2.99 1 95.81 289 ASN A N 1
ATOM 2343 C CA . ASN A 1 289 ? 2.459 -5.305 -3.51 1 95.81 289 ASN A CA 1
ATOM 2344 C C . ASN A 1 289 ? 1.735 -4.012 -3.885 1 95.81 289 ASN A C 1
ATOM 2346 O O . ASN A 1 289 ? 0.918 -4 -4.809 1 95.81 289 ASN A O 1
ATOM 2350 N N . PRO A 1 290 ? 2.098 -2.879 -3.287 1 94.12 290 PRO A N 1
ATOM 2351 C CA . PRO A 1 290 ? 1.409 -1.624 -3.6 1 94.12 290 PRO A CA 1
ATOM 2352 C C . PRO A 1 290 ? 1.637 -1.171 -5.039 1 94.12 290 PRO A C 1
ATOM 2354 O O . PRO A 1 290 ? 0.894 -0.328 -5.551 1 94.12 290 PRO A O 1
ATOM 2357 N N . PHE A 1 291 ? 2.666 -1.643 -5.66 1 92.56 291 PHE A N 1
ATOM 2358 C CA . PHE A 1 291 ? 2.938 -1.363 -7.066 1 92.56 291 PHE A CA 1
ATOM 2359 C C . PHE A 1 291 ? 3.016 -2.656 -7.871 1 92.56 291 PHE A C 1
ATOM 2361 O O . PHE A 1 291 ? 4.094 -3.047 -8.32 1 92.56 291 PHE A O 1
ATOM 2368 N N . PRO A 1 292 ? 1.881 -3.182 -8.172 1 91.56 292 PRO A N 1
ATOM 2369 C CA . PRO A 1 292 ? 1.877 -4.477 -8.859 1 91.56 292 PRO A CA 1
ATOM 2370 C C . PRO A 1 292 ? 2.271 -4.363 -10.336 1 91.56 292 PRO A C 1
ATOM 2372 O O . PRO A 1 292 ? 2.566 -5.375 -10.977 1 91.56 292 PRO A O 1
ATOM 2375 N N . VAL A 1 293 ? 2.221 -3.139 -10.852 1 89.25 293 VAL A N 1
ATOM 2376 C CA . VAL A 1 293 ? 2.678 -2.869 -12.211 1 89.25 293 VAL A CA 1
ATOM 2377 C C . VAL A 1 293 ? 3.824 -1.86 -12.18 1 89.25 293 VAL A C 1
ATOM 2379 O O . VAL A 1 293 ? 4.016 -1.16 -11.18 1 89.25 293 VAL A O 1
ATOM 2382 N N . ALA A 1 294 ? 4.543 -1.858 -13.258 1 86.75 294 ALA A N 1
ATOM 2383 C CA . ALA A 1 294 ? 5.633 -0.893 -13.352 1 86.75 294 ALA A CA 1
ATOM 2384 C C . ALA A 1 294 ? 5.113 0.537 -13.227 1 86.75 294 ALA A C 1
ATOM 2386 O O . ALA A 1 294 ? 4.008 0.844 -13.672 1 86.75 294 ALA A O 1
ATOM 2387 N N . MET A 1 295 ? 5.895 1.4 -12.672 1 85.38 295 MET A N 1
ATOM 2388 C CA . MET A 1 295 ? 5.496 2.771 -12.359 1 85.38 295 MET A CA 1
ATOM 2389 C C . MET A 1 295 ? 5.043 3.502 -13.625 1 85.38 295 MET A C 1
ATOM 2391 O O . MET A 1 295 ? 4.105 4.301 -13.578 1 85.38 295 MET A O 1
ATOM 2395 N N . ASP A 1 296 ? 5.703 3.24 -14.688 1 86.19 296 ASP A N 1
ATOM 2396 C CA . ASP A 1 296 ? 5.391 3.932 -15.93 1 86.19 296 ASP A CA 1
ATOM 2397 C C . ASP A 1 296 ? 4.055 3.457 -16.5 1 86.19 296 ASP A C 1
ATOM 2399 O O . ASP A 1 296 ? 3.494 4.094 -17.391 1 86.19 296 ASP A O 1
ATOM 2403 N N . LYS A 1 297 ? 3.467 2.404 -15.922 1 88.88 297 LYS A N 1
ATOM 2404 C CA . LYS A 1 297 ? 2.213 1.849 -16.422 1 88.88 297 LYS A CA 1
ATOM 2405 C C . LYS A 1 297 ? 1.055 2.182 -15.484 1 88.88 297 LYS A C 1
ATOM 2407 O O . LYS A 1 297 ? -0.093 1.818 -15.75 1 88.88 297 LYS A O 1
ATOM 2412 N N . LEU A 1 298 ? 1.309 2.852 -14.438 1 86.75 298 LEU A N 1
ATOM 2413 C CA . LEU A 1 298 ? 0.293 3.129 -13.422 1 86.75 298 LEU A CA 1
ATOM 2414 C C . LEU A 1 298 ? -0.896 3.859 -14.039 1 86.75 298 LEU A C 1
ATOM 2416 O O . LEU A 1 298 ? -2.047 3.592 -13.68 1 86.75 298 LEU A O 1
ATOM 2420 N N . GLY A 1 299 ? -0.635 4.703 -15.039 1 85.56 299 GLY A N 1
ATOM 2421 C CA . GLY A 1 299 ? -1.702 5.504 -15.617 1 85.56 299 GLY A CA 1
ATOM 2422 C C . GLY A 1 299 ? -2.463 4.785 -16.719 1 85.56 299 GLY A C 1
ATOM 2423 O O . GLY A 1 299 ? -3.549 5.211 -17.109 1 85.56 299 GLY A O 1
ATOM 2424 N N . THR A 1 300 ? -1.952 3.689 -17.172 1 88.69 300 THR A N 1
ATOM 2425 C CA . THR A 1 300 ? -2.566 3.018 -18.312 1 88.69 300 THR A CA 1
ATOM 2426 C C . THR A 1 300 ? -3.084 1.64 -17.906 1 88.69 300 THR A C 1
ATOM 2428 O O . THR A 1 300 ? -3.875 1.034 -18.625 1 88.69 300 THR A O 1
ATOM 2431 N N . ALA A 1 301 ? -2.662 1.176 -16.766 1 88.5 301 ALA A N 1
ATOM 2432 C CA . ALA A 1 301 ? -3.125 -0.13 -16.297 1 88.5 301 ALA A CA 1
ATOM 2433 C C . ALA A 1 301 ? -4.602 -0.084 -15.914 1 88.5 301 ALA A C 1
ATOM 2435 O O . ALA A 1 301 ? -5.102 0.955 -15.477 1 88.5 301 ALA A O 1
ATOM 2436 N N . THR A 1 302 ? -5.242 -1.253 -16.172 1 88.56 302 THR A N 1
ATOM 2437 C CA . THR A 1 302 ? -6.602 -1.343 -15.656 1 88.56 302 THR A CA 1
ATOM 2438 C C . THR A 1 302 ? -6.617 -1.256 -14.133 1 88.56 302 THR A C 1
ATOM 2440 O O . THR A 1 302 ? -5.691 -1.733 -13.469 1 88.56 302 THR A O 1
ATOM 2443 N N . HIS A 1 303 ? -7.664 -0.721 -13.609 1 90.25 303 HIS A N 1
ATOM 2444 C CA . HIS A 1 303 ? -7.789 -0.602 -12.156 1 90.25 303 HIS A CA 1
ATOM 2445 C C . HIS A 1 303 ? -7.883 -1.974 -11.5 1 90.25 303 HIS A C 1
ATOM 2447 O O . HIS A 1 303 ? -7.676 -2.102 -10.289 1 90.25 303 HIS A O 1
ATOM 2453 N N . ASN A 1 304 ? -8.141 -3.035 -12.297 1 91.12 304 ASN A N 1
ATOM 2454 C CA . ASN A 1 304 ? -8.305 -4.398 -11.812 1 91.12 304 ASN A CA 1
ATOM 2455 C C . ASN A 1 304 ? -7.004 -4.961 -11.258 1 91.12 304 ASN A C 1
ATOM 2457 O O . ASN A 1 304 ? -7.016 -5.91 -10.469 1 91.12 304 ASN A O 1
ATOM 2461 N N . VAL A 1 305 ? -5.895 -4.328 -11.727 1 91.31 305 VAL A N 1
ATOM 2462 C CA . VAL A 1 305 ? -4.609 -4.934 -11.391 1 91.31 305 VAL A CA 1
ATOM 2463 C C . VAL A 1 305 ? -3.824 -4.008 -10.469 1 91.31 305 VAL A C 1
ATOM 2465 O O . VAL A 1 305 ? -2.639 -4.23 -10.211 1 91.31 305 VAL A O 1
ATOM 2468 N N . LEU A 1 306 ? -4.484 -2.879 -10.055 1 93.62 306 LEU A N 1
ATOM 2469 C CA . LEU A 1 306 ? -3.867 -1.977 -9.086 1 93.62 306 LEU A CA 1
ATOM 2470 C C . LEU A 1 306 ? -4.023 -2.514 -7.668 1 93.62 306 LEU A C 1
ATOM 2472 O O . LEU A 1 306 ? -4.68 -3.535 -7.457 1 93.62 306 LEU A O 1
ATOM 2476 N N . PHE A 1 307 ? -3.367 -1.862 -6.754 1 95.25 307 PHE A N 1
ATOM 2477 C CA . PHE A 1 307 ? -3.316 -2.328 -5.371 1 95.25 307 PHE A CA 1
ATOM 2478 C C . PHE A 1 307 ? -4.719 -2.457 -4.793 1 95.25 307 PHE A C 1
ATOM 2480 O O . PHE A 1 307 ? -5.457 -1.472 -4.715 1 95.25 307 PHE A O 1
ATOM 2487 N N . ASN A 1 308 ? -5.102 -3.709 -4.453 1 96.31 308 ASN A N 1
ATOM 2488 C CA . ASN A 1 308 ? -6.391 -4.012 -3.842 1 96.31 308 ASN A CA 1
ATOM 2489 C C . ASN A 1 308 ? -6.32 -3.916 -2.32 1 96.31 308 ASN A C 1
ATOM 2491 O O . ASN A 1 308 ? -5.914 -4.867 -1.651 1 96.31 308 ASN A O 1
ATOM 2495 N N . THR A 1 309 ? -6.805 -2.885 -1.755 1 94.94 309 THR A N 1
ATOM 2496 C CA . THR A 1 309 ? -6.59 -2.584 -0.343 1 94.94 309 THR A CA 1
ATOM 2497 C C . THR A 1 309 ? -7.609 -3.314 0.525 1 94.94 309 THR A C 1
ATOM 2499 O O . THR A 1 309 ? -7.414 -3.465 1.732 1 94.94 309 THR A O 1
ATOM 2502 N N . ASN A 1 310 ? -8.711 -3.705 -0.087 1 95.62 310 ASN A N 1
ATOM 2503 C CA . ASN A 1 310 ? -9.758 -4.301 0.737 1 95.62 310 ASN A CA 1
ATOM 2504 C C . ASN A 1 310 ? -10.641 -5.246 -0.074 1 95.62 310 ASN A C 1
ATOM 2506 O O . ASN A 1 310 ? -11.789 -4.918 -0.379 1 95.62 310 ASN A O 1
ATOM 2510 N N . PRO A 1 311 ? -10.195 -6.406 -0.33 1 96.69 311 PRO A N 1
ATOM 2511 C CA . PRO A 1 311 ? -11.078 -7.41 -0.93 1 96.69 311 PRO A CA 1
ATOM 2512 C C . PRO A 1 311 ? -12.125 -7.938 0.051 1 96.69 311 PRO A C 1
ATOM 2514 O O . PRO A 1 311 ? -11.812 -8.195 1.217 1 96.69 311 PRO A O 1
ATOM 2517 N N . THR A 1 312 ? -13.398 -8.133 -0.411 1 97.19 312 THR A N 1
ATOM 2518 C CA . THR A 1 312 ? -14.43 -8.523 0.547 1 97.19 312 THR A CA 1
ATOM 2519 C C . THR A 1 312 ? -15.195 -9.742 0.043 1 97.19 312 THR A C 1
ATOM 2521 O O . THR A 1 312 ? -15.891 -10.406 0.814 1 97.19 312 THR A O 1
ATOM 2524 N N . HIS A 1 313 ? -15.172 -10 -1.263 1 98.25 313 HIS A N 1
ATOM 2525 C CA . HIS A 1 313 ? -15.953 -11.078 -1.852 1 98.25 313 HIS A CA 1
ATOM 2526 C C . HIS A 1 313 ? -15.102 -11.93 -2.793 1 98.25 313 HIS A C 1
ATOM 2528 O O . HIS A 1 313 ? -14.023 -11.5 -3.213 1 98.25 313 HIS A O 1
ATOM 2534 N N . LEU A 1 314 ? -15.531 -13.094 -3.025 1 98.38 314 LEU A N 1
ATOM 2535 C CA . LEU A 1 314 ? -14.93 -13.977 -4.02 1 98.38 314 LEU A CA 1
ATOM 2536 C C . LEU A 1 314 ? -16 -14.719 -4.809 1 98.38 314 LEU A C 1
ATOM 2538 O O . LEU A 1 314 ? -17.172 -14.758 -4.398 1 98.38 314 LEU A O 1
ATOM 2542 N N . THR A 1 315 ? -15.609 -15.203 -5.961 1 98 315 THR A N 1
ATOM 2543 C CA . THR A 1 315 ? -16.484 -16.047 -6.754 1 98 315 THR A CA 1
ATOM 2544 C C . THR A 1 315 ? -16.766 -17.375 -6.031 1 98 315 THR A C 1
ATOM 2546 O O . THR A 1 315 ? -15.852 -18 -5.512 1 98 315 THR A O 1
ATOM 2549 N N . PRO A 1 316 ? -18.062 -17.781 -5.98 1 97.81 316 PRO A N 1
ATOM 2550 C CA . PRO A 1 316 ? -18.328 -19.094 -5.383 1 97.81 316 PRO A CA 1
ATOM 2551 C C . PRO A 1 316 ? -17.719 -20.234 -6.176 1 97.81 316 PRO A C 1
ATOM 2553 O O . PRO A 1 316 ? -17.516 -20.125 -7.387 1 97.81 316 PRO A O 1
ATOM 2556 N N . ARG A 1 317 ? -17.406 -21.297 -5.398 1 98.12 317 ARG A N 1
ATOM 2557 C CA . ARG A 1 317 ? -16.891 -22.484 -6.078 1 98.12 317 ARG A CA 1
ATOM 2558 C C . ARG A 1 317 ? -17.844 -22.953 -7.176 1 98.12 317 ARG A C 1
ATOM 2560 O O . ARG A 1 317 ? -19.062 -23 -6.965 1 98.12 317 ARG A O 1
ATOM 2567 N N . GLN A 1 318 ? -17.328 -23.266 -8.344 1 96.88 318 GLN A N 1
ATOM 2568 C CA . GLN A 1 318 ? -18.125 -23.656 -9.5 1 96.88 318 GLN A CA 1
ATOM 2569 C C . GLN A 1 318 ? -17.344 -24.578 -10.43 1 96.88 318 GLN A C 1
ATOM 2571 O O . GLN A 1 318 ? -16.109 -24.609 -10.367 1 96.88 318 GLN A O 1
ATOM 2576 N N . LYS A 1 319 ? -18.062 -25.266 -11.227 1 96.19 319 LYS A N 1
ATOM 2577 C CA . LYS A 1 319 ? -17.422 -26.031 -12.297 1 96.19 319 LYS A CA 1
ATOM 2578 C C . LYS A 1 319 ? -16.797 -25.094 -13.344 1 96.19 319 LYS A C 1
ATOM 2580 O O . LYS A 1 319 ? -17.25 -23.969 -13.508 1 96.19 319 LYS A O 1
ATOM 2585 N N . ARG A 1 320 ? -15.828 -25.578 -13.969 1 96.88 320 ARG A N 1
ATOM 2586 C CA . ARG A 1 320 ? -15.125 -24.812 -14.984 1 96.88 320 ARG A CA 1
ATOM 2587 C C . ARG A 1 320 ? -16.062 -24.422 -16.125 1 96.88 320 ARG A C 1
ATOM 2589 O O . ARG A 1 320 ? -16.781 -25.266 -16.656 1 96.88 320 ARG A O 1
ATOM 2596 N N . ARG A 1 321 ? -16.094 -23.156 -16.453 1 96.44 321 ARG A N 1
ATOM 2597 C CA . ARG A 1 321 ? -16.859 -22.656 -17.594 1 96.44 321 ARG A CA 1
ATOM 2598 C C . ARG A 1 321 ? -16.312 -21.312 -18.062 1 96.44 321 ARG A C 1
ATOM 2600 O O . ARG A 1 321 ? -15.516 -20.672 -17.375 1 96.44 321 ARG A O 1
ATOM 2607 N N . GLY A 1 322 ? -16.703 -20.859 -19.281 1 95.94 322 GLY A N 1
ATOM 2608 C CA . GLY A 1 322 ? -16.344 -19.547 -19.797 1 95.94 322 GLY A CA 1
ATOM 2609 C C . GLY A 1 322 ? -17.203 -18.422 -19.219 1 95.94 322 GLY A C 1
ATOM 2610 O O . GLY A 1 322 ? -18.156 -18.672 -18.5 1 95.94 322 GLY A O 1
ATOM 2611 N N . ASN A 1 323 ? -16.781 -17.25 -19.562 1 96.38 323 ASN A N 1
ATOM 2612 C CA . ASN A 1 323 ? -17.531 -16.078 -19.109 1 96.38 323 ASN A CA 1
ATOM 2613 C C . ASN A 1 323 ? -18.953 -16.078 -19.641 1 96.38 323 ASN A C 1
ATOM 2615 O O . ASN A 1 323 ? -19.203 -16.5 -20.781 1 96.38 323 ASN A O 1
ATOM 2619 N N . GLY A 1 324 ? -19.812 -15.664 -18.797 1 95.06 324 GLY A N 1
ATOM 2620 C CA . GLY A 1 324 ? -21.203 -15.5 -19.188 1 95.06 324 GLY A CA 1
ATOM 2621 C C . GLY A 1 324 ? -21.625 -14.047 -19.297 1 95.06 324 GLY A C 1
ATOM 2622 O O . GLY A 1 324 ? -20.875 -13.219 -19.828 1 95.06 324 GLY A O 1
ATOM 2623 N N . GLN A 1 325 ? -22.844 -13.836 -18.859 1 94.75 325 GLN A N 1
ATOM 2624 C CA . GLN A 1 325 ? -23.391 -12.484 -18.844 1 94.75 325 GLN A CA 1
ATOM 2625 C C . GLN A 1 325 ? -23.734 -12.039 -17.422 1 94.75 325 GLN A C 1
ATOM 2627 O O . GLN A 1 325 ? -24.094 -12.859 -16.578 1 94.75 325 GLN A O 1
ATOM 2632 N N . THR A 1 326 ? -23.516 -10.703 -17.25 1 96.31 326 THR A N 1
ATOM 2633 C CA . THR A 1 326 ? -23.891 -10.141 -15.961 1 96.31 326 THR A CA 1
ATOM 2634 C C . THR A 1 326 ? -25.406 -9.953 -15.883 1 96.31 326 THR A C 1
ATOM 2636 O O . THR A 1 326 ? -26.062 -9.719 -16.891 1 96.31 326 THR A O 1
ATOM 2639 N N . THR A 1 327 ? -25.969 -10.133 -14.742 1 96.25 327 THR A N 1
ATOM 2640 C CA . THR A 1 327 ? -27.391 -9.867 -14.523 1 96.25 327 THR A CA 1
ATOM 2641 C C . THR A 1 327 ? -27.594 -8.445 -14.008 1 96.25 327 THR A C 1
ATOM 2643 O O . THR A 1 327 ? -28.734 -8.016 -13.781 1 96.25 327 THR A O 1
ATOM 2646 N N . THR A 1 328 ? -26.484 -7.766 -13.805 1 96.12 328 THR A N 1
ATOM 2647 C CA . THR A 1 328 ? -26.562 -6.391 -13.328 1 96.12 328 THR A CA 1
ATOM 2648 C C . THR A 1 328 ? -26.812 -5.43 -14.484 1 96.12 328 THR A C 1
ATOM 2650 O O . THR A 1 328 ? -26.859 -5.848 -15.648 1 96.12 328 THR A O 1
ATOM 2653 N N . ASN A 1 329 ? -26.953 -4.059 -14.219 1 95.38 329 ASN A N 1
ATOM 2654 C CA . ASN A 1 329 ? -27.203 -3.037 -15.234 1 95.38 329 ASN A CA 1
ATOM 2655 C C . ASN A 1 329 ? -25.906 -2.467 -15.797 1 95.38 329 ASN A C 1
ATOM 2657 O O . ASN A 1 329 ? -25.922 -1.471 -16.516 1 95.38 329 ASN A O 1
ATOM 2661 N N . TYR A 1 330 ? -24.828 -3.17 -15.375 1 95.38 330 TYR A N 1
ATOM 2662 C CA . TYR A 1 330 ? -23.547 -2.658 -15.859 1 95.38 330 TYR A CA 1
ATOM 2663 C C . TYR A 1 330 ? -23.438 -2.785 -17.375 1 95.38 330 TYR A C 1
ATOM 2665 O O . TYR A 1 330 ? -23.703 -3.855 -17.938 1 95.38 330 TYR A O 1
ATOM 2673 N N . LYS A 1 331 ? -23.047 -1.642 -18.078 1 93.12 331 LYS A N 1
ATOM 2674 C CA . LYS A 1 331 ? -23.016 -1.618 -19.547 1 93.12 331 LYS A CA 1
ATOM 2675 C C . LYS A 1 331 ? -21.578 -1.517 -20.062 1 93.12 331 LYS A C 1
ATOM 2677 O O . LYS A 1 331 ? -21.359 -1.508 -21.281 1 93.12 331 LYS A O 1
ATOM 2682 N N . GLY A 1 332 ? -20.609 -1.385 -19.156 1 91 332 GLY A N 1
ATOM 2683 C CA . GLY A 1 332 ? -19.234 -1.261 -19.609 1 91 332 GLY A CA 1
ATOM 2684 C C . GLY A 1 332 ? -18.641 -2.574 -20.062 1 91 332 GLY A C 1
ATOM 2685 O O . GLY A 1 332 ? -19.266 -3.625 -19.953 1 91 332 GLY A O 1
ATOM 2686 N N . GLY A 1 333 ? -17.453 -2.535 -20.609 1 92.44 333 GLY A N 1
ATOM 2687 C CA . GLY A 1 333 ? -16.734 -3.717 -21.047 1 92.44 333 GLY A CA 1
ATOM 2688 C C . GLY A 1 333 ? -16 -4.418 -19.922 1 92.44 333 GLY A C 1
ATOM 2689 O O . GLY A 1 333 ? -15.875 -3.871 -18.812 1 92.44 333 GLY A O 1
ATOM 2690 N N . TYR A 1 334 ? -15.68 -5.648 -20.125 1 94.38 334 TYR A N 1
ATOM 2691 C CA . TYR A 1 334 ? -14.922 -6.453 -19.172 1 94.38 334 TYR A CA 1
ATOM 2692 C C . TYR A 1 334 ? -13.531 -6.777 -19.719 1 94.38 334 TYR A C 1
ATOM 2694 O O . TYR A 1 334 ? -13.391 -7.121 -20.906 1 94.38 334 TYR A O 1
ATOM 2702 N N . ALA A 1 335 ? -12.586 -6.617 -18.875 1 92.81 335 ALA A N 1
ATOM 2703 C CA . ALA A 1 335 ? -11.227 -7.004 -19.219 1 92.81 335 ALA A CA 1
ATOM 2704 C C . ALA A 1 335 ? -11.031 -8.508 -19.078 1 92.81 335 ALA A C 1
ATOM 2706 O O . ALA A 1 335 ? -11.922 -9.219 -18.609 1 92.81 335 ALA A O 1
ATOM 2707 N N . MET A 1 336 ? -9.852 -8.984 -19.516 1 91.19 336 MET A N 1
ATOM 2708 C CA . MET A 1 336 ? -9.562 -10.414 -19.578 1 91.19 336 MET A CA 1
ATOM 2709 C C . MET A 1 336 ? -9.484 -11 -18.172 1 91.19 336 MET A C 1
ATOM 2711 O O . MET A 1 336 ? -9.711 -12.203 -17.984 1 91.19 336 MET A O 1
ATOM 2715 N N . GLU A 1 337 ? -9.273 -10.164 -17.172 1 92.81 337 GLU A N 1
ATOM 2716 C CA . GLU A 1 337 ? -9.102 -10.656 -15.805 1 92.81 337 GLU A CA 1
ATOM 2717 C C . GLU A 1 337 ? -10.445 -10.812 -15.102 1 92.81 337 GLU A C 1
ATOM 2719 O O . GLU A 1 337 ? -10.5 -11.242 -13.945 1 92.81 337 GLU A O 1
ATOM 2724 N N . CYS A 1 338 ? -11.516 -10.555 -15.805 1 96.25 338 CYS A N 1
ATOM 2725 C CA . CYS A 1 338 ? -12.828 -10.609 -15.18 1 96.25 338 CYS A CA 1
ATOM 2726 C C . CYS A 1 338 ? -13.461 -11.984 -15.352 1 96.25 338 CYS A C 1
ATOM 2728 O O . CYS A 1 338 ? -13.297 -12.625 -16.391 1 96.25 338 CYS A O 1
ATOM 2730 N N . LEU A 1 339 ? -14.133 -12.438 -14.367 1 97.62 339 LEU A N 1
ATOM 2731 C CA . LEU A 1 339 ? -15.094 -13.531 -14.445 1 97.62 339 LEU A CA 1
ATOM 2732 C C . LEU A 1 339 ? -16.516 -13.008 -14.445 1 97.62 339 LEU A C 1
ATOM 2734 O O . LEU A 1 339 ? -17.031 -12.578 -13.414 1 97.62 339 LEU A O 1
ATOM 2738 N N . VAL A 1 340 ? -17.141 -13.109 -15.602 1 97.88 340 VAL A N 1
ATOM 2739 C CA . VAL A 1 340 ? -18.391 -12.398 -15.852 1 97.88 340 VAL A CA 1
ATOM 2740 C C . VAL A 1 340 ? -19.578 -13.312 -15.547 1 97.88 340 VAL A C 1
ATOM 2742 O O . VAL A 1 340 ? -19.719 -14.375 -16.156 1 97.88 340 VAL A O 1
ATOM 2745 N N . GLY A 1 341 ? -20.406 -12.922 -14.664 1 97.62 341 GLY A N 1
ATOM 2746 C CA . GLY A 1 341 ? -21.641 -13.633 -14.367 1 97.62 341 GLY A CA 1
ATOM 2747 C C . GLY A 1 341 ? -21.438 -14.844 -13.484 1 97.62 341 GLY A C 1
ATOM 2748 O O . GLY A 1 341 ? -22.234 -15.789 -13.523 1 97.62 341 GLY A O 1
ATOM 2749 N N . PHE A 1 342 ? -20.391 -14.891 -12.719 1 98.12 342 PHE A N 1
ATOM 2750 C CA . PHE A 1 342 ? -20.062 -16.047 -11.898 1 98.12 342 PHE A CA 1
ATOM 2751 C C . PHE A 1 342 ? -20.609 -15.891 -10.484 1 98.12 342 PHE A C 1
ATOM 2753 O O . PHE A 1 342 ? -20.578 -16.828 -9.688 1 98.12 342 PHE A O 1
ATOM 2760 N N . GLY A 1 343 ? -21.125 -14.75 -10.156 1 97.75 343 GLY A N 1
ATOM 2761 C CA . GLY A 1 343 ? -21.609 -14.461 -8.82 1 97.75 343 GLY A CA 1
ATOM 2762 C C . GLY A 1 343 ? -20.5 -14.117 -7.84 1 97.75 343 GLY A C 1
ATOM 2763 O O . GLY A 1 343 ? -19.328 -14.156 -8.195 1 97.75 343 GLY A O 1
ATOM 2764 N N . SER A 1 344 ? -20.891 -13.68 -6.66 1 98.19 344 SER A N 1
ATOM 2765 C CA . SER A 1 344 ? -19.953 -13.375 -5.59 1 98.19 344 SER A CA 1
ATOM 2766 C C . SER A 1 344 ? -20.531 -13.703 -4.223 1 98.19 344 SER A C 1
ATOM 2768 O O . SER A 1 344 ? -21.766 -13.719 -4.055 1 98.19 344 SER A O 1
ATOM 2770 N N . GLU A 1 345 ? -19.734 -14.062 -3.316 1 98.31 345 GLU A N 1
ATOM 2771 C CA . GLU A 1 345 ? -20.094 -14.266 -1.915 1 98.31 345 GLU A CA 1
ATOM 2772 C C . GLU A 1 345 ? -19 -13.727 -0.989 1 98.31 345 GLU A C 1
ATOM 2774 O O . GLU A 1 345 ? -17.875 -13.516 -1.416 1 98.31 345 GLU A O 1
ATOM 2779 N N . PRO A 1 346 ? -19.328 -13.438 0.264 1 97.94 346 PRO A N 1
ATOM 2780 C CA . PRO A 1 346 ? -18.344 -12.883 1.19 1 97.94 346 PRO A CA 1
ATOM 2781 C C . PRO A 1 346 ? -17.156 -13.82 1.418 1 97.94 346 PRO A C 1
ATOM 2783 O O . PRO A 1 346 ? -17.328 -15.039 1.483 1 97.94 346 PRO A O 1
ATOM 2786 N N . LEU A 1 347 ? -16.047 -13.219 1.532 1 97.62 347 LEU A N 1
ATOM 2787 C CA . LEU A 1 347 ? -14.852 -13.961 1.911 1 97.62 347 LEU A CA 1
ATOM 2788 C C . LEU A 1 347 ? -15.016 -14.594 3.289 1 97.62 347 LEU A C 1
ATOM 2790 O O . LEU A 1 347 ? -15.742 -14.07 4.133 1 97.62 347 LEU A O 1
ATOM 2794 N N . PRO A 1 348 ? -14.266 -15.719 3.465 1 96.38 348 PRO A N 1
ATOM 2795 C CA . PRO A 1 348 ? -14.219 -16.234 4.832 1 96.38 348 PRO A CA 1
ATOM 2796 C C . PRO A 1 348 ? -13.711 -15.211 5.84 1 96.38 348 PRO A C 1
ATOM 2798 O O . PRO A 1 348 ? -12.82 -14.422 5.52 1 96.38 348 PRO A O 1
ATOM 2801 N N . VAL A 1 349 ? -14.188 -15.312 7.074 1 93.75 349 VAL A N 1
ATOM 2802 C CA . VAL A 1 349 ? -13.922 -14.328 8.117 1 93.75 349 VAL A CA 1
ATOM 2803 C C . VAL A 1 349 ? -12.422 -14.266 8.398 1 93.75 349 VAL A C 1
ATOM 2805 O O . VAL A 1 349 ? -11.891 -13.195 8.727 1 93.75 349 VAL A O 1
ATOM 2808 N N . LYS A 1 350 ? -11.742 -15.328 8.133 1 93.25 350 LYS A N 1
ATOM 2809 C CA . LYS A 1 350 ? -10.32 -15.406 8.477 1 93.25 350 LYS A CA 1
ATOM 2810 C C . LYS A 1 350 ? -9.453 -14.75 7.406 1 93.25 350 LYS A C 1
ATOM 2812 O O . LYS A 1 350 ? -8.273 -14.492 7.629 1 93.25 350 LYS A O 1
ATOM 2817 N N . PHE A 1 351 ? -9.992 -14.438 6.281 1 96.06 351 PHE A N 1
ATOM 2818 C CA . PHE A 1 351 ? -9.164 -13.992 5.164 1 96.06 351 PHE A CA 1
ATOM 2819 C C . PHE A 1 351 ? -8.523 -12.641 5.469 1 96.06 351 PHE A C 1
ATOM 2821 O O . PHE A 1 351 ? -7.312 -12.477 5.301 1 96.06 351 PHE A O 1
ATOM 2828 N N . ALA A 1 352 ? -9.312 -11.695 5.914 1 95.81 352 ALA A N 1
ATOM 2829 C CA . ALA A 1 352 ? -8.82 -10.336 6.125 1 95.81 352 ALA A CA 1
ATOM 2830 C C . ALA A 1 352 ? -7.703 -10.312 7.16 1 95.81 352 ALA A C 1
ATOM 2832 O O . ALA A 1 352 ? -6.645 -9.727 6.926 1 95.81 352 ALA A O 1
ATOM 2833 N N . PRO A 1 353 ? -7.836 -10.969 8.336 1 94.69 353 PRO A N 1
ATOM 2834 C CA . PRO A 1 353 ? -6.727 -11.016 9.297 1 94.69 353 PRO A CA 1
ATOM 2835 C C . PRO A 1 353 ? -5.473 -11.672 8.719 1 94.69 353 PRO A C 1
ATOM 2837 O O . PRO A 1 353 ? -4.355 -11.227 8.992 1 94.69 353 PRO A O 1
ATOM 2840 N N . GLN A 1 354 ? -5.637 -12.688 7.965 1 94.69 354 GLN A N 1
ATOM 2841 C CA . GLN A 1 354 ? -4.492 -13.367 7.363 1 94.69 354 GLN A CA 1
ATOM 2842 C C . GLN A 1 354 ? -3.797 -12.469 6.344 1 94.69 354 GLN A C 1
ATOM 2844 O O . GLN A 1 354 ? -2.566 -12.43 6.277 1 94.69 354 GLN A O 1
ATOM 2849 N N . LEU A 1 355 ? -4.605 -11.836 5.516 1 96.25 355 LEU A N 1
ATOM 2850 C CA . LEU A 1 355 ? -4.039 -10.898 4.555 1 96.25 355 LEU A CA 1
ATOM 2851 C C . LEU A 1 355 ? -3.283 -9.781 5.266 1 96.25 355 LEU A C 1
ATOM 2853 O O . LEU A 1 355 ? -2.191 -9.398 4.844 1 96.25 355 LEU A O 1
ATOM 2857 N N . LEU A 1 356 ? -3.838 -9.25 6.359 1 95.56 356 LEU A N 1
ATOM 2858 C CA . LEU A 1 356 ? -3.191 -8.188 7.129 1 95.56 356 LEU A CA 1
ATOM 2859 C C . LEU A 1 356 ? -1.85 -8.664 7.68 1 95.56 356 LEU A C 1
ATOM 2861 O O . LEU A 1 356 ? -0.86 -7.926 7.629 1 95.56 356 LEU A O 1
ATOM 2865 N N . ARG A 1 357 ? -1.788 -9.867 8.219 1 94.56 357 ARG A N 1
ATOM 2866 C CA . ARG A 1 357 ? -0.537 -10.422 8.719 1 94.56 357 ARG A CA 1
ATOM 2867 C C . ARG A 1 357 ? 0.501 -10.531 7.609 1 94.56 357 ARG A C 1
ATOM 2869 O O . ARG A 1 357 ? 1.656 -10.141 7.789 1 94.56 357 ARG A O 1
ATOM 2876 N N . ARG A 1 358 ? 0.079 -11.031 6.457 1 96.38 358 ARG A N 1
ATOM 2877 C CA . ARG A 1 358 ? 0.979 -11.156 5.312 1 96.38 358 ARG A CA 1
ATOM 2878 C C . ARG A 1 358 ? 1.525 -9.797 4.898 1 96.38 358 ARG A C 1
ATOM 2880 O O . ARG A 1 358 ? 2.705 -9.672 4.566 1 96.38 358 ARG A O 1
ATOM 2887 N N . ARG A 1 359 ? 0.681 -8.812 4.895 1 96.38 359 ARG A N 1
ATOM 2888 C CA . ARG A 1 359 ? 1.104 -7.453 4.566 1 96.38 359 ARG A CA 1
ATOM 2889 C C . ARG A 1 359 ? 2.107 -6.934 5.59 1 96.38 359 ARG A C 1
ATOM 2891 O O . ARG A 1 359 ? 3.086 -6.277 5.23 1 96.38 359 ARG A O 1
ATOM 2898 N N . MET A 1 360 ? 1.834 -7.207 6.867 1 95.19 360 MET A N 1
ATOM 2899 C CA . MET A 1 360 ? 2.756 -6.789 7.922 1 95.19 360 MET A CA 1
ATOM 2900 C C . MET A 1 360 ? 4.133 -7.406 7.715 1 95.19 360 MET A C 1
ATOM 2902 O O . MET A 1 360 ? 5.152 -6.723 7.844 1 95.19 360 MET A O 1
ATOM 2906 N N . PHE A 1 361 ? 4.168 -8.711 7.402 1 96.44 361 PHE A N 1
ATOM 2907 C CA . PHE A 1 361 ? 5.438 -9.367 7.117 1 96.44 361 PHE A CA 1
ATOM 2908 C C . PHE A 1 361 ? 6.141 -8.703 5.941 1 96.44 361 PHE A C 1
ATOM 2910 O O . PHE A 1 361 ? 7.328 -8.375 6.023 1 96.44 361 PHE A O 1
ATOM 2917 N N . TYR A 1 362 ? 5.434 -8.477 4.902 1 97.44 362 TYR A N 1
ATOM 2918 C CA . TYR A 1 362 ? 6 -7.934 3.67 1 97.44 362 TYR A CA 1
ATOM 2919 C C . TYR A 1 362 ? 6.562 -6.539 3.898 1 97.44 362 TYR A C 1
ATOM 2921 O O . TYR A 1 362 ? 7.723 -6.273 3.582 1 97.44 362 TYR A O 1
ATOM 2929 N N . PHE A 1 363 ? 5.766 -5.668 4.492 1 96.25 363 PHE A N 1
ATOM 2930 C CA . PHE A 1 363 ? 6.215 -4.305 4.758 1 96.25 363 PHE A CA 1
ATOM 2931 C C . PHE A 1 363 ? 7.344 -4.297 5.781 1 96.25 363 PHE A C 1
ATOM 2933 O O . PHE A 1 363 ? 8.289 -3.512 5.664 1 96.25 363 PHE A O 1
ATOM 2940 N N . GLY A 1 364 ? 7.172 -5.164 6.809 1 95.44 364 GLY A N 1
ATOM 2941 C CA . GLY A 1 364 ? 8.227 -5.262 7.805 1 95.44 364 GLY A CA 1
ATOM 2942 C C . GLY A 1 364 ? 9.578 -5.602 7.207 1 95.44 364 GLY A C 1
ATOM 2943 O O . GLY A 1 364 ? 10.586 -4.961 7.527 1 95.44 364 GLY A O 1
ATOM 2944 N N . ILE A 1 365 ? 9.625 -6.531 6.332 1 96.94 365 ILE A N 1
ATOM 2945 C CA . ILE A 1 365 ? 10.867 -6.949 5.695 1 96.94 365 ILE A CA 1
ATOM 2946 C C . ILE A 1 365 ? 11.406 -5.82 4.816 1 96.94 365 ILE A C 1
ATOM 2948 O O . ILE A 1 365 ? 12.586 -5.484 4.875 1 96.94 365 ILE A O 1
ATOM 2952 N N . ARG A 1 366 ? 10.57 -5.203 4.035 1 95.62 366 ARG A N 1
ATOM 2953 C CA . ARG A 1 366 ? 10.969 -4.141 3.117 1 95.62 366 ARG A CA 1
ATOM 2954 C C . ARG A 1 366 ? 11.562 -2.959 3.875 1 95.62 366 ARG A C 1
ATOM 2956 O O . ARG A 1 366 ? 12.477 -2.291 3.377 1 95.62 366 ARG A O 1
ATOM 2963 N N . MET A 1 367 ? 11.094 -2.756 5.086 1 95.44 367 MET A N 1
ATOM 2964 C CA . MET A 1 367 ? 11.508 -1.579 5.848 1 95.44 367 MET A CA 1
ATOM 2965 C C . MET A 1 367 ? 12.586 -1.937 6.859 1 95.44 367 MET A C 1
ATOM 2967 O O . MET A 1 367 ? 13.016 -1.089 7.645 1 95.44 367 MET A O 1
ATOM 2971 N N . GLY A 1 368 ? 12.953 -3.213 6.875 1 93.81 368 GLY A N 1
ATOM 2972 C CA . GLY A 1 368 ? 13.992 -3.654 7.785 1 93.81 368 GLY A CA 1
ATOM 2973 C C . GLY A 1 368 ? 13.5 -3.857 9.203 1 93.81 368 GLY A C 1
ATOM 2974 O O . GLY A 1 368 ? 14.297 -3.869 10.148 1 93.81 368 GLY A O 1
ATOM 2975 N N . VAL A 1 369 ? 12.172 -3.904 9.398 1 94.56 369 VAL A N 1
ATOM 2976 C CA . VAL A 1 369 ? 11.594 -4.191 10.703 1 94.56 369 VAL A CA 1
ATOM 2977 C C . VAL A 1 369 ? 11.367 -5.695 10.852 1 94.56 369 VAL A C 1
ATOM 2979 O O . VAL A 1 369 ? 10.227 -6.16 10.883 1 94.56 369 VAL A O 1
ATOM 2982 N N . LEU A 1 370 ? 12.391 -6.418 11.094 1 93.81 370 LEU A N 1
ATOM 2983 C CA . LEU A 1 370 ? 12.352 -7.875 11.055 1 93.81 370 LEU A CA 1
ATOM 2984 C C . LEU A 1 370 ? 11.648 -8.43 12.289 1 93.81 370 LEU A C 1
ATOM 2986 O O . LEU A 1 370 ? 11.203 -9.578 12.289 1 93.81 370 LEU A O 1
ATOM 2990 N N . SER A 1 371 ? 11.5 -7.625 13.344 1 90.75 371 SER A N 1
ATOM 2991 C CA . SER A 1 371 ? 10.781 -8.055 14.531 1 90.75 371 SER A CA 1
ATOM 2992 C C . SER A 1 371 ? 9.305 -8.305 14.227 1 90.75 371 SER A C 1
ATOM 2994 O O . SER A 1 371 ? 8.602 -8.945 15.008 1 90.75 371 SER A O 1
ATOM 2996 N N . ALA A 1 372 ? 8.836 -7.789 13.102 1 91.06 372 ALA A N 1
ATOM 2997 C CA . ALA A 1 372 ? 7.469 -8.047 12.664 1 91.06 372 ALA A CA 1
ATOM 2998 C C . ALA A 1 372 ? 7.254 -9.531 12.375 1 91.06 372 ALA A C 1
ATOM 3000 O O . ALA A 1 372 ? 6.117 -10.008 12.367 1 91.06 372 ALA A O 1
ATOM 3001 N N . LEU A 1 373 ? 8.312 -10.242 12.133 1 92.38 373 LEU A N 1
ATOM 3002 C CA . LEU A 1 373 ? 8.227 -11.656 11.758 1 92.38 373 LEU A CA 1
ATOM 3003 C C . LEU A 1 373 ? 8.211 -12.547 12.992 1 92.38 373 LEU A C 1
ATOM 3005 O O . LEU A 1 373 ? 8.008 -13.758 12.883 1 92.38 373 LEU A O 1
ATOM 3009 N N . ASP A 1 374 ? 8.367 -11.969 14.188 1 87.94 374 ASP A N 1
ATOM 3010 C CA . ASP A 1 374 ? 8.633 -12.742 15.398 1 87.94 374 ASP A CA 1
ATOM 3011 C C . ASP A 1 374 ? 7.383 -13.492 15.852 1 87.94 374 ASP A C 1
ATOM 3013 O O . ASP A 1 374 ? 7.477 -14.531 16.5 1 87.94 374 ASP A O 1
ATOM 3017 N N . GLN A 1 375 ? 6.254 -12.938 15.516 1 83.94 375 GLN A N 1
ATOM 3018 C CA . GLN A 1 375 ? 5.027 -13.562 15.992 1 83.94 375 GLN A CA 1
ATOM 3019 C C . GLN A 1 375 ? 4.047 -13.797 14.844 1 83.94 375 GLN A C 1
ATOM 3021 O O . GLN A 1 375 ? 4.027 -13.039 13.867 1 83.94 375 GLN A O 1
ATOM 3026 N N . CYS A 1 376 ? 3.457 -14.953 15 1 87.5 376 CYS A N 1
ATOM 3027 C CA . CYS A 1 376 ? 2.32 -15.203 14.125 1 87.5 376 CYS A CA 1
ATOM 3028 C C . CYS A 1 376 ? 1.06 -14.531 14.656 1 87.5 376 CYS A C 1
ATOM 3030 O O . CYS A 1 376 ? 0.34 -15.117 15.469 1 87.5 376 CYS A O 1
ATOM 3032 N N . PHE A 1 377 ? 0.981 -13.266 14.539 1 71.06 377 PHE A N 1
ATOM 3033 C CA . PHE A 1 377 ? -0.099 -12.508 15.156 1 71.06 377 PHE A CA 1
ATOM 3034 C C . PHE A 1 377 ? -1.455 -12.984 14.656 1 71.06 377 PHE A C 1
ATOM 3036 O O . PHE A 1 377 ? -1.673 -13.078 13.445 1 71.06 377 PHE A O 1
ATOM 3043 N N . PRO A 1 378 ? -2.264 -13.703 15.297 1 61.84 378 PRO A N 1
ATOM 3044 C CA . PRO A 1 378 ? -3.635 -13.648 14.789 1 61.84 378 PRO A CA 1
ATOM 3045 C C . PRO A 1 378 ? -4.301 -12.297 15.016 1 61.84 378 PRO A C 1
ATOM 3047 O O . PRO A 1 378 ? -4.047 -11.641 16.031 1 61.84 378 PRO A O 1
ATOM 3050 N N . PHE A 1 379 ? -4.602 -11.438 13.891 1 62.5 379 PHE A N 1
ATOM 3051 C CA . PHE A 1 379 ? -5.527 -10.336 14.125 1 62.5 379 PHE A CA 1
ATOM 3052 C C . PHE A 1 379 ? -6.934 -10.859 14.398 1 62.5 379 PHE A C 1
ATOM 3054 O O . PHE A 1 379 ? -7.918 -10.156 14.156 1 62.5 379 PHE A O 1
ATOM 3061 N N . GLU A 1 380 ? -6.988 -12.258 14.461 1 49.69 380 GLU A N 1
ATOM 3062 C CA . GLU A 1 380 ? -8.258 -12.898 14.812 1 49.69 380 GLU A CA 1
ATOM 3063 C C . GLU A 1 380 ? -8.516 -12.805 16.312 1 49.69 380 GLU A C 1
ATOM 3065 O O . GLU A 1 380 ? -7.617 -13.039 17.125 1 49.69 380 GLU A O 1
ATOM 3070 N N . GLY A 1 381 ? -9.711 -12.164 16.953 1 37.94 381 GLY A N 1
ATOM 3071 C CA . GLY A 1 381 ? -10.312 -12.008 18.266 1 37.94 381 GLY A CA 1
ATOM 3072 C C . GLY A 1 381 ? -9.328 -11.57 19.328 1 37.94 381 GLY A C 1
ATOM 3073 O O . GLY A 1 381 ? -8.188 -12.047 19.359 1 37.94 381 GLY A O 1
ATOM 3074 N N . MET A 1 382 ? -10.008 -10.742 20.516 1 30.02 382 MET A N 1
ATOM 3075 C CA . MET A 1 382 ? -10.93 -10.312 21.562 1 30.02 382 MET A CA 1
ATOM 3076 C C . MET A 1 382 ? -11.398 -11.5 22.391 1 30.02 382 MET A C 1
ATOM 3078 O O . MET A 1 382 ? -12.258 -12.266 21.969 1 30.02 382 MET A O 1
ATOM 3082 N N . LYS A 1 383 ? -10.523 -12.625 22.672 1 21.98 383 LYS A N 1
ATOM 3083 C CA . LYS A 1 383 ? -10.758 -12.836 24.094 1 21.98 383 LYS A CA 1
ATOM 3084 C C . LYS A 1 383 ? -10.023 -11.781 24.938 1 21.98 383 LYS A C 1
ATOM 3086 O O . LYS A 1 383 ? -8.891 -11.422 24.625 1 21.98 383 LYS A O 1
ATOM 3091 N N . MET B 1 1 ? -8.875 16.969 15.969 1 97.75 1 MET B N 1
ATOM 3092 C CA . MET B 1 1 ? -8.664 16.531 14.586 1 97.75 1 MET B CA 1
ATOM 3093 C C . MET B 1 1 ? -9.953 16.625 13.781 1 97.75 1 MET B C 1
ATOM 3095 O O . MET B 1 1 ? -11.039 16.719 14.359 1 97.75 1 MET B O 1
ATOM 3099 N N . CYS B 1 2 ? -9.828 16.703 12.477 1 98.19 2 CYS B N 1
ATOM 3100 C CA . CYS B 1 2 ? -10.961 16.844 11.562 1 98.19 2 CYS B CA 1
ATOM 3101 C C . CYS B 1 2 ? -11 15.703 10.555 1 98.19 2 CYS B C 1
ATOM 3103 O O . CYS B 1 2 ? -9.969 15.312 10.016 1 98.19 2 CYS B O 1
ATOM 3105 N N . MET B 1 3 ? -12.18 15.117 10.383 1 97.56 3 MET B N 1
ATOM 3106 C CA . MET B 1 3 ? -12.289 14.047 9.398 1 97.56 3 MET B CA 1
ATOM 3107 C C . MET B 1 3 ? -13.734 13.867 8.945 1 97.56 3 MET B C 1
ATOM 3109 O O . MET B 1 3 ? -14.656 14.328 9.617 1 97.56 3 MET B O 1
ATOM 3113 N N . HIS B 1 4 ? -13.945 13.352 7.773 1 97.69 4 HIS B N 1
ATOM 3114 C CA . HIS B 1 4 ? -15.219 12.898 7.23 1 97.69 4 HIS B CA 1
ATOM 3115 C C . HIS B 1 4 ? -15.227 11.383 7.043 1 97.69 4 HIS B C 1
ATOM 3117 O O . HIS B 1 4 ? -14.211 10.727 7.238 1 97.69 4 HIS B O 1
ATOM 3123 N N . ASN B 1 5 ? -16.344 10.844 6.645 1 97.19 5 ASN B N 1
ATOM 3124 C CA . ASN B 1 5 ? -16.547 9.406 6.562 1 97.19 5 ASN B CA 1
ATOM 3125 C C . ASN B 1 5 ? -15.406 8.711 5.828 1 97.19 5 ASN B C 1
ATOM 3127 O O . ASN B 1 5 ? -14.891 7.691 6.297 1 97.19 5 ASN B O 1
ATOM 3131 N N . GLY B 1 6 ? -14.953 9.234 4.762 1 94.69 6 GLY B N 1
ATOM 3132 C CA . GLY B 1 6 ? -14.008 8.586 3.873 1 94.69 6 GLY B CA 1
ATOM 3133 C C . GLY B 1 6 ? -12.625 8.422 4.488 1 94.69 6 GLY B C 1
ATOM 3134 O O . GLY B 1 6 ? -11.852 7.566 4.066 1 94.69 6 GLY B O 1
ATOM 3135 N N . VAL B 1 7 ? -12.305 9.203 5.547 1 96.81 7 VAL B N 1
ATOM 3136 C CA . VAL B 1 7 ? -10.953 9.172 6.102 1 96.81 7 VAL B CA 1
ATOM 3137 C C . VAL B 1 7 ? -11.008 8.75 7.566 1 96.81 7 VAL B C 1
ATOM 3139 O O . VAL B 1 7 ? -10.016 8.859 8.289 1 96.81 7 VAL B O 1
ATOM 3142 N N . VAL B 1 8 ? -12.133 8.203 8 1 98.12 8 VAL B N 1
ATOM 3143 C CA . VAL B 1 8 ? -12.289 7.746 9.383 1 98.12 8 VAL B CA 1
ATOM 3144 C C . VAL B 1 8 ? -11.242 6.676 9.688 1 98.12 8 VAL B C 1
ATOM 3146 O O . VAL B 1 8 ? -10.617 6.699 10.75 1 98.12 8 VAL B O 1
ATOM 3149 N N . PRO B 1 9 ? -10.938 5.742 8.758 1 97.88 9 PRO B N 1
ATOM 3150 C CA . PRO B 1 9 ? -9.898 4.758 9.078 1 97.88 9 PRO B CA 1
ATOM 3151 C C . PRO B 1 9 ? -8.539 5.398 9.344 1 97.88 9 PRO B C 1
ATOM 3153 O O . PRO B 1 9 ? -7.836 4.992 10.273 1 97.88 9 PRO B O 1
ATOM 3156 N N . LEU B 1 10 ? -8.242 6.391 8.586 1 98.12 10 LEU B N 1
ATOM 3157 C CA . LEU B 1 10 ? -6.98 7.098 8.781 1 98.12 10 LEU B CA 1
ATOM 3158 C C . LEU B 1 10 ? -6.98 7.844 10.109 1 98.12 10 LEU B C 1
ATOM 3160 O O . LEU B 1 10 ? -6.008 7.777 10.867 1 98.12 10 LEU B O 1
ATOM 3164 N N . GLY B 1 11 ? -8.07 8.555 10.406 1 98.5 11 GLY B N 1
ATOM 3165 C CA . GLY B 1 11 ? -8.188 9.281 11.656 1 98.5 11 GLY B CA 1
ATOM 3166 C C . GLY B 1 11 ? -8.148 8.375 12.875 1 98.5 11 GLY B C 1
ATOM 3167 O O . GLY B 1 11 ? -7.465 8.672 13.859 1 98.5 11 GLY B O 1
ATOM 3168 N N . LEU B 1 12 ? -8.914 7.258 12.82 1 98.69 12 LEU B N 1
ATOM 3169 C CA . LEU B 1 12 ? -8.945 6.32 13.938 1 98.69 12 LEU B CA 1
ATOM 3170 C C . LEU B 1 12 ? -7.57 5.688 14.148 1 98.69 12 LEU B C 1
ATOM 3172 O O . LEU B 1 12 ? -7.176 5.422 15.289 1 98.69 12 LEU B O 1
ATOM 3176 N N . SER B 1 13 ? -6.852 5.41 13.062 1 98.19 13 SER B N 1
ATOM 3177 C CA . SER B 1 13 ? -5.496 4.887 13.203 1 98.19 13 SER B CA 1
ATOM 3178 C C . SER B 1 13 ? -4.605 5.855 13.969 1 98.19 13 SER B C 1
ATOM 3180 O O . SER B 1 13 ? -3.721 5.438 14.719 1 98.19 13 SER B O 1
ATOM 3182 N N . LEU B 1 14 ? -4.789 7.188 13.805 1 98.62 14 LEU B N 1
ATOM 3183 C CA . LEU B 1 14 ? -4.031 8.172 14.57 1 98.62 14 LEU B CA 1
ATOM 3184 C C . LEU B 1 14 ? -4.441 8.164 16.031 1 98.62 14 LEU B C 1
ATOM 3186 O O . LEU B 1 14 ? -3.592 8.25 16.922 1 98.62 14 LEU B O 1
ATOM 3190 N N . VAL B 1 15 ? -5.746 8.078 16.266 1 98.62 15 VAL B N 1
ATOM 3191 C CA . VAL B 1 15 ? -6.215 7.992 17.641 1 98.62 15 VAL B CA 1
ATOM 3192 C C . VAL B 1 15 ? -5.496 6.855 18.359 1 98.62 15 VAL B C 1
ATOM 3194 O O . VAL B 1 15 ? -4.949 7.051 19.453 1 98.62 15 VAL B O 1
ATOM 3197 N N . ARG B 1 16 ? -5.473 5.703 17.734 1 97.5 16 ARG B N 1
ATOM 3198 C CA . ARG B 1 16 ? -4.844 4.543 18.344 1 97.5 16 ARG B CA 1
ATOM 3199 C C . ARG B 1 16 ? -3.346 4.762 18.531 1 97.5 16 ARG B C 1
ATOM 3201 O O . ARG B 1 16 ? -2.775 4.387 19.562 1 97.5 16 ARG B O 1
ATOM 3208 N N . GLU B 1 17 ? -2.729 5.367 17.547 1 96.75 17 GLU B N 1
ATOM 3209 C CA . GLU B 1 17 ? -1.302 5.664 17.641 1 96.75 17 GLU B CA 1
ATOM 3210 C C . GLU B 1 17 ? -1.008 6.586 18.828 1 96.75 17 GLU B C 1
ATOM 3212 O O . GLU B 1 17 ? -0.043 6.375 19.562 1 96.75 17 GLU B O 1
ATOM 3217 N N . LEU B 1 18 ? -1.809 7.621 18.953 1 98.25 18 LEU B N 1
ATOM 3218 C CA . LEU B 1 18 ? -1.618 8.555 20.062 1 98.25 18 LEU B CA 1
ATOM 3219 C C . LEU B 1 18 ? -1.743 7.848 21.406 1 98.25 18 LEU B C 1
ATOM 3221 O O . LEU B 1 18 ? -0.967 8.109 22.328 1 98.25 18 LEU B O 1
ATOM 3225 N N . ARG B 1 19 ? -2.695 6.902 21.5 1 97.75 19 ARG B N 1
ATOM 3226 C CA . ARG B 1 19 ? -2.836 6.125 22.734 1 97.75 19 ARG B CA 1
ATOM 3227 C C . ARG B 1 19 ? -1.605 5.258 22.984 1 97.75 19 ARG B C 1
ATOM 3229 O O . ARG B 1 19 ? -1.129 5.148 24.109 1 97.75 19 ARG B O 1
ATOM 3236 N N . CYS B 1 20 ? -1.054 4.664 21.953 1 95.75 20 CYS B N 1
ATOM 3237 C CA . CYS B 1 20 ? 0.151 3.848 22.078 1 95.75 20 CYS B CA 1
ATOM 3238 C C . CYS B 1 20 ? 1.346 4.699 22.484 1 95.75 20 CYS B C 1
ATOM 3240 O O . CYS B 1 20 ? 2.285 4.195 23.109 1 95.75 20 CYS B O 1
ATOM 3242 N N . LEU B 1 21 ? 1.268 5.984 22.203 1 96.44 21 LEU B N 1
ATOM 3243 C CA . LEU B 1 21 ? 2.35 6.895 22.562 1 96.44 21 LEU B CA 1
ATOM 3244 C C . LEU B 1 21 ? 2.143 7.453 23.969 1 96.44 21 LEU B C 1
ATOM 3246 O O . LEU B 1 21 ? 2.93 8.281 24.438 1 96.44 21 LEU B O 1
ATOM 3250 N N . GLY B 1 22 ? 1.008 7.074 24.609 1 96.62 22 GLY B N 1
ATOM 3251 C CA . GLY B 1 22 ? 0.782 7.422 26 1 96.62 22 GLY B CA 1
ATOM 3252 C C . GLY B 1 22 ? -0.212 8.555 26.188 1 96.62 22 GLY B C 1
ATOM 3253 O O . GLY B 1 22 ? -0.508 8.953 27.312 1 96.62 22 GLY B O 1
ATOM 3254 N N . ASN B 1 23 ? -0.769 9.102 25.078 1 98.19 23 ASN B N 1
ATOM 3255 C CA . ASN B 1 23 ? -1.736 10.195 25.203 1 98.19 23 ASN B CA 1
ATOM 3256 C C . ASN B 1 23 ? -3.074 9.695 25.734 1 98.19 23 ASN B C 1
ATOM 3258 O O . ASN B 1 23 ? -3.629 8.719 25.234 1 98.19 23 ASN B O 1
ATOM 3262 N N . THR B 1 24 ? -3.584 10.359 26.719 1 97.94 24 THR B N 1
ATOM 3263 C CA . THR B 1 24 ? -4.852 9.961 27.328 1 97.94 24 THR B CA 1
ATOM 3264 C C . THR B 1 24 ? -5.867 11.094 27.25 1 97.94 24 THR B C 1
ATOM 3266 O O . THR B 1 24 ? -6.957 10.992 27.812 1 97.94 24 THR B O 1
ATOM 3269 N N . GLU B 1 25 ? -5.539 12.133 26.594 1 98.38 25 GLU B N 1
ATOM 3270 C CA . GLU B 1 25 ? -6.367 13.336 26.562 1 98.38 25 GLU B CA 1
ATOM 3271 C C . GLU B 1 25 ? -7.645 13.102 25.75 1 98.38 25 GLU B C 1
ATOM 3273 O O . GLU B 1 25 ? -7.73 12.141 24.984 1 98.38 25 GLU B O 1
ATOM 3278 N N . LEU B 1 26 ? -8.578 14 26.031 1 98.69 26 LEU B N 1
ATOM 3279 C CA . LEU B 1 26 ? -9.773 14.023 25.188 1 98.69 26 LEU B CA 1
ATOM 3280 C C . LEU B 1 26 ? -9.414 14.344 23.75 1 98.69 26 LEU B C 1
ATOM 3282 O O . LEU B 1 26 ? -8.648 15.281 23.484 1 98.69 26 LEU B O 1
ATOM 3286 N N . ILE B 1 27 ? -9.898 13.555 22.844 1 98.81 27 ILE B N 1
ATOM 3287 C CA . ILE B 1 27 ? -9.773 13.836 21.422 1 98.81 27 ILE B CA 1
ATOM 3288 C C . ILE B 1 27 ? -11.141 14.219 20.844 1 98.81 27 ILE B C 1
ATOM 3290 O O . ILE B 1 27 ? -12.102 13.461 20.984 1 98.81 27 ILE B O 1
ATOM 3294 N N . GLN B 1 28 ? -11.258 15.398 20.344 1 98.88 28 GLN B N 1
ATOM 3295 C CA . GLN B 1 28 ? -12.469 15.836 19.656 1 98.88 28 GLN B CA 1
ATOM 3296 C C . GLN B 1 28 ? -12.336 15.656 18.156 1 98.88 28 GLN B C 1
ATOM 3298 O O . GLN B 1 28 ? -11.344 16.094 17.547 1 98.88 28 GLN B O 1
ATOM 3303 N N . ILE B 1 29 ? -13.328 15.008 17.578 1 98.75 29 ILE B N 1
ATOM 3304 C CA . ILE B 1 29 ? -13.383 14.797 16.141 1 98.75 29 ILE B CA 1
ATOM 3305 C C . ILE B 1 29 ? -14.422 15.734 15.516 1 98.75 29 ILE B C 1
ATOM 3307 O O . ILE B 1 29 ? -15.617 15.602 15.781 1 98.75 29 ILE B O 1
ATOM 3311 N N . TYR B 1 30 ? -13.969 16.641 14.695 1 98.75 30 TYR B N 1
ATOM 3312 C CA . TYR B 1 30 ? -14.844 17.641 14.094 1 98.75 30 TYR B CA 1
ATOM 3313 C C . TYR B 1 30 ? -15.211 17.266 12.664 1 98.75 30 TYR B C 1
ATOM 3315 O O . TYR B 1 30 ? -14.375 16.766 11.914 1 98.75 30 TYR B O 1
ATOM 3323 N N . HIS B 1 31 ? -16.438 17.438 12.32 1 98.44 31 HIS B N 1
ATOM 3324 C CA . HIS B 1 31 ? -16.938 17.297 10.961 1 98.44 31 HIS B CA 1
ATOM 3325 C C . HIS B 1 31 ? -17.969 18.375 10.648 1 98.44 31 HIS B C 1
ATOM 3327 O O . HIS B 1 31 ? -18.328 19.172 11.516 1 98.44 31 HIS B O 1
ATOM 3333 N N . CYS B 1 32 ? -18.344 18.547 9.359 1 98.19 32 CYS B N 1
ATOM 3334 C CA . CYS B 1 32 ? -19.25 19.609 8.906 1 98.19 32 CYS B CA 1
ATOM 3335 C C . CYS B 1 32 ? -20.531 19.031 8.328 1 98.19 32 CYS B C 1
ATOM 3337 O O . CYS B 1 32 ? -20.562 18.609 7.164 1 98.19 32 CYS B O 1
ATOM 3339 N N . PHE B 1 33 ? -21.641 19.094 9.117 1 97.81 33 PHE B N 1
ATOM 3340 C CA . PHE B 1 33 ? -22.984 18.625 8.781 1 97.81 33 PHE B CA 1
ATOM 3341 C C . PHE B 1 33 ? -23.062 17.109 8.867 1 97.81 33 PHE B C 1
ATOM 3343 O O . PHE B 1 33 ? -22.031 16.422 8.859 1 97.81 33 PHE B O 1
ATOM 3350 N N . PRO B 1 34 ? -24.188 16.516 9 1 96.75 34 PRO B N 1
ATOM 3351 C CA . PRO B 1 34 ? -24.391 15.109 9.344 1 96.75 34 PRO B CA 1
ATOM 3352 C C . PRO B 1 34 ? -23.906 14.156 8.25 1 96.75 34 PRO B C 1
ATOM 3354 O O . PRO B 1 34 ? -23.5 13.031 8.547 1 96.75 34 PRO B O 1
ATOM 3357 N N . GLU B 1 35 ? -23.812 14.625 7.016 1 96.5 35 GLU B N 1
ATOM 3358 C CA . GLU B 1 35 ? -23.484 13.727 5.918 1 96.5 35 GLU B CA 1
ATOM 3359 C C . GLU B 1 35 ? -22 13.336 5.961 1 96.5 35 GLU B C 1
ATOM 3361 O O . GLU B 1 35 ? -21.594 12.352 5.34 1 96.5 35 GLU B O 1
ATOM 3366 N N . GLU B 1 36 ? -21.219 14.086 6.746 1 97.38 36 GLU B N 1
ATOM 3367 C CA . GLU B 1 36 ? -19.781 13.82 6.777 1 97.38 36 GLU B CA 1
ATOM 3368 C C . GLU B 1 36 ? -19.438 12.805 7.863 1 97.38 36 GLU B C 1
ATOM 3370 O O . GLU B 1 36 ? -18.297 12.32 7.934 1 97.38 36 GLU B O 1
ATOM 3375 N N . MET B 1 37 ? -20.391 12.438 8.695 1 98.25 37 MET B N 1
ATOM 3376 C CA . MET B 1 37 ? -20.141 11.477 9.773 1 98.25 37 MET B CA 1
ATOM 3377 C C . MET B 1 37 ? -21.344 10.57 9.977 1 98.25 37 MET B C 1
ATOM 3379 O O . MET B 1 37 ? -22.266 10.914 10.719 1 98.25 37 MET B O 1
ATOM 3383 N N . SER B 1 38 ? -21.328 9.422 9.43 1 98.38 38 SER B N 1
ATOM 3384 C CA . SER B 1 38 ? -22.438 8.484 9.469 1 98.38 38 SER B CA 1
ATOM 3385 C C . SER B 1 38 ? -22.547 7.816 10.836 1 98.38 38 SER B C 1
ATOM 3387 O O . SER B 1 38 ? -21.625 7.891 11.648 1 98.38 38 SER B O 1
ATOM 3389 N N . ASN B 1 39 ? -23.672 7.172 11.117 1 98.25 39 ASN B N 1
ATOM 3390 C CA . ASN B 1 39 ? -23.859 6.402 12.336 1 98.25 39 ASN B CA 1
ATOM 3391 C C . ASN B 1 39 ? -22.844 5.262 12.438 1 98.25 39 ASN B C 1
ATOM 3393 O O . ASN B 1 39 ? -22.359 4.949 13.531 1 98.25 39 ASN B O 1
ATOM 3397 N N . SER B 1 40 ? -22.547 4.668 11.32 1 97.56 40 SER B N 1
ATOM 3398 C CA . SER B 1 40 ? -21.562 3.586 11.312 1 97.56 40 SER B CA 1
ATOM 3399 C C . SER B 1 40 ? -20.188 4.094 11.695 1 97.56 40 SER B C 1
ATOM 3401 O O . SER B 1 40 ? -19.453 3.434 12.453 1 97.56 40 SER B O 1
ATOM 3403 N N . SER B 1 41 ? -19.828 5.254 11.164 1 98.19 41 SER B N 1
ATOM 3404 C CA . SER B 1 41 ? -18.547 5.859 11.523 1 98.19 41 SER B CA 1
ATOM 3405 C C . SER B 1 41 ? -18.5 6.207 13.008 1 98.19 41 SER B C 1
ATOM 3407 O O . SER B 1 41 ? -17.5 5.949 13.68 1 98.19 41 SER B O 1
ATOM 3409 N N . ARG B 1 42 ? -19.547 6.77 13.508 1 98.5 42 ARG B N 1
ATOM 3410 C CA . ARG B 1 42 ? -19.641 7.113 14.922 1 98.5 42 ARG B CA 1
ATOM 3411 C C . ARG B 1 42 ? -19.469 5.871 15.797 1 98.5 42 ARG B C 1
ATOM 3413 O O . ARG B 1 42 ? -18.719 5.887 16.766 1 98.5 42 ARG B O 1
ATOM 3420 N N . LYS B 1 43 ? -20.203 4.84 15.453 1 98.06 43 LYS B N 1
ATOM 3421 C CA . LYS B 1 43 ? -20.141 3.596 16.219 1 98.06 43 LYS B CA 1
ATOM 3422 C C . LYS B 1 43 ? -18.719 3.041 16.234 1 98.06 43 LYS B C 1
ATOM 3424 O O . LYS B 1 43 ? -18.219 2.637 17.297 1 98.06 43 LYS B O 1
ATOM 3429 N N . LEU B 1 44 ? -18.094 3.049 15.086 1 98.12 44 LEU B N 1
ATOM 3430 C CA . LEU B 1 44 ? -16.719 2.561 14.969 1 98.12 44 LEU B CA 1
ATOM 3431 C C . LEU B 1 44 ? -15.789 3.354 15.875 1 98.12 44 LEU B C 1
ATOM 3433 O O . LEU B 1 44 ? -14.977 2.771 16.594 1 98.12 44 LEU B O 1
ATOM 3437 N N . LEU B 1 45 ? -15.859 4.621 15.875 1 98.56 45 LEU B N 1
ATOM 3438 C CA . LEU B 1 45 ? -15 5.5 16.672 1 98.56 45 LEU B CA 1
ATOM 3439 C C . LEU B 1 45 ? -15.234 5.281 18.156 1 98.56 45 LEU B C 1
ATOM 3441 O O . LEU B 1 45 ? -14.273 5.094 18.906 1 98.56 45 LEU B O 1
ATOM 3445 N N . PHE B 1 46 ? -16.453 5.203 18.609 1 98.06 46 PHE B N 1
ATOM 3446 C CA . PHE B 1 46 ? -16.797 5.113 20.016 1 98.06 46 PHE B CA 1
ATOM 3447 C C . PHE B 1 46 ? -16.469 3.723 20.562 1 98.06 46 PHE B C 1
ATOM 3449 O O . PHE B 1 46 ? -16.156 3.57 21.75 1 98.06 46 PHE B O 1
ATOM 3456 N N . GLU B 1 47 ? -16.516 2.721 19.703 1 96.75 47 GLU B N 1
ATOM 3457 C CA . GLU B 1 47 ? -16.141 1.375 20.141 1 96.75 47 GLU B CA 1
ATOM 3458 C C . GLU B 1 47 ? -14.625 1.239 20.297 1 96.75 47 GLU B C 1
ATOM 3460 O O . GLU B 1 47 ? -14.148 0.461 21.125 1 96.75 47 GLU B O 1
ATOM 3465 N N . ALA B 1 48 ? -13.914 2.055 19.547 1 96.38 48 ALA B N 1
ATOM 3466 C CA . ALA B 1 48 ? -12.461 1.917 19.516 1 96.38 48 ALA B CA 1
ATOM 3467 C C . ALA B 1 48 ? -11.812 2.738 20.625 1 96.38 48 ALA B C 1
ATOM 3469 O O . ALA B 1 48 ? -10.695 2.443 21.047 1 96.38 48 ALA B O 1
ATOM 3470 N N . ASP B 1 49 ? -12.445 3.758 21.047 1 97.19 49 ASP B N 1
ATOM 3471 C CA . ASP B 1 49 ? -11.859 4.633 22.062 1 97.19 49 ASP B CA 1
ATOM 3472 C C . ASP B 1 49 ? -12.945 5.254 22.938 1 97.19 49 ASP B C 1
ATOM 3474 O O . ASP B 1 49 ? -13.984 5.688 22.453 1 97.19 49 ASP B O 1
ATOM 3478 N N . ASN B 1 50 ? -12.68 5.34 24.25 1 96.81 50 ASN B N 1
ATOM 3479 C CA . ASN B 1 50 ? -13.711 5.758 25.188 1 96.81 50 ASN B CA 1
ATOM 3480 C C . ASN B 1 50 ? -13.562 7.227 25.578 1 96.81 50 ASN B C 1
ATOM 3482 O O . ASN B 1 50 ? -14.336 7.75 26.375 1 96.81 50 ASN B O 1
ATOM 3486 N N . ASN B 1 51 ? -12.594 7.895 25.141 1 98.38 51 ASN B N 1
ATOM 3487 C CA . ASN B 1 51 ? -12.375 9.297 25.469 1 98.38 51 ASN B CA 1
ATOM 3488 C C . ASN B 1 51 ? -12.367 10.18 24.234 1 98.38 51 ASN B C 1
ATOM 3490 O O . ASN B 1 51 ? -11.43 10.953 24.016 1 98.38 51 ASN B O 1
ATOM 3494 N N . LEU B 1 52 ? -13.445 10.047 23.375 1 98.44 52 LEU B N 1
ATOM 3495 C CA . LEU B 1 52 ? -13.656 10.82 22.156 1 98.44 52 LEU B CA 1
ATOM 3496 C C . LEU B 1 52 ? -14.938 11.633 22.25 1 98.44 52 LEU B C 1
ATOM 3498 O O . LEU B 1 52 ? -15.883 11.25 22.938 1 98.44 52 LEU B O 1
ATOM 3502 N N . GLU B 1 53 ? -14.922 12.719 21.641 1 98.75 53 GLU B N 1
ATOM 3503 C CA . GLU B 1 53 ? -16.125 13.492 21.312 1 98.75 53 GLU B CA 1
ATOM 3504 C C . GLU B 1 53 ? -16.203 13.781 19.828 1 98.75 53 GLU B C 1
ATOM 3506 O O . GLU B 1 53 ? -15.203 14.094 19.188 1 98.75 53 GLU B O 1
ATOM 3511 N N . ILE B 1 54 ? -17.375 13.562 19.25 1 98.69 54 ILE B N 1
ATOM 3512 C CA . ILE B 1 54 ? -17.609 13.891 17.859 1 98.69 54 ILE B CA 1
ATOM 3513 C C . ILE B 1 54 ? -18.469 15.148 17.766 1 98.69 54 ILE B C 1
ATOM 3515 O O . ILE B 1 54 ? -19.562 15.211 18.359 1 98.69 54 ILE B O 1
ATOM 3519 N N . VAL B 1 55 ? -18 16.156 17.016 1 98.69 55 VAL B N 1
ATOM 3520 C CA . VAL B 1 55 ? -18.625 17.469 17.031 1 98.69 55 VAL B CA 1
ATOM 3521 C C . VAL B 1 55 ? -18.984 17.891 15.609 1 98.69 55 VAL B C 1
ATOM 3523 O O . VAL B 1 55 ? -18.125 17.922 14.727 1 98.69 55 VAL B O 1
ATOM 3526 N N . ASP B 1 56 ? -20.219 18.219 15.367 1 98.5 56 ASP B N 1
ATOM 3527 C CA . ASP B 1 56 ? -20.672 18.844 14.133 1 98.5 56 ASP B CA 1
ATOM 3528 C C . ASP B 1 56 ? -20.609 20.359 14.234 1 98.5 56 ASP B C 1
ATOM 3530 O O . ASP B 1 56 ? -21.609 21.016 14.57 1 98.5 56 ASP B O 1
ATOM 3534 N N . VAL B 1 57 ? -19.547 20.891 13.828 1 98.69 57 VAL B N 1
ATOM 3535 C CA . VAL B 1 57 ? -19.266 22.297 14.086 1 98.69 57 VAL B CA 1
ATOM 3536 C C . VAL B 1 57 ? -20.156 23.172 13.195 1 98.69 57 VAL B C 1
ATOM 3538 O O . VAL B 1 57 ? -20.609 24.25 13.625 1 98.69 57 VAL B O 1
ATOM 3541 N N . CYS B 1 58 ? -20.406 22.734 11.984 1 98.5 58 CYS B N 1
ATOM 3542 C CA . CYS B 1 58 ? -21.203 23.531 11.055 1 98.5 58 CYS B CA 1
ATOM 3543 C C . CYS B 1 58 ? -22.656 23.641 11.516 1 98.5 58 CYS B C 1
ATOM 3545 O O . CYS B 1 58 ? -23.219 24.719 11.555 1 98.5 58 CYS B O 1
ATOM 3547 N N . THR B 1 59 ? -23.234 22.5 11.898 1 98.38 59 THR B N 1
ATOM 3548 C CA . THR B 1 59 ? -24.594 22.516 12.422 1 98.38 59 THR B CA 1
ATOM 3549 C C . THR B 1 59 ? -24.672 23.422 13.656 1 98.38 59 THR B C 1
ATOM 3551 O O . THR B 1 59 ? -25.609 24.219 13.789 1 98.38 59 THR B O 1
ATOM 3554 N N . ASP B 1 60 ? -23.719 23.312 14.562 1 98.44 60 ASP B N 1
ATOM 3555 C CA . ASP B 1 60 ? -23.703 24.078 15.805 1 98.44 60 ASP B CA 1
ATOM 3556 C C . ASP B 1 60 ? -23.656 25.578 15.523 1 98.44 60 ASP B C 1
ATOM 3558 O O . ASP B 1 60 ? -24.406 26.344 16.109 1 98.44 60 ASP B O 1
ATOM 3562 N N . LEU B 1 61 ? -22.766 26 14.656 1 98.31 61 LEU B N 1
ATOM 3563 C CA . LEU B 1 61 ? -22.547 27.422 14.406 1 98.31 61 LEU B CA 1
ATOM 3564 C C . LEU B 1 61 ? -23.719 28.016 13.625 1 98.31 61 LEU B C 1
ATOM 3566 O O . LEU B 1 61 ? -24.062 29.188 13.812 1 98.31 61 LEU B O 1
ATOM 3570 N N . VAL B 1 62 ? -24.344 27.203 12.75 1 98.44 62 VAL B N 1
ATOM 3571 C CA . VAL B 1 62 ? -25.547 27.641 12.047 1 98.44 62 VAL B CA 1
ATOM 3572 C C . VAL B 1 62 ? -26.672 27.844 13.039 1 98.44 62 VAL B C 1
ATOM 3574 O O . VAL B 1 62 ? -27.375 28.859 13.008 1 98.44 62 VAL B O 1
ATOM 3577 N N . LYS B 1 63 ? -26.891 26.922 13.922 1 98.38 63 LYS B N 1
ATOM 3578 C CA . LYS B 1 63 ? -27.922 27 14.945 1 98.38 63 LYS B CA 1
ATOM 3579 C C . LYS B 1 63 ? -27.734 28.219 15.836 1 98.38 63 LYS B C 1
ATOM 3581 O O . LYS B 1 63 ? -28.719 28.828 16.281 1 98.38 63 LYS B O 1
ATOM 3586 N N . GLN B 1 64 ? -26.516 28.594 16.109 1 97.94 64 GLN B N 1
ATOM 3587 C CA . GLN B 1 64 ? -26.188 29.734 16.953 1 97.94 64 GLN B CA 1
ATOM 3588 C C . GLN B 1 64 ? -26.359 31.047 16.203 1 97.94 64 GLN B C 1
ATOM 3590 O O . GLN B 1 64 ? -26.25 32.125 16.797 1 97.94 64 GLN B O 1
ATOM 3595 N N . GLY B 1 65 ? -26.5 30.969 14.891 1 97.5 65 GLY B N 1
ATOM 3596 C CA . GLY B 1 65 ? -26.672 32.156 14.078 1 97.5 65 GLY B CA 1
ATOM 3597 C C . GLY B 1 65 ? -25.359 32.844 13.711 1 97.5 65 GLY B C 1
ATOM 3598 O O . GLY B 1 65 ? -25.344 33.969 13.219 1 97.5 65 GLY B O 1
ATOM 3599 N N . LYS B 1 66 ? -24.281 32.125 13.93 1 97.25 66 LYS B N 1
ATOM 3600 C CA . LYS B 1 66 ? -22.953 32.688 13.664 1 97.25 66 LYS B CA 1
ATOM 3601 C C . LYS B 1 66 ? -22.562 32.5 12.203 1 97.25 66 LYS B C 1
ATOM 3603 O O . LYS B 1 66 ? -21.703 33.219 11.68 1 97.25 66 LYS B O 1
ATOM 3608 N N . LEU B 1 67 ? -23.125 31.484 11.562 1 97.25 67 LEU B N 1
ATOM 3609 C CA . LEU B 1 67 ? -22.922 31.203 10.141 1 97.25 67 LEU B CA 1
ATOM 3610 C C . LEU B 1 67 ? -24.25 30.906 9.445 1 97.25 67 LEU B C 1
ATOM 3612 O O . LEU B 1 67 ? -25.156 30.312 10.047 1 97.25 67 LEU B O 1
ATOM 3616 N N . SER B 1 68 ? -24.391 31.344 8.227 1 97.31 68 SER B N 1
ATOM 3617 C CA . SER B 1 68 ? -25.453 30.797 7.383 1 97.31 68 SER B CA 1
ATOM 3618 C C . SER B 1 68 ? -25.094 29.391 6.906 1 97.31 68 SER B C 1
ATOM 3620 O O . SER B 1 68 ? -23.922 29.016 6.875 1 97.31 68 SER B O 1
ATOM 3622 N N . GLU B 1 69 ? -26.094 28.672 6.535 1 96.06 69 GLU B N 1
ATOM 3623 C CA . GLU B 1 69 ? -25.859 27.328 6.012 1 96.06 69 GLU B CA 1
ATOM 3624 C C . GLU B 1 69 ? -24.969 27.375 4.762 1 96.06 69 GLU B C 1
ATOM 3626 O O . GLU B 1 69 ? -24.094 26.547 4.59 1 96.06 69 GLU B O 1
ATOM 3631 N N . ASP B 1 70 ? -25.188 28.359 3.92 1 95.94 70 ASP B N 1
ATOM 3632 C CA . ASP B 1 70 ? -24.438 28.516 2.68 1 95.94 70 ASP B CA 1
ATOM 3633 C C . ASP B 1 70 ? -22.953 28.766 2.967 1 95.94 70 ASP B C 1
ATOM 3635 O O . ASP B 1 70 ? -22.094 28.188 2.316 1 95.94 70 ASP B O 1
ATOM 3639 N N . ARG B 1 71 ? -22.703 29.625 3.963 1 95.25 71 ARG B N 1
ATOM 3640 C CA . ARG B 1 71 ? -21.328 29.906 4.348 1 95.25 71 ARG B CA 1
ATOM 3641 C C . ARG B 1 71 ? -20.672 28.688 4.977 1 95.25 71 ARG B C 1
ATOM 3643 O O . ARG B 1 71 ? -19.516 28.375 4.688 1 95.25 71 ARG B O 1
ATOM 3650 N N . ALA B 1 72 ? -21.438 27.984 5.785 1 96.5 72 ALA B N 1
ATOM 3651 C CA . ALA B 1 72 ? -20.922 26.828 6.508 1 96.5 72 ALA B CA 1
ATOM 3652 C C . ALA B 1 72 ? -20.484 25.719 5.547 1 96.5 72 ALA B C 1
ATOM 3654 O O . ALA B 1 72 ? -19.516 25 5.801 1 96.5 72 ALA B O 1
ATOM 3655 N N . ARG B 1 73 ? -21.062 25.578 4.449 1 94.5 73 ARG B N 1
ATOM 3656 C CA . ARG B 1 73 ? -20.812 24.516 3.484 1 94.5 73 ARG B CA 1
ATOM 3657 C C . ARG B 1 73 ? -19.438 24.688 2.832 1 94.5 73 ARG B C 1
ATOM 3659 O O . ARG B 1 73 ? -18.906 23.734 2.252 1 94.5 73 ARG B O 1
ATOM 3666 N N . HIS B 1 74 ? -18.797 25.828 3.012 1 93.31 74 HIS B N 1
ATOM 3667 C CA . HIS B 1 74 ? -17.469 26.094 2.457 1 93.31 74 HIS B CA 1
ATOM 3668 C C . HIS B 1 74 ? -16.375 25.547 3.367 1 93.31 74 HIS B C 1
ATOM 3670 O O . HIS B 1 74 ? -15.203 25.5 2.984 1 93.31 74 HIS B O 1
ATOM 3676 N N . PHE B 1 75 ? -16.734 25.094 4.566 1 93.38 75 PHE B N 1
ATOM 3677 C CA . PHE B 1 75 ? -15.742 24.688 5.543 1 93.38 75 PHE B CA 1
ATOM 3678 C C . PHE B 1 75 ? -15.594 23.172 5.547 1 93.38 75 PHE B C 1
ATOM 3680 O O . PHE B 1 75 ? -15.234 22.578 6.566 1 93.38 75 PHE B O 1
ATOM 3687 N N . ARG B 1 76 ? -15.727 22.562 4.375 1 85.94 76 ARG B N 1
ATOM 3688 C CA . ARG B 1 76 ? -15.398 21.141 4.184 1 85.94 76 ARG B CA 1
ATOM 3689 C C . ARG B 1 76 ? -13.938 20.969 3.779 1 85.94 76 ARG B C 1
ATOM 3691 O O . ARG B 1 76 ? -13.281 21.938 3.361 1 85.94 76 ARG B O 1
ATOM 3698 N N . SER B 1 77 ? -13.289 19.828 4.109 1 83 77 SER B N 1
ATOM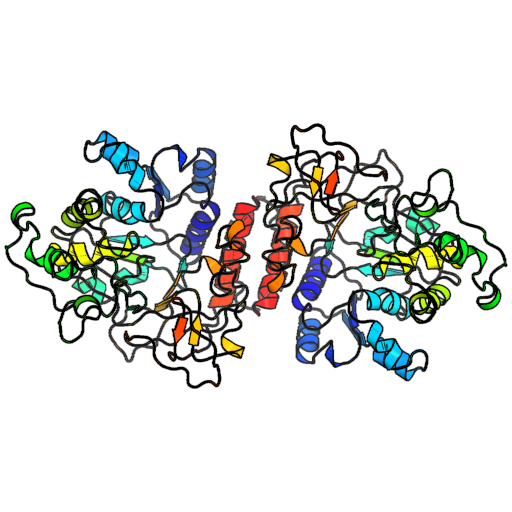 3699 C CA . SER B 1 77 ? -11.875 19.578 3.861 1 83 77 SER B CA 1
ATOM 3700 C C . SER B 1 77 ? -10.992 20.406 4.785 1 83 77 SER B C 1
ATOM 3702 O O . SER B 1 77 ? -11.289 20.562 5.973 1 83 77 SER B O 1
ATOM 3704 N N . TRP B 1 78 ? -9.969 21.062 4.363 1 89.81 78 TRP B N 1
ATOM 3705 C CA . TRP B 1 78 ? -8.945 21.688 5.199 1 89.81 78 TRP B CA 1
ATOM 3706 C C . TRP B 1 78 ? -9.492 22.922 5.906 1 89.81 78 TRP B C 1
ATOM 3708 O O . TRP B 1 78 ? -9.039 23.266 7 1 89.81 78 TRP B O 1
ATOM 3718 N N . TRP B 1 79 ? -10.57 23.5 5.441 1 93.94 79 TRP B N 1
ATOM 3719 C CA . TRP B 1 79 ? -11.047 24.781 5.961 1 93.94 79 TRP B CA 1
ATOM 3720 C C . TRP B 1 79 ? -11.82 24.578 7.262 1 93.94 79 TRP B C 1
ATOM 3722 O O . TRP B 1 79 ? -12.086 25.531 7.984 1 93.94 79 TRP B O 1
ATOM 3732 N N . ILE B 1 80 ? -12.117 23.359 7.555 1 97.5 80 ILE B N 1
ATOM 3733 C CA . ILE B 1 80 ? -12.836 23.109 8.797 1 97.5 80 ILE B CA 1
ATOM 3734 C C . ILE B 1 80 ? -11.906 23.312 9.984 1 97.5 80 ILE B C 1
ATOM 3736 O O . ILE B 1 80 ? -12.359 23.531 11.109 1 97.5 80 ILE B O 1
ATOM 3740 N N . LYS B 1 81 ? -10.617 23.266 9.891 1 98.12 81 LYS B N 1
ATOM 3741 C CA . LYS B 1 81 ? -9.625 23.25 10.961 1 98.12 81 LYS B CA 1
ATOM 3742 C C . LYS B 1 81 ? -9.695 24.531 11.789 1 98.12 81 LYS B C 1
ATOM 3744 O O . LYS B 1 81 ? -9.867 24.484 13.008 1 98.12 81 LYS B O 1
ATOM 3749 N N . PRO B 1 82 ? -9.602 25.672 11.102 1 98.12 82 PRO B N 1
ATOM 3750 C CA . PRO B 1 82 ? -9.695 26.875 11.93 1 98.12 82 PRO B CA 1
ATOM 3751 C C . PRO B 1 82 ? -11.062 27.031 12.594 1 98.12 82 PRO B C 1
ATOM 3753 O O . PRO B 1 82 ? -11.164 27.594 13.688 1 98.12 82 PRO B O 1
ATOM 3756 N N . LEU B 1 83 ? -12.086 26.531 11.945 1 98 83 LEU B N 1
ATOM 3757 C CA . LEU B 1 83 ? -13.406 26.562 12.555 1 98 83 LEU B CA 1
ATOM 3758 C C . LEU B 1 83 ? -13.438 25.719 13.828 1 98 83 LEU B C 1
ATOM 3760 O O . LEU B 1 83 ? -14.047 26.109 14.82 1 98 83 LEU B O 1
ATOM 3764 N N . ALA B 1 84 ? -12.852 24.562 13.734 1 98.5 84 ALA B N 1
ATOM 3765 C CA . ALA B 1 84 ? -12.758 23.688 14.891 1 98.5 84 ALA B CA 1
ATOM 3766 C C . ALA B 1 84 ? -12.008 24.359 16.031 1 98.5 84 ALA B C 1
ATOM 3768 O O . ALA B 1 84 ? -12.438 24.297 17.188 1 98.5 84 ALA B O 1
ATOM 3769 N N . VAL B 1 85 ? -10.93 25.016 15.734 1 98.69 85 VAL B N 1
ATOM 3770 C CA . VAL B 1 85 ? -10.102 25.688 16.734 1 98.69 85 VAL B CA 1
ATOM 3771 C C . VAL B 1 85 ? -10.906 26.812 17.406 1 98.69 85 VAL B C 1
ATOM 3773 O O . VAL B 1 85 ? -10.859 26.969 18.625 1 98.69 85 VAL B O 1
ATOM 3776 N N . TYR B 1 86 ? -11.648 27.5 16.641 1 98.44 86 TYR B N 1
ATOM 3777 C CA . TYR B 1 86 ? -12.5 28.562 17.188 1 98.44 86 TYR B CA 1
ATOM 3778 C C . TYR B 1 86 ? -13.578 27.969 18.094 1 98.44 86 TYR B C 1
ATOM 3780 O O . TYR B 1 86 ? -13.836 28.5 19.172 1 98.44 86 TYR B O 1
ATOM 3788 N N . HIS B 1 87 ? -14.148 26.906 17.719 1 98.56 87 HIS B N 1
ATOM 3789 C CA . HIS B 1 87 ? -15.352 26.359 18.328 1 98.56 87 HIS B CA 1
ATOM 3790 C C . HIS B 1 87 ? -15.031 25.641 19.641 1 98.56 87 HIS B C 1
ATOM 3792 O O . HIS B 1 87 ? -15.797 25.734 20.609 1 98.56 87 HIS B O 1
ATOM 3798 N N . THR B 1 88 ? -13.969 24.938 19.688 1 98.75 88 THR B N 1
ATOM 3799 C CA . THR B 1 88 ? -13.672 24.047 20.797 1 98.75 88 THR B CA 1
ATOM 3800 C C . THR B 1 88 ? -13.562 24.844 22.109 1 98.75 88 THR B C 1
ATOM 3802 O O . THR B 1 88 ? -13.109 25.984 22.109 1 98.75 88 THR B O 1
ATOM 3805 N N . LYS B 1 89 ? -13.906 24.219 23.203 1 97.94 89 LYS B N 1
ATOM 3806 C CA . LYS B 1 89 ? -13.797 24.812 24.531 1 97.94 89 LYS B CA 1
ATOM 3807 C C . LYS B 1 89 ? -12.508 24.375 25.219 1 97.94 89 LYS B C 1
ATOM 3809 O O . LYS B 1 89 ? -12.195 24.844 26.312 1 97.94 89 LYS B O 1
ATOM 3814 N N . ILE B 1 90 ? -11.836 23.469 24.547 1 98.25 90 ILE B N 1
ATOM 3815 C CA . ILE B 1 90 ? -10.516 23.109 25.062 1 98.25 90 ILE B CA 1
ATOM 3816 C C . ILE B 1 90 ? -9.602 24.328 25.047 1 98.25 90 ILE B C 1
ATOM 3818 O O . ILE B 1 90 ? -9.477 25 24.031 1 98.25 90 ILE B O 1
ATOM 3822 N N . LYS B 1 91 ? -9.008 24.656 26.141 1 98.06 91 LYS B N 1
ATOM 3823 C CA . LYS B 1 91 ? -8.195 25.875 26.25 1 98.06 91 LYS B CA 1
ATOM 3824 C C . LYS B 1 91 ? -6.809 25.656 25.656 1 98.06 91 LYS B C 1
ATOM 3826 O O . LYS B 1 91 ? -6.398 26.391 24.734 1 98.06 91 LYS B O 1
ATOM 3831 N N . GLU B 1 92 ? -6.094 24.609 26.172 1 98.62 92 GLU B N 1
ATOM 3832 C CA . GLU B 1 92 ? -4.781 24.281 25.625 1 98.62 92 GLU B CA 1
ATOM 3833 C C . GLU B 1 92 ? -4.891 23.203 24.547 1 98.62 92 GLU B C 1
ATOM 3835 O O . GLU B 1 92 ? -4.66 22.016 24.828 1 98.62 92 GLU B O 1
ATOM 3840 N N . LEU B 1 93 ? -5.148 23.594 23.391 1 98.44 93 LEU B N 1
ATOM 3841 C CA . LEU B 1 93 ? -5.516 22.625 22.359 1 98.44 93 LEU B CA 1
ATOM 3842 C C . LEU B 1 93 ? -4.328 22.312 21.469 1 98.44 93 LEU B C 1
ATOM 3844 O O . LEU B 1 93 ? -3.412 23.125 21.328 1 98.44 93 LEU B O 1
ATOM 3848 N N . LEU B 1 94 ? -4.285 21.141 20.953 1 98.88 94 LEU B N 1
ATOM 3849 C CA . LEU B 1 94 ? -3.477 20.688 19.828 1 98.88 94 LEU B CA 1
ATOM 3850 C C . LEU B 1 94 ? -4.359 20.312 18.641 1 98.88 94 LEU B C 1
ATOM 3852 O O . LEU B 1 94 ? -5.219 19.438 18.766 1 98.88 94 LEU B O 1
ATOM 3856 N N . LEU B 1 95 ? -4.258 21.062 17.578 1 98.81 95 LEU B N 1
ATOM 3857 C CA . LEU B 1 95 ? -4.832 20.625 16.312 1 98.81 95 LEU B CA 1
ATOM 3858 C C . LEU B 1 95 ? -3.873 19.703 15.57 1 98.81 95 LEU B C 1
ATOM 3860 O O . LEU B 1 95 ? -2.727 20.078 15.312 1 98.81 95 LEU B O 1
ATOM 3864 N N . VAL B 1 96 ? -4.336 18.484 15.242 1 98.5 96 VAL B N 1
ATOM 3865 C CA . VAL B 1 96 ? -3.457 17.516 14.594 1 98.5 96 VAL B CA 1
ATOM 3866 C C . VAL B 1 96 ? -4.121 16.984 13.328 1 98.5 96 VAL B C 1
ATOM 3868 O O . VAL B 1 96 ? -5.297 16.609 13.344 1 98.5 96 VAL B O 1
ATOM 3871 N N . ASP B 1 97 ? -3.385 16.938 12.18 1 98.06 97 ASP B N 1
ATOM 3872 C CA . ASP B 1 97 ? -3.875 16.281 10.977 1 98.06 97 ASP B CA 1
ATOM 3873 C C . ASP B 1 97 ? -3.922 14.766 11.148 1 98.06 97 ASP B C 1
ATOM 3875 O O . ASP B 1 97 ? -3.039 14.18 11.781 1 98.06 97 ASP B O 1
ATOM 3879 N N . ILE B 1 98 ? -4.855 14.172 10.508 1 97.88 98 ILE B N 1
ATOM 3880 C CA . ILE B 1 98 ? -5.094 12.75 10.734 1 97.88 98 ILE B CA 1
ATOM 3881 C C . ILE B 1 98 ? -4.008 11.938 10.039 1 97.88 98 ILE B C 1
ATOM 3883 O O . ILE B 1 98 ? -3.854 10.742 10.312 1 97.88 98 ILE B O 1
ATOM 3887 N N . ASP B 1 99 ? -3.213 12.5 9.102 1 97.56 99 ASP B N 1
ATOM 3888 C CA . ASP B 1 99 ? -2.172 11.75 8.406 1 97.56 99 ASP B CA 1
ATOM 3889 C C . ASP B 1 99 ? -0.793 12.055 8.992 1 97.56 99 ASP B C 1
ATOM 3891 O O . ASP B 1 99 ? 0.229 11.773 8.359 1 97.56 99 ASP B O 1
ATOM 3895 N N . ASP B 1 100 ? -0.73 12.688 10.195 1 98.44 100 ASP B N 1
ATOM 3896 C CA . ASP B 1 100 ? 0.535 12.867 10.898 1 98.44 100 ASP B CA 1
ATOM 3897 C C . ASP B 1 100 ? 1.028 11.555 11.492 1 98.44 100 ASP B C 1
ATOM 3899 O O . ASP B 1 100 ? 0.234 10.758 12 1 98.44 100 ASP B O 1
ATOM 3903 N N . ILE B 1 101 ? 2.303 11.328 11.469 1 98.12 101 ILE B N 1
ATOM 3904 C CA . ILE B 1 101 ? 2.984 10.227 12.141 1 98.12 101 ILE B CA 1
ATOM 3905 C C . ILE B 1 101 ? 3.91 10.773 13.219 1 98.12 101 ILE B C 1
ATOM 3907 O O . ILE B 1 101 ? 4.961 11.352 12.914 1 98.12 101 ILE B O 1
ATOM 3911 N N . PHE B 1 102 ? 3.562 10.57 14.445 1 97.94 102 PHE B N 1
ATOM 3912 C CA . PHE B 1 102 ? 4.285 11.164 15.562 1 97.94 102 PHE B CA 1
ATOM 3913 C C . PHE B 1 102 ? 5.32 10.188 16.109 1 97.94 102 PHE B C 1
ATOM 3915 O O . PHE B 1 102 ? 5.059 8.992 16.219 1 97.94 102 PHE B O 1
ATOM 3922 N N . MET B 1 103 ? 6.434 10.727 16.531 1 96.88 103 MET B N 1
ATOM 3923 C CA . MET B 1 103 ? 7.48 9.938 17.172 1 96.88 103 MET B CA 1
ATOM 3924 C C . MET B 1 103 ? 7.309 9.922 18.688 1 96.88 103 MET B C 1
ATOM 3926 O O . MET B 1 103 ? 7.922 9.102 19.375 1 96.88 103 MET B O 1
ATOM 3930 N N . ARG B 1 104 ? 6.539 10.742 19.172 1 96.44 104 ARG B N 1
ATOM 3931 C CA . ARG B 1 104 ? 6.145 10.805 20.562 1 96.44 104 ARG B CA 1
ATOM 3932 C C . ARG B 1 104 ? 4.832 11.562 20.734 1 96.44 104 ARG B C 1
ATOM 3934 O O . ARG B 1 104 ? 4.301 12.109 19.766 1 96.44 104 ARG B O 1
ATOM 3941 N N . ASP B 1 105 ? 4.316 11.547 21.938 1 98.25 105 ASP B N 1
ATOM 3942 C CA . ASP B 1 105 ? 3.084 12.266 22.234 1 98.25 105 ASP B CA 1
ATOM 3943 C C . ASP B 1 105 ? 3.236 13.758 21.938 1 98.25 105 ASP B C 1
ATOM 3945 O O . ASP B 1 105 ? 4.09 14.43 22.516 1 98.25 105 ASP B O 1
ATOM 3949 N N . PRO B 1 106 ? 2.402 14.312 21.031 1 98.62 106 PRO B N 1
ATOM 3950 C CA . PRO B 1 106 ? 2.523 15.719 20.672 1 98.62 106 PRO B CA 1
ATOM 3951 C C . PRO B 1 106 ? 2.219 16.656 21.828 1 98.62 106 PRO B C 1
ATOM 3953 O O . PRO B 1 106 ? 2.541 17.844 21.781 1 98.62 106 PRO B O 1
ATOM 3956 N N . ALA B 1 107 ? 1.667 16.156 22.922 1 98.69 107 ALA B N 1
ATOM 3957 C CA . ALA B 1 107 ? 1.399 16.969 24.109 1 98.69 107 ALA B CA 1
ATOM 3958 C C . ALA B 1 107 ? 2.688 17.562 24.656 1 98.69 107 ALA B C 1
ATOM 3960 O O . ALA B 1 107 ? 2.652 18.547 25.422 1 98.69 107 ALA B O 1
ATOM 3961 N N . VAL B 1 108 ? 3.779 17.078 24.281 1 98.44 108 VAL B N 1
ATOM 3962 C CA . VAL B 1 108 ? 5.09 17.547 24.734 1 98.44 108 VAL B CA 1
ATOM 3963 C C . VAL B 1 108 ? 5.281 19 24.344 1 98.44 108 VAL B C 1
ATOM 3965 O O . VAL B 1 108 ? 6.055 19.734 24.984 1 98.44 108 VAL B O 1
ATOM 3968 N N . LEU B 1 109 ? 4.582 19.469 23.359 1 98.69 109 LEU B N 1
ATOM 3969 C CA . LEU B 1 109 ? 4.719 20.859 22.906 1 98.69 109 LEU B CA 1
ATOM 3970 C C . LEU B 1 109 ? 4.414 21.828 24.047 1 98.69 109 LEU B C 1
ATOM 3972 O O . LEU B 1 109 ? 4.992 22.906 24.109 1 98.69 109 LEU B O 1
ATOM 3976 N N . ARG B 1 110 ? 3.586 21.453 24.953 1 98.44 110 ARG B N 1
ATOM 3977 C CA . ARG B 1 110 ? 3.164 22.328 26.047 1 98.44 110 ARG B CA 1
ATOM 3978 C C . ARG B 1 110 ? 4.281 22.5 27.062 1 98.44 110 ARG B C 1
ATOM 3980 O O . ARG B 1 110 ? 4.188 23.359 27.953 1 98.44 110 ARG B O 1
ATOM 3987 N N . THR B 1 111 ? 5.328 21.734 26.891 1 97.94 111 THR B N 1
ATOM 3988 C CA . THR B 1 111 ? 6.445 21.828 27.828 1 97.94 111 THR B CA 1
ATOM 3989 C C . THR B 1 111 ? 7.586 22.641 27.219 1 97.94 111 THR B C 1
ATOM 3991 O O . THR B 1 111 ? 8.617 22.844 27.859 1 97.94 111 THR B O 1
ATOM 3994 N N . THR B 1 112 ? 7.457 23.125 26.047 1 97.62 112 THR B N 1
ATOM 3995 C CA . THR B 1 112 ? 8.539 23.828 25.359 1 97.62 112 THR B CA 1
ATOM 3996 C C . THR B 1 112 ? 8.555 25.297 25.75 1 97.62 112 THR B C 1
ATOM 3998 O O . THR B 1 112 ? 7.523 25.859 26.125 1 97.62 112 THR B O 1
ATOM 4001 N N . GLU B 1 113 ? 9.688 25.922 25.609 1 97.38 113 GLU B N 1
ATOM 4002 C CA . GLU B 1 113 ? 9.867 27.312 26.031 1 97.38 113 GLU B CA 1
ATOM 4003 C C . GLU B 1 113 ? 9.023 28.266 25.172 1 97.38 113 GLU B C 1
ATOM 4005 O O . GLU B 1 113 ? 8.398 29.188 25.703 1 97.38 113 GLU B O 1
ATOM 4010 N N . GLY B 1 114 ? 9 28.062 23.891 1 98.06 114 GLY B N 1
ATOM 4011 C CA . GLY B 1 114 ? 8.203 28.906 23.016 1 98.06 114 GLY B CA 1
ATOM 4012 C C . GLY B 1 114 ? 6.727 28.906 23.359 1 98.06 114 GLY B C 1
ATOM 4013 O O . GLY B 1 114 ? 6.098 29.969 23.422 1 98.06 114 GLY B O 1
ATOM 4014 N N . TYR B 1 115 ? 6.262 27.75 23.641 1 98.5 115 TYR B N 1
ATOM 4015 C CA . TYR B 1 115 ? 4.863 27.625 24.031 1 98.5 115 TYR B CA 1
ATOM 4016 C C . TYR B 1 115 ? 4.621 28.297 25.375 1 98.5 115 TYR B C 1
ATOM 4018 O O . TYR B 1 115 ? 3.615 28.984 25.562 1 98.5 115 TYR B O 1
ATOM 4026 N N . HIS B 1 116 ? 5.5 28.109 26.281 1 98.19 116 HIS B N 1
ATOM 4027 C CA . HIS B 1 116 ? 5.359 28.719 27.609 1 98.19 116 HIS B CA 1
ATOM 4028 C C . HIS B 1 116 ? 5.324 30.234 27.516 1 98.19 116 HIS B C 1
ATOM 4030 O O . HIS B 1 116 ? 4.574 30.891 28.234 1 98.19 116 HIS B O 1
ATOM 4036 N N . ARG B 1 117 ? 6.07 30.719 26.625 1 98.12 117 ARG B N 1
ATOM 4037 C CA . ARG B 1 117 ? 6.207 32.156 26.5 1 98.12 117 ARG B CA 1
ATOM 4038 C C . ARG B 1 117 ? 4.984 32.781 25.828 1 98.12 117 ARG B C 1
ATOM 4040 O O . ARG B 1 117 ? 4.516 33.844 26.219 1 98.12 117 ARG B O 1
ATOM 4047 N N . THR B 1 118 ? 4.398 32.094 24.844 1 98.44 118 THR B N 1
ATOM 4048 C CA . THR B 1 118 ? 3.445 32.781 23.984 1 98.44 118 THR B CA 1
ATOM 4049 C C . THR B 1 118 ? 2.09 32.094 24 1 98.44 118 THR B C 1
ATOM 4051 O O . THR B 1 118 ? 1.084 32.656 23.578 1 98.44 118 THR B O 1
ATOM 4054 N N . GLY B 1 119 ? 2.082 30.828 24.391 1 98.69 119 GLY B N 1
ATOM 4055 C CA . GLY B 1 119 ? 0.866 30.031 24.312 1 98.69 119 GLY B CA 1
ATOM 4056 C C . GLY B 1 119 ? 0.628 29.438 22.938 1 98.69 119 GLY B C 1
ATOM 4057 O O . GLY B 1 119 ? -0.452 28.906 22.672 1 98.69 119 GLY B O 1
ATOM 4058 N N . THR B 1 120 ? 1.638 29.547 22.016 1 98.81 120 THR B N 1
ATOM 4059 C CA . THR B 1 120 ? 1.476 29 20.672 1 98.81 120 THR B CA 1
ATOM 4060 C C . THR B 1 120 ? 2.736 28.25 20.234 1 98.81 120 THR B C 1
ATOM 4062 O O . THR B 1 120 ? 3.834 28.547 20.719 1 98.81 120 THR B O 1
ATOM 4065 N N . THR B 1 121 ? 2.549 27.266 19.453 1 98.88 121 THR B N 1
ATOM 4066 C CA . THR B 1 121 ? 3.609 26.688 18.625 1 98.88 121 THR B CA 1
ATOM 4067 C C . THR B 1 121 ? 3.127 26.469 17.203 1 98.88 121 THR B C 1
ATOM 4069 O O . THR B 1 121 ? 2.193 25.703 16.953 1 98.88 121 THR B O 1
ATOM 4072 N N . PHE B 1 122 ? 3.75 27.203 16.281 1 98.81 122 PHE B N 1
ATOM 4073 C CA . PHE B 1 122 ? 3.529 27.062 14.852 1 98.81 122 PHE B CA 1
ATOM 4074 C C . PHE B 1 122 ? 4.773 26.516 14.164 1 98.81 122 PHE B C 1
ATOM 4076 O O . PHE B 1 122 ? 5.883 26.641 14.688 1 98.81 122 PHE B O 1
ATOM 4083 N N . PHE B 1 123 ? 4.578 25.828 13.062 1 98.81 123 PHE B N 1
ATOM 4084 C CA . PHE B 1 123 ? 5.668 25.281 12.266 1 98.81 123 PHE B CA 1
ATOM 4085 C C . PHE B 1 123 ? 5.68 25.875 10.867 1 98.81 123 PHE B C 1
ATOM 4087 O O . PHE B 1 123 ? 4.629 26.25 10.336 1 98.81 123 PHE B O 1
ATOM 4094 N N . TYR B 1 124 ? 6.844 25.938 10.344 1 98.44 124 TYR B N 1
ATOM 4095 C CA . TYR B 1 124 ? 7 26.547 9.023 1 98.44 124 TYR B CA 1
ATOM 4096 C C . TYR B 1 124 ? 6.695 25.531 7.918 1 98.44 124 TYR B C 1
ATOM 4098 O O . TYR B 1 124 ? 6.93 24.344 8.078 1 98.44 124 TYR B O 1
ATOM 4106 N N . ASP B 1 125 ? 6.195 26.031 6.801 1 97.69 125 ASP B N 1
ATOM 4107 C CA . ASP B 1 125 ? 6.141 25.328 5.527 1 97.69 125 ASP B CA 1
ATOM 4108 C C . ASP B 1 125 ? 7.387 25.594 4.691 1 97.69 125 ASP B C 1
ATOM 4110 O O . ASP B 1 125 ? 8.328 26.25 5.16 1 97.69 125 ASP B O 1
ATOM 4114 N N . ARG B 1 126 ? 7.41 25.047 3.545 1 96.56 126 ARG B N 1
ATOM 4115 C CA . ARG B 1 126 ? 8.492 25.281 2.588 1 96.56 126 ARG B CA 1
ATOM 4116 C C . ARG B 1 126 ? 8.5 26.734 2.125 1 96.56 126 ARG B C 1
ATOM 4118 O O . ARG B 1 126 ? 7.449 27.359 2.031 1 96.56 126 ARG B O 1
ATOM 4125 N N . VAL B 1 127 ? 9.734 27.188 1.857 1 97.31 127 VAL B N 1
ATOM 4126 C CA . VAL B 1 127 ? 9.859 28.516 1.251 1 97.31 127 VAL B CA 1
ATOM 4127 C C . VAL B 1 127 ? 9.68 28.406 -0.261 1 97.31 127 VAL B C 1
ATOM 4129 O O . VAL B 1 127 ? 10.594 28 -0.977 1 97.31 127 VAL B O 1
ATOM 4132 N N . LEU B 1 128 ? 8.531 28.797 -0.711 1 94.56 128 LEU B N 1
ATOM 4133 C CA . LEU B 1 128 ? 8.188 28.703 -2.125 1 94.56 128 LEU B CA 1
ATOM 4134 C C . LEU B 1 128 ? 7.77 30.062 -2.676 1 94.56 128 LEU B C 1
ATOM 4136 O O . LEU B 1 128 ? 6.773 30.641 -2.23 1 94.56 128 LEU B O 1
ATOM 4140 N N . SER B 1 129 ? 8.516 30.453 -3.604 1 89.75 129 SER B N 1
ATOM 4141 C CA . SER B 1 129 ? 8.211 31.75 -4.211 1 89.75 129 SER B CA 1
ATOM 4142 C C . SER B 1 129 ? 6.961 31.672 -5.078 1 89.75 129 SER B C 1
ATOM 4144 O O . SER B 1 129 ? 6.848 30.797 -5.938 1 89.75 129 SER B O 1
ATOM 4146 N N . SER B 1 130 ? 6.059 32.531 -4.754 1 91.81 130 SER B N 1
ATOM 4147 C CA . SER B 1 130 ? 4.848 32.625 -5.559 1 91.81 130 SER B CA 1
ATOM 4148 C C . SER B 1 130 ? 4.219 34.031 -5.41 1 91.81 130 SER B C 1
ATOM 4150 O O . SER B 1 130 ? 4.438 34.688 -4.41 1 91.81 130 SER B O 1
ATOM 4152 N N . THR B 1 131 ? 3.424 34.438 -6.359 1 94.56 131 THR B N 1
ATOM 4153 C CA . THR B 1 131 ? 2.703 35.719 -6.328 1 94.56 131 THR B CA 1
ATOM 4154 C C . THR B 1 131 ? 1.235 35.5 -5.969 1 94.56 131 THR B C 1
ATOM 4156 O O . THR B 1 131 ? 0.396 36.375 -6.211 1 94.56 131 THR B O 1
ATOM 4159 N N . GLU B 1 132 ? 0.991 34.406 -5.387 1 95.94 132 GLU B N 1
ATOM 4160 C CA . GLU B 1 132 ? -0.381 34.031 -5.062 1 95.94 132 GLU B CA 1
ATOM 4161 C C . GLU B 1 132 ? -0.695 34.312 -3.594 1 95.94 132 GLU B C 1
ATOM 4163 O O . GLU B 1 132 ? 0.185 34.688 -2.83 1 95.94 132 GLU B O 1
ATOM 4168 N N . PHE B 1 133 ? -1.973 34.25 -3.229 1 97 133 PHE B N 1
ATOM 4169 C CA . PHE B 1 133 ? -2.441 34.344 -1.851 1 97 133 PHE B CA 1
ATOM 4170 C C . PHE B 1 133 ? -2.018 35.656 -1.211 1 97 133 PHE B C 1
ATOM 4172 O O . PHE B 1 133 ? -2.242 36.719 -1.776 1 97 133 PHE B O 1
ATOM 4179 N N . PHE B 1 134 ? -1.35 35.656 -0.014 1 97.56 134 PHE B N 1
ATOM 4180 C CA . PHE B 1 134 ? -1.092 36.906 0.677 1 97.56 134 PHE B CA 1
ATOM 4181 C C . PHE B 1 134 ? 0.014 37.688 -0.02 1 97.56 134 PHE B C 1
ATOM 4183 O O . PHE B 1 134 ? 0.303 38.812 0.351 1 97.56 134 PHE B O 1
ATOM 4190 N N . ASN B 1 135 ? 0.591 37.094 -1.106 1 97.5 135 ASN B N 1
ATOM 4191 C CA . ASN B 1 135 ? 1.597 37.812 -1.889 1 97.5 135 ASN B CA 1
ATOM 4192 C C . ASN B 1 135 ? 0.981 38.469 -3.113 1 97.5 135 ASN B C 1
ATOM 4194 O O . ASN B 1 135 ? 1.662 39.219 -3.83 1 97.5 135 ASN B O 1
ATOM 4198 N N . GLN B 1 136 ? -0.27 38.219 -3.404 1 97.31 136 GLN B N 1
ATOM 4199 C CA . GLN B 1 136 ? -0.875 38.812 -4.59 1 97.31 136 GLN B CA 1
ATOM 4200 C C . GLN B 1 136 ? -0.886 40.344 -4.488 1 97.31 136 GLN B C 1
ATOM 4202 O O . GLN B 1 136 ? -0.886 40.875 -3.387 1 97.31 136 GLN B O 1
ATOM 4207 N N . ASP B 1 137 ? -0.911 40.906 -5.633 1 96.56 137 ASP B N 1
ATOM 4208 C CA . ASP B 1 137 ? -1.014 42.375 -5.672 1 96.56 137 ASP B CA 1
ATOM 4209 C C . ASP B 1 137 ? -2.473 42.812 -5.637 1 96.56 137 ASP B C 1
ATOM 4211 O O . ASP B 1 137 ? -3.266 42.438 -6.5 1 96.56 137 ASP B O 1
ATOM 4215 N N . VAL B 1 138 ? -2.807 43.531 -4.59 1 96.5 138 VAL B N 1
ATOM 4216 C CA . VAL B 1 138 ? -4.125 44.125 -4.469 1 96.5 138 VAL B CA 1
ATOM 4217 C C . VAL B 1 138 ? -3.986 45.656 -4.398 1 96.5 138 VAL B C 1
ATOM 4219 O O . VAL B 1 138 ? -3.498 46.188 -3.402 1 96.5 138 VAL B O 1
ATOM 4222 N N . ASP B 1 139 ? -4.438 46.375 -5.457 1 96.06 139 ASP B N 1
ATOM 4223 C CA . ASP B 1 139 ? -4.344 47.844 -5.559 1 96.06 139 ASP B CA 1
ATOM 4224 C C . ASP B 1 139 ? -2.895 48.312 -5.453 1 96.06 139 ASP B C 1
ATOM 4226 O O . ASP B 1 139 ? -2.594 49.25 -4.727 1 96.06 139 ASP B O 1
ATOM 4230 N N . GLY B 1 140 ? -2.01 47.5 -6.016 1 95.44 140 GLY B N 1
ATOM 4231 C CA . GLY B 1 140 ? -0.613 47.906 -6.145 1 95.44 140 GLY B CA 1
ATOM 4232 C C . GLY B 1 140 ? 0.204 47.594 -4.902 1 95.44 140 GLY B C 1
ATOM 4233 O O . GLY B 1 140 ? 1.354 48.031 -4.789 1 95.44 140 GLY B O 1
ATOM 4234 N N . GLU B 1 141 ? -0.347 46.844 -3.984 1 96 141 GLU B N 1
ATOM 4235 C CA . GLU B 1 141 ? 0.321 46.5 -2.732 1 96 141 GLU B CA 1
ATOM 4236 C C . GLU B 1 141 ? 0.212 45 -2.434 1 96 141 GLU B C 1
ATOM 4238 O O . GLU B 1 141 ? -0.782 44.375 -2.789 1 96 141 GLU B O 1
ATOM 4243 N N . GLN B 1 142 ? 1.281 44.5 -1.8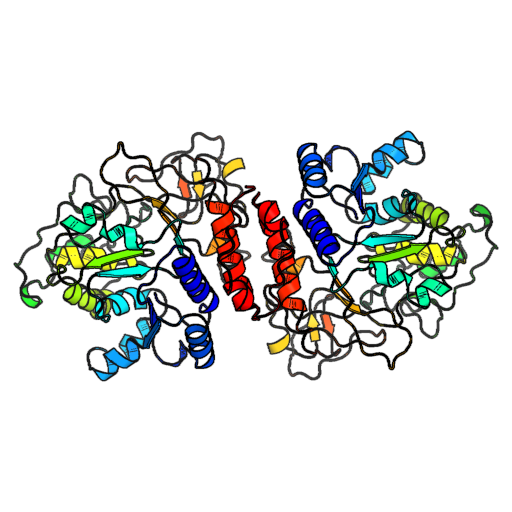62 1 96.5 142 GLN B N 1
ATOM 4244 C CA . GLN B 1 142 ? 1.171 43.156 -1.376 1 96.5 142 GLN B CA 1
ATOM 4245 C C . GLN B 1 142 ? -0.043 42.969 -0.466 1 96.5 142 GLN B C 1
ATOM 4247 O O . GLN B 1 142 ? -0.253 43.781 0.448 1 96.5 142 GLN B O 1
ATOM 4252 N N . TYR B 1 143 ? -0.756 41.969 -0.708 1 98 143 TYR B N 1
ATOM 4253 C CA . TYR B 1 143 ? -2.01 41.812 0.019 1 98 143 TYR B CA 1
ATOM 4254 C C . TYR B 1 143 ? -1.762 41.688 1.519 1 98 143 TYR B C 1
ATOM 4256 O O . TYR B 1 143 ? -2.529 42.219 2.324 1 98 143 TYR B O 1
ATOM 4264 N N . LEU B 1 144 ? -0.706 40.969 1.944 1 97.44 144 LEU B N 1
ATOM 4265 C CA . LEU B 1 144 ? -0.373 40.844 3.359 1 97.44 144 LEU B CA 1
ATOM 4266 C C . LEU B 1 144 ? -0.212 42.219 3.99 1 97.44 144 LEU B C 1
ATOM 4268 O O . LEU B 1 144 ? -0.771 42.5 5.055 1 97.44 144 LEU B O 1
ATOM 4272 N N . LYS B 1 145 ? 0.491 43.094 3.363 1 96.44 145 LYS B N 1
ATOM 4273 C CA . LYS B 1 145 ? 0.721 44.438 3.859 1 96.44 145 LYS B CA 1
ATOM 4274 C C . LYS B 1 145 ? -0.573 45.25 3.871 1 96.44 145 LYS B C 1
ATOM 4276 O O . LYS B 1 145 ? -0.859 45.969 4.836 1 96.44 145 LYS B O 1
ATOM 4281 N N . LYS B 1 146 ? -1.257 45.125 2.789 1 96.5 146 LYS B N 1
ATOM 4282 C CA . LYS B 1 146 ? -2.537 45.844 2.699 1 96.5 146 LYS B CA 1
ATOM 4283 C C . LYS B 1 146 ? -3.484 45.375 3.809 1 96.5 146 LYS B C 1
ATOM 4285 O O . LYS B 1 146 ? -4.168 46.219 4.418 1 96.5 146 LYS B O 1
ATOM 4290 N N . LEU B 1 147 ? -3.525 44.094 4.012 1 96.5 147 LEU B N 1
ATOM 4291 C CA . LEU B 1 147 ? -4.363 43.531 5.062 1 96.5 147 LEU B CA 1
ATOM 4292 C C . LEU B 1 147 ? -4.004 44.094 6.422 1 96.5 147 LEU B C 1
ATOM 4294 O O . LEU B 1 147 ? -4.887 44.469 7.195 1 96.5 147 LEU B O 1
ATOM 4298 N N . LEU B 1 148 ? -2.736 44.219 6.785 1 96.44 148 LEU B N 1
ATOM 4299 C CA . LEU B 1 148 ? -2.277 44.781 8.055 1 96.44 148 LEU B CA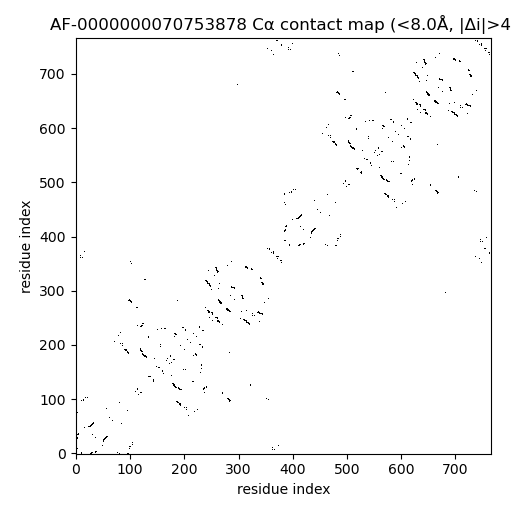 1
ATOM 4300 C C . LEU B 1 148 ? -2.613 46.25 8.164 1 96.44 148 LEU B C 1
ATOM 4302 O O . LEU B 1 148 ? -3.008 46.75 9.227 1 96.44 148 LEU B O 1
ATOM 4306 N N . ASN B 1 149 ? -2.516 46.938 7.059 1 95.75 149 ASN B N 1
ATOM 4307 C CA . ASN B 1 149 ? -2.697 48.375 7.039 1 95.75 149 ASN B CA 1
ATOM 4308 C C . ASN B 1 149 ? -4.172 48.75 7.121 1 95.75 149 ASN B C 1
ATOM 4310 O O . ASN B 1 149 ? -4.527 49.75 7.738 1 95.75 149 ASN B O 1
ATOM 4314 N N . GLU B 1 150 ? -4.953 47.938 6.488 1 95.62 150 GLU B N 1
ATOM 4315 C CA . GLU B 1 150 ? -6.344 48.375 6.312 1 95.62 150 GLU B CA 1
ATOM 4316 C C . GLU B 1 150 ? -7.27 47.594 7.254 1 95.62 150 GLU B C 1
ATOM 4318 O O . GLU B 1 150 ? -8.469 47.875 7.309 1 95.62 150 GLU B O 1
ATOM 4323 N N . PHE B 1 151 ? -6.688 46.719 7.941 1 96.56 151 PHE B N 1
ATOM 4324 C CA . PHE B 1 151 ? -7.5 45.906 8.867 1 96.56 151 PHE B CA 1
ATOM 4325 C C . PHE B 1 151 ? -8.242 46.844 9.836 1 96.56 151 PHE B C 1
ATOM 4327 O O . PHE B 1 151 ? -7.676 47.812 10.336 1 96.56 151 PHE B O 1
ATOM 4334 N N . ASP B 1 152 ? -9.57 46.5 10.109 1 96.25 152 ASP B N 1
ATOM 4335 C CA . ASP B 1 152 ? -10.383 47.281 11.047 1 96.25 152 ASP B CA 1
ATOM 4336 C C . ASP B 1 152 ? -10.094 46.875 12.484 1 96.25 152 ASP B C 1
ATOM 4338 O O . ASP B 1 152 ? -10.914 46.219 13.133 1 96.25 152 ASP B O 1
ATOM 4342 N N . TYR B 1 153 ? -9.031 47.344 13.031 1 97.56 153 TYR B N 1
ATOM 4343 C CA . TYR B 1 153 ? -8.602 47 14.383 1 97.56 153 TYR B CA 1
ATOM 4344 C C . TYR B 1 153 ? -9.625 47.469 15.414 1 97.56 153 TYR B C 1
ATOM 4346 O O . TYR B 1 153 ? -9.812 46.812 16.438 1 97.56 153 TYR B O 1
ATOM 4354 N N . THR B 1 154 ? -10.305 48.5 15.141 1 97.06 154 THR B N 1
ATOM 4355 C CA . THR B 1 154 ? -11.281 49.062 16.078 1 97.06 154 THR B CA 1
ATOM 4356 C C . THR B 1 154 ? -12.438 48.094 16.297 1 97.06 154 THR B C 1
ATOM 4358 O O . THR B 1 154 ? -12.969 48 17.391 1 97.06 154 THR B O 1
ATOM 4361 N N . LYS B 1 155 ? -12.688 47.438 15.258 1 96.69 155 LYS B N 1
ATOM 4362 C CA . LYS B 1 155 ? -13.758 46.469 15.328 1 96.69 155 LYS B CA 1
ATOM 4363 C C . LYS B 1 155 ? -13.477 45.406 16.391 1 96.69 155 LYS B C 1
ATOM 4365 O O . LYS B 1 155 ? -14.398 44.812 16.969 1 96.69 155 LYS B O 1
ATOM 4370 N N . PHE B 1 156 ? -12.25 45.188 16.734 1 97.56 156 PHE B N 1
ATOM 4371 C CA . PHE B 1 156 ? -11.867 44.125 17.672 1 97.56 156 PHE B CA 1
ATOM 4372 C C . PHE B 1 156 ? -11.273 44.75 18.938 1 97.56 156 PHE B C 1
ATOM 4374 O O . PHE B 1 156 ? -10.625 44.031 19.734 1 97.56 156 PHE B O 1
ATOM 4381 N N . ASN B 1 157 ? -11.469 46.062 19.109 1 96.81 157 ASN B N 1
ATOM 4382 C CA . ASN B 1 157 ? -10.969 46.812 20.266 1 96.81 157 ASN B CA 1
ATOM 4383 C C . ASN B 1 157 ? -9.453 46.719 20.391 1 96.81 157 ASN B C 1
ATOM 4385 O O . ASN B 1 157 ? -8.93 46.469 21.469 1 96.81 157 ASN B O 1
ATOM 4389 N N . LEU B 1 158 ? -8.844 46.75 19.203 1 97.06 158 LEU B N 1
ATOM 4390 C CA . LEU B 1 158 ? -7.387 46.719 19.125 1 97.06 158 LEU B CA 1
ATOM 4391 C C . LEU B 1 158 ? -6.836 48.094 18.734 1 97.06 158 LEU B C 1
ATOM 4393 O O . LEU B 1 158 ? -7.516 48.875 18.062 1 97.06 158 LEU B O 1
ATOM 4397 N N . PRO B 1 159 ? -5.625 48.406 19.203 1 94.62 159 PRO B N 1
ATOM 4398 C CA . PRO B 1 159 ? -5.027 49.688 18.797 1 94.62 159 PRO B CA 1
ATOM 4399 C C . PRO B 1 159 ? -4.867 49.781 17.281 1 94.62 159 PRO B C 1
ATOM 4401 O O . PRO B 1 159 ? -4.473 48.812 16.625 1 94.62 159 PRO B O 1
ATOM 4404 N N . THR B 1 160 ? -5.129 50.938 16.797 1 91.06 160 THR B N 1
ATOM 4405 C CA . THR B 1 160 ? -5.094 51.156 15.352 1 91.06 160 THR B CA 1
ATOM 4406 C C . THR B 1 160 ? -3.656 51.188 14.844 1 91.06 160 THR B C 1
ATOM 4408 O O . THR B 1 160 ? -2.725 51.438 15.609 1 91.06 160 THR B O 1
ATOM 4411 N N . GLY B 1 161 ? -3.561 50.969 13.516 1 85.56 161 GLY B N 1
ATOM 4412 C CA . GLY B 1 161 ? -2.264 51.031 12.859 1 85.56 161 GLY B CA 1
ATOM 4413 C C . GLY B 1 161 ? -1.604 49.688 12.695 1 85.56 161 GLY B C 1
ATOM 4414 O O . GLY B 1 161 ? -1.884 48.75 13.453 1 85.56 161 GLY B O 1
ATOM 4415 N N . SER B 1 162 ? -0.837 49.688 11.656 1 81.94 162 SER B N 1
ATOM 4416 C CA . SER B 1 162 ? -0.076 48.469 11.383 1 81.94 162 SER B CA 1
ATOM 4417 C C . SER B 1 162 ? 1.192 48.406 12.227 1 81.94 162 SER B C 1
ATOM 4419 O O . SER B 1 162 ? 1.945 49.375 12.297 1 81.94 162 SER B O 1
ATOM 4421 N N . THR B 1 163 ? 1.335 47.469 13.141 1 86.44 163 THR B N 1
ATOM 4422 C CA . THR B 1 163 ? 2.52 47.188 13.953 1 86.44 163 THR B CA 1
ATOM 4423 C C . THR B 1 163 ? 2.967 45.75 13.805 1 86.44 163 THR B C 1
ATOM 4425 O O . THR B 1 163 ? 2.721 44.938 14.688 1 86.44 163 THR B O 1
ATOM 4428 N N . PRO B 1 164 ? 3.588 45.531 12.664 1 92.56 164 PRO B N 1
ATOM 4429 C CA . PRO B 1 164 ? 3.992 44.156 12.461 1 92.56 164 PRO B CA 1
ATOM 4430 C C . PRO B 1 164 ? 4.91 43.625 13.57 1 92.56 164 PRO B C 1
ATOM 4432 O O . PRO B 1 164 ? 5.746 44.375 14.078 1 92.56 164 PRO B O 1
ATOM 4435 N N . SER B 1 165 ? 4.664 42.406 13.938 1 95.62 165 SER B N 1
ATOM 4436 C CA . SER B 1 165 ? 5.535 41.781 14.93 1 95.62 165 SER B CA 1
ATOM 4437 C C . SER B 1 165 ? 6.934 41.562 14.367 1 95.62 165 SER B C 1
ATOM 4439 O O . SER B 1 165 ? 7.184 41.812 13.188 1 95.62 165 SER B O 1
ATOM 4441 N N . ALA B 1 166 ? 7.824 41 15.266 1 94.5 166 ALA B N 1
ATOM 4442 C CA . ALA B 1 166 ? 9.195 40.688 14.859 1 94.5 166 ALA B CA 1
ATOM 4443 C C . ALA B 1 166 ? 9.211 39.594 13.797 1 94.5 166 ALA B C 1
ATOM 4445 O O . ALA B 1 166 ? 10.148 39.531 13 1 94.5 166 ALA B O 1
ATOM 4446 N N . HIS B 1 167 ? 8.148 38.812 13.734 1 95.62 167 HIS B N 1
ATOM 4447 C CA . HIS B 1 167 ? 8.039 37.75 12.742 1 95.62 167 HIS B CA 1
ATOM 4448 C C . HIS B 1 167 ? 7.996 38.312 11.328 1 95.62 167 HIS B C 1
ATOM 4450 O O . HIS B 1 167 ? 8.438 37.656 10.383 1 95.62 167 HIS B O 1
ATOM 4456 N N . LEU B 1 168 ? 7.516 39.5 11.164 1 96.88 168 LEU B N 1
ATOM 4457 C CA . LEU B 1 168 ? 7.367 40.125 9.852 1 96.88 168 LEU B CA 1
ATOM 4458 C C . LEU B 1 168 ? 8.43 41.188 9.641 1 96.88 168 LEU B C 1
ATOM 4460 O O . LEU B 1 168 ? 8.18 42.188 8.953 1 96.88 168 LEU B O 1
ATOM 4464 N N . SER B 1 169 ? 9.578 40.938 10.25 1 94.75 169 SER B N 1
ATOM 4465 C CA . SER B 1 169 ? 10.688 41.875 10.07 1 94.75 169 SER B CA 1
ATOM 4466 C C . SER B 1 169 ? 11.141 41.906 8.609 1 94.75 169 SER B C 1
ATOM 4468 O O . SER B 1 169 ? 11.344 40.875 7.988 1 94.75 169 SER B O 1
ATOM 4470 N N . PRO B 1 170 ? 11.281 43.062 8.016 1 93.94 170 PRO B N 1
ATOM 4471 C CA . PRO B 1 170 ? 11.75 43.188 6.633 1 93.94 170 PRO B CA 1
ATOM 4472 C C . PRO B 1 170 ? 13.133 42.562 6.426 1 93.94 170 PRO B C 1
ATOM 4474 O O . PRO B 1 170 ? 13.523 42.281 5.293 1 93.94 170 PRO B O 1
ATOM 4477 N N . LYS B 1 171 ? 13.852 42.406 7.48 1 93.81 171 LYS B N 1
ATOM 4478 C CA . LYS B 1 171 ? 15.211 41.875 7.395 1 93.81 171 LYS B CA 1
ATOM 4479 C C . LYS B 1 171 ? 15.219 40.375 7.289 1 93.81 171 LYS B C 1
ATOM 4481 O O . LYS B 1 171 ? 16.078 39.781 6.625 1 93.81 171 LYS B O 1
ATOM 4486 N N . THR B 1 172 ? 14.195 39.688 7.906 1 93.38 172 THR B N 1
ATOM 4487 C CA . THR B 1 172 ? 14.359 38.25 8.07 1 93.38 172 THR B CA 1
ATOM 4488 C C . THR B 1 172 ? 13.133 37.5 7.551 1 93.38 172 THR B C 1
ATOM 4490 O O . THR B 1 172 ? 13.211 36.312 7.25 1 93.38 172 THR B O 1
ATOM 4493 N N . SER B 1 173 ? 12.016 38.219 7.398 1 96.75 173 SER B N 1
ATOM 4494 C CA . SER B 1 173 ? 10.766 37.531 7.066 1 96.75 173 SER B CA 1
ATOM 4495 C C . SER B 1 173 ? 10.688 37.219 5.574 1 96.75 173 SER B C 1
ATOM 4497 O O . SER B 1 173 ? 10.617 38.156 4.75 1 96.75 173 SER B O 1
ATOM 4499 N N . TYR B 1 174 ? 10.555 35.938 5.215 1 97.38 174 TYR B N 1
ATOM 4500 C CA . TYR B 1 174 ? 10.367 35.531 3.824 1 97.38 174 TYR B CA 1
ATOM 4501 C C . TYR B 1 174 ? 8.984 35.969 3.322 1 97.38 174 TYR B C 1
ATOM 4503 O O . TYR B 1 174 ? 8.828 36.344 2.162 1 97.38 174 TYR B O 1
ATOM 4511 N N . ALA B 1 175 ? 8 35.906 4.195 1 96.88 175 ALA B N 1
ATOM 4512 C CA . ALA B 1 175 ? 6.633 36.281 3.846 1 96.88 175 ALA B CA 1
ATOM 4513 C C . ALA B 1 175 ? 6.539 37.781 3.535 1 96.88 175 ALA B C 1
ATOM 4515 O O . ALA B 1 175 ? 5.965 38.188 2.516 1 96.88 175 ALA B O 1
ATOM 4516 N N . TRP B 1 176 ? 7.156 38.562 4.379 1 96.44 176 TRP B N 1
ATOM 4517 C CA . TRP B 1 176 ? 7.102 40 4.215 1 96.44 176 TRP B CA 1
ATOM 4518 C C . TRP B 1 176 ? 7.805 40.438 2.93 1 96.44 176 TRP B C 1
ATOM 4520 O O . TRP B 1 176 ? 7.375 41.375 2.27 1 96.44 176 TRP B O 1
ATOM 4530 N N . ARG B 1 177 ? 8.812 39.688 2.59 1 96.25 177 ARG B N 1
ATOM 4531 C CA . ARG B 1 177 ? 9.641 40.031 1.442 1 96.25 177 ARG B CA 1
ATOM 4532 C C . ARG B 1 177 ? 9.133 39.375 0.171 1 96.25 177 ARG B C 1
ATOM 4534 O O . ARG B 1 177 ? 9.828 39.344 -0.846 1 96.25 177 ARG B O 1
ATOM 4541 N N . ARG B 1 178 ? 8.102 38.719 0.137 1 96.25 178 ARG B N 1
ATOM 4542 C CA . ARG B 1 178 ? 7.441 38.094 -1.002 1 96.25 178 ARG B CA 1
ATOM 4543 C C . ARG B 1 178 ? 8.242 36.875 -1.498 1 96.25 178 ARG B C 1
ATOM 4545 O O . ARG B 1 178 ? 8.227 36.562 -2.689 1 96.25 178 ARG B O 1
ATOM 4552 N N . GLN B 1 179 ? 8.938 36.281 -0.6 1 96.62 179 GLN B N 1
ATOM 4553 C CA . GLN B 1 179 ? 9.773 35.156 -1.004 1 96.62 179 GLN B CA 1
ATOM 4554 C C . GLN B 1 179 ? 9.047 33.844 -0.792 1 96.62 179 GLN B C 1
ATOM 4556 O O . GLN B 1 179 ? 9.516 32.781 -1.236 1 96.62 179 GLN B O 1
ATOM 4561 N N . THR B 1 180 ? 7.918 33.875 -0.108 1 97.06 180 THR B N 1
ATOM 4562 C CA . THR B 1 180 ? 7.016 32.719 0.021 1 97.06 180 THR B CA 1
ATOM 4563 C C . THR B 1 180 ? 5.574 33.188 0.21 1 97.06 180 THR B C 1
ATOM 4565 O O . THR B 1 180 ? 5.336 34.281 0.716 1 97.06 180 THR B O 1
ATOM 4568 N N . SER B 1 181 ? 4.684 32.438 -0.302 1 96.19 181 SER B N 1
ATOM 4569 C CA . SER B 1 181 ? 3.275 32.656 0.016 1 96.19 181 SER B CA 1
ATOM 4570 C C . SER B 1 181 ? 2.707 31.5 0.844 1 96.19 181 SER B C 1
ATOM 4572 O O . SER B 1 181 ? 1.489 31.359 0.968 1 96.19 181 SER B O 1
ATOM 4574 N N . HIS B 1 182 ? 3.604 30.562 1.312 1 96.69 182 HIS B N 1
ATOM 4575 C CA . HIS B 1 182 ? 3.338 29.453 2.203 1 96.69 182 HIS B CA 1
ATOM 4576 C C . HIS B 1 182 ? 4.199 29.531 3.459 1 96.69 182 HIS B C 1
ATOM 4578 O O . HIS B 1 182 ? 5.332 29.031 3.471 1 96.69 182 HIS B O 1
ATOM 4584 N N . GLU B 1 183 ? 3.605 30.094 4.461 1 97.44 183 GLU B N 1
ATOM 4585 C CA . GLU B 1 183 ? 4.395 30.391 5.648 1 97.44 183 GLU B CA 1
ATOM 4586 C C . GLU B 1 183 ? 4.27 29.281 6.691 1 97.44 183 GLU B C 1
ATOM 4588 O O . GLU B 1 183 ? 5.277 28.781 7.199 1 97.44 183 GLU B O 1
ATOM 4593 N N . GLN B 1 184 ? 3.117 28.812 6.891 1 98.06 184 GLN B N 1
ATOM 4594 C CA . GLN B 1 184 ? 2.859 27.906 8 1 98.06 184 GLN B CA 1
ATOM 4595 C C . GLN B 1 184 ? 2.438 26.516 7.5 1 98.06 184 GLN B C 1
ATOM 4597 O O . GLN B 1 184 ? 1.719 26.406 6.504 1 98.06 184 GLN B O 1
ATOM 4602 N N . ASP B 1 185 ? 2.941 25.516 8.07 1 97.44 185 ASP B N 1
ATOM 4603 C CA . ASP B 1 185 ? 2.357 24.172 8.062 1 97.44 185 ASP B CA 1
ATOM 4604 C C . ASP B 1 185 ? 1.374 24 9.219 1 97.44 185 ASP B C 1
ATOM 4606 O O . ASP B 1 185 ? 1.73 24.188 10.383 1 97.44 185 ASP B O 1
ATOM 4610 N N . SER B 1 186 ? 0.15 23.656 8.922 1 97.56 186 SER B N 1
ATOM 4611 C CA . SER B 1 186 ? -0.856 23.562 9.977 1 97.56 186 SER B CA 1
ATOM 4612 C C . SER B 1 186 ? -1.183 22.125 10.312 1 97.56 186 SER B C 1
ATOM 4614 O O . SER B 1 186 ? -2.266 21.828 10.82 1 97.56 186 SER B O 1
ATOM 4616 N N . SER B 1 187 ? -0.273 21.156 9.992 1 97.62 187 SER B N 1
ATOM 4617 C CA . SER B 1 187 ? -0.522 19.75 10.328 1 97.62 187 SER B CA 1
ATOM 4618 C C . SER B 1 187 ? -0.48 19.531 11.836 1 97.62 187 SER B C 1
ATOM 4620 O O . SER B 1 187 ? -1.032 18.562 12.344 1 97.62 187 SER B O 1
ATOM 4622 N N . LEU B 1 188 ? 0.199 20.406 12.516 1 98.69 188 LEU B N 1
ATOM 4623 C CA . LEU B 1 188 ? 0.198 20.484 13.969 1 98.69 188 LEU B CA 1
ATOM 4624 C C . LEU B 1 188 ? 0.192 21.922 14.445 1 98.69 188 LEU B C 1
ATOM 4626 O O . LEU B 1 188 ? 1.046 22.719 14.039 1 98.69 188 LEU B O 1
ATOM 4630 N N . VAL B 1 189 ? -0.802 22.281 15.227 1 98.81 189 VAL B N 1
ATOM 4631 C CA . VAL B 1 189 ? -0.955 23.625 15.773 1 98.81 189 VAL B CA 1
ATOM 4632 C C . VAL B 1 189 ? -1.227 23.547 17.281 1 98.81 189 VAL B C 1
ATOM 4634 O O . VAL B 1 189 ? -2.117 22.812 17.719 1 98.81 189 VAL B O 1
ATOM 4637 N N . ALA B 1 190 ? -0.434 24.234 18.078 1 98.88 190 ALA B N 1
ATOM 4638 C CA . ALA B 1 190 ? -0.675 24.328 19.516 1 98.88 190 ALA B CA 1
ATOM 4639 C C . ALA B 1 190 ? -1.08 25.734 19.906 1 98.88 190 ALA B C 1
ATOM 4641 O O . ALA B 1 190 ? -0.402 26.703 19.547 1 98.88 190 ALA B O 1
ATOM 4642 N N . ILE B 1 191 ? -2.184 25.844 20.609 1 98.88 191 ILE B N 1
ATOM 4643 C CA . ILE B 1 191 ? -2.682 27.156 21.047 1 98.88 191 ILE B CA 1
ATOM 4644 C C . ILE B 1 191 ? -3.254 27.047 22.453 1 98.88 191 ILE B C 1
ATOM 4646 O O . ILE B 1 191 ? -3.998 26.109 22.766 1 98.88 191 ILE B O 1
ATOM 4650 N N . ASP B 1 192 ? -2.887 27.875 23.297 1 98.88 192 ASP B N 1
ATOM 4651 C CA . ASP B 1 192 ? -3.592 28.172 24.547 1 98.88 192 ASP B CA 1
ATOM 4652 C C . ASP B 1 192 ? -4.59 29.312 24.344 1 98.88 192 ASP B C 1
ATOM 4654 O O . ASP B 1 192 ? -4.219 30.484 24.391 1 98.88 192 ASP B O 1
ATOM 4658 N N . LYS B 1 193 ? -5.773 29 24.234 1 98.62 193 LYS B N 1
ATOM 4659 C CA . LYS B 1 193 ? -6.793 29.984 23.891 1 98.62 193 LYS B CA 1
ATOM 4660 C C . LYS B 1 193 ? -6.969 31 25.016 1 98.62 193 LYS B C 1
ATOM 4662 O O . LYS B 1 193 ? -7.453 32.094 24.797 1 98.62 193 LYS B O 1
ATOM 4667 N N . SER B 1 194 ? -6.605 30.625 26.25 1 98.38 194 SER B N 1
ATOM 4668 C CA . SER B 1 194 ? -6.73 31.547 27.375 1 98.38 194 SER B CA 1
ATOM 4669 C C . SER B 1 194 ? -5.734 32.688 27.266 1 98.38 194 SER B C 1
ATOM 4671 O O . SER B 1 194 ? -5.895 33.75 27.906 1 98.38 194 SER B O 1
ATOM 4673 N N . ARG B 1 195 ? -4.816 32.562 26.406 1 98.12 195 ARG B N 1
ATOM 4674 C CA . ARG B 1 195 ? -3.779 33.562 26.219 1 98.12 195 ARG B CA 1
ATOM 4675 C C . ARG B 1 195 ? -3.822 34.156 24.797 1 98.12 195 ARG B C 1
ATOM 4677 O O . ARG B 1 195 ? -2.865 34.781 24.359 1 98.12 195 ARG B O 1
ATOM 4684 N N . ALA B 1 196 ? -4.887 33.969 24.109 1 98.44 196 ALA B N 1
ATOM 4685 C CA . ALA B 1 196 ? -4.93 34.281 22.688 1 98.44 196 ALA B CA 1
ATOM 4686 C C . ALA B 1 196 ? -5.418 35.688 22.453 1 98.44 196 ALA B C 1
ATOM 4688 O O . ALA B 1 196 ? -5.367 36.188 21.312 1 98.44 196 ALA B O 1
ATOM 4689 N N . GLY B 1 197 ? -5.836 36.406 23.547 1 97.75 197 GLY B N 1
ATOM 4690 C CA . GLY B 1 197 ? -6.414 37.719 23.344 1 97.75 197 GLY B CA 1
ATOM 4691 C C . GLY B 1 197 ? -7.562 37.719 22.359 1 97.75 197 GLY B C 1
ATOM 4692 O O . GLY B 1 197 ? -8.508 36.938 22.484 1 97.75 197 GLY B O 1
ATOM 4693 N N . LYS B 1 198 ? -7.41 38.562 21.328 1 98.38 198 LYS B N 1
ATOM 4694 C CA . LYS B 1 198 ? -8.477 38.688 20.344 1 98.38 198 LYS B CA 1
ATOM 4695 C C . LYS B 1 198 ? -8.188 37.812 19.125 1 98.38 198 LYS B C 1
ATOM 4697 O O . LYS B 1 198 ? -8.922 37.844 18.141 1 98.38 198 LYS B O 1
ATOM 4702 N N . ALA B 1 199 ? -7.207 36.938 19.188 1 98.69 199 ALA B N 1
ATOM 4703 C CA . ALA B 1 199 ? -6.762 36.188 18.016 1 98.69 199 ALA B CA 1
ATOM 4704 C C . ALA B 1 199 ? -7.855 35.219 17.547 1 98.69 199 ALA B C 1
ATOM 4706 O O . ALA B 1 199 ? -8 35 16.344 1 98.69 199 ALA B O 1
ATOM 4707 N N . MET B 1 200 ? -8.641 34.656 18.453 1 98.69 200 MET B N 1
ATOM 4708 C CA . MET B 1 200 ? -9.695 33.719 18.047 1 98.69 200 MET B CA 1
ATOM 4709 C C . MET B 1 200 ? -10.812 34.469 17.312 1 98.69 200 MET B C 1
ATOM 4711 O O . MET B 1 200 ? -11.359 33.969 16.344 1 98.69 200 MET B O 1
ATOM 4715 N N . ASP B 1 201 ? -11.133 35.625 17.781 1 98.5 201 ASP B N 1
ATOM 4716 C CA . ASP B 1 201 ? -12.141 36.469 17.125 1 98.5 201 ASP B CA 1
ATOM 4717 C C . ASP B 1 201 ? -11.688 36.844 15.711 1 98.5 201 ASP B C 1
ATOM 4719 O O . ASP B 1 201 ? -12.469 36.781 14.766 1 98.5 201 ASP B O 1
ATOM 4723 N N . VAL B 1 202 ? -10.484 37.25 15.656 1 98.56 202 VAL B N 1
ATOM 4724 C CA . VAL B 1 202 ? -9.922 37.656 14.383 1 98.56 202 VAL B CA 1
ATOM 4725 C C . VAL B 1 202 ? -9.852 36.469 13.438 1 98.56 202 VAL B C 1
ATOM 4727 O O . VAL B 1 202 ? -10.133 36.594 12.242 1 98.56 202 VAL B O 1
ATOM 4730 N N . LEU B 1 203 ? -9.438 35.312 13.992 1 98.69 203 LEU B N 1
ATOM 4731 C CA . LEU B 1 203 ? -9.406 34.094 13.211 1 98.69 203 LEU B CA 1
ATOM 4732 C C . LEU B 1 203 ? -10.766 33.812 12.57 1 98.69 203 LEU B C 1
ATOM 4734 O O . LEU B 1 203 ? -10.844 33.531 11.375 1 98.69 203 LEU B O 1
ATOM 4738 N N . PHE B 1 204 ? -11.789 33.844 13.344 1 98.25 204 PHE B N 1
ATOM 4739 C CA . PHE B 1 204 ? -13.141 33.594 12.859 1 98.25 204 PHE B CA 1
ATOM 4740 C C . PHE B 1 204 ? -13.5 34.562 11.734 1 98.25 204 PHE B C 1
ATOM 4742 O O . PHE B 1 204 ? -14.047 34.156 10.711 1 98.25 204 PHE B O 1
ATOM 4749 N N . PHE B 1 205 ? -13.188 35.812 11.883 1 97.88 205 PHE B N 1
ATOM 4750 C CA . PHE B 1 205 ? -13.438 36.844 10.867 1 97.88 205 PHE B CA 1
ATOM 4751 C C . PHE B 1 205 ? -12.68 36.531 9.586 1 97.88 205 PHE B C 1
ATOM 4753 O O . PHE B 1 205 ? -13.234 36.625 8.492 1 97.88 205 PHE B O 1
ATOM 4760 N N . LEU B 1 206 ? -11.406 36.188 9.727 1 97.75 206 LEU B N 1
ATOM 4761 C CA . LEU B 1 206 ? -10.562 35.875 8.57 1 97.75 206 LEU B CA 1
ATOM 4762 C C . LEU B 1 206 ? -11.172 34.781 7.719 1 97.75 206 LEU B C 1
ATOM 4764 O O . LEU B 1 206 ? -11.242 34.906 6.496 1 97.75 206 LEU B O 1
ATOM 4768 N N . ILE B 1 207 ? -11.719 33.719 8.367 1 97.12 207 ILE B N 1
ATOM 4769 C CA . ILE B 1 207 ? -12.102 32.531 7.605 1 97.12 207 ILE B CA 1
ATOM 4770 C C . ILE B 1 207 ? -13.562 32.656 7.168 1 97.12 207 ILE B C 1
ATOM 4772 O O . ILE B 1 207 ? -13.984 32 6.211 1 97.12 207 ILE B O 1
ATOM 4776 N N . THR B 1 208 ? -14.391 33.5 7.805 1 96.62 208 THR B N 1
ATOM 4777 C CA . THR B 1 208 ? -15.812 33.562 7.48 1 96.62 208 THR B CA 1
ATOM 4778 C C . THR B 1 208 ? -16.141 34.812 6.66 1 96.62 208 THR B C 1
ATOM 4780 O O . THR B 1 208 ? -17.188 34.875 6.027 1 96.62 208 THR B O 1
ATOM 4783 N N . GLU B 1 209 ? -15.203 35.844 6.641 1 95.75 209 GLU B N 1
ATOM 4784 C CA . GLU B 1 209 ? -15.469 37.062 5.918 1 95.75 209 GLU B CA 1
ATOM 4785 C C . GLU B 1 209 ? -14.312 37.406 4.98 1 95.75 209 GLU B C 1
ATOM 4787 O O . GLU B 1 209 ? -14.461 37.375 3.76 1 95.75 209 GLU B O 1
ATOM 4792 N N . GLN B 1 210 ? -13.172 37.625 5.566 1 95.62 210 GLN B N 1
ATOM 4793 C CA . GLN B 1 210 ? -12.047 38.156 4.816 1 95.62 210 GLN B CA 1
ATOM 4794 C C . GLN B 1 210 ? -11.641 37.219 3.682 1 95.62 210 GLN B C 1
ATOM 4796 O O . GLN B 1 210 ? -11.25 37.688 2.604 1 95.62 210 GLN B O 1
ATOM 4801 N N . HIS B 1 211 ? -11.633 35.906 3.939 1 94.56 211 HIS B N 1
ATOM 4802 C CA . HIS B 1 211 ? -11.242 34.906 2.961 1 94.56 211 HIS B CA 1
ATOM 4803 C C . HIS B 1 211 ? -12.094 35 1.7 1 94.56 211 HIS B C 1
ATOM 4805 O O . HIS B 1 211 ? -11.641 34.656 0.608 1 94.56 211 HIS B O 1
ATOM 4811 N N . PHE B 1 212 ? -13.281 35.5 1.764 1 94.38 212 PHE B N 1
ATOM 4812 C CA . PHE B 1 212 ? -14.219 35.531 0.649 1 94.38 212 PHE B CA 1
ATOM 4813 C C . PHE B 1 212 ? -14.086 36.844 -0.124 1 94.38 212 PHE B C 1
ATOM 4815 O O . PHE B 1 212 ? -14.703 37.031 -1.181 1 94.38 212 PHE B O 1
ATOM 4822 N N . VAL B 1 213 ? -13.305 37.781 0.377 1 94.88 213 VAL B N 1
ATOM 4823 C CA . VAL B 1 213 ? -12.977 39 -0.351 1 94.88 213 VAL B CA 1
ATOM 4824 C C . VAL B 1 213 ? -11.758 38.781 -1.241 1 94.88 213 VAL B C 1
ATOM 4826 O O . VAL B 1 213 ? -11.828 38.938 -2.461 1 94.88 213 VAL B O 1
ATOM 4829 N N . HIS B 1 214 ? -10.617 38.406 -0.597 1 94.19 214 HIS B N 1
ATOM 4830 C CA . HIS B 1 214 ? -9.406 37.938 -1.278 1 94.19 214 HIS B CA 1
ATOM 4831 C C . HIS B 1 214 ? -8.828 36.719 -0.616 1 94.19 214 HIS B C 1
ATOM 4833 O O . HIS B 1 214 ? -8.727 36.625 0.611 1 94.19 214 HIS B O 1
ATOM 4839 N N . GLU B 1 215 ? -8.43 35.844 -1.507 1 93.56 215 GLU B N 1
ATOM 4840 C CA . GLU B 1 215 ? -7.785 34.656 -0.972 1 93.56 215 GLU B CA 1
ATOM 4841 C C . GLU B 1 215 ? -6.387 34.969 -0.444 1 93.56 215 GLU B C 1
ATOM 4843 O O . GLU B 1 215 ? -5.512 35.375 -1.203 1 93.56 215 GLU B O 1
ATOM 4848 N N . PHE B 1 216 ? -6.176 34.75 0.811 1 95.19 216 PHE B N 1
ATOM 4849 C CA . PHE B 1 216 ? -4.883 35.062 1.399 1 95.19 216 PHE B CA 1
ATOM 4850 C C . PHE B 1 216 ? -4.059 33.812 1.632 1 95.19 216 PHE B C 1
ATOM 4852 O O . PHE B 1 216 ? -2.898 33.875 2.047 1 95.19 216 PHE B O 1
ATOM 4859 N N . SER B 1 217 ? -4.664 32.594 1.354 1 93.62 217 SER B N 1
ATOM 4860 C CA . SER B 1 217 ? -4.016 31.328 1.706 1 93.62 217 SER B CA 1
ATOM 4861 C C . SER B 1 217 ? -4.457 30.203 0.778 1 93.62 217 SER B C 1
ATOM 4863 O O . SER B 1 217 ? -5.59 30.203 0.29 1 93.62 217 SER B O 1
ATOM 4865 N N . TYR B 1 218 ? -3.424 29.328 0.534 1 88.81 218 TYR B N 1
ATOM 4866 C CA . TYR B 1 218 ? -3.836 28.016 0.028 1 88.81 218 TYR B CA 1
ATOM 4867 C C . TYR B 1 218 ? -4.41 27.156 1.146 1 88.81 218 TYR B C 1
ATOM 4869 O O . TYR B 1 218 ? -3.666 26.625 1.979 1 88.81 218 TYR B O 1
ATOM 4877 N N . GLY B 1 219 ? -5.676 27.078 1.289 1 89.38 219 GLY B N 1
ATOM 4878 C CA . GLY B 1 219 ? -6.305 26.359 2.385 1 89.38 219 GLY B CA 1
ATOM 4879 C C . GLY B 1 219 ? -6.328 27.141 3.682 1 89.38 219 GLY B C 1
ATOM 4880 O O . GLY B 1 219 ? -6.531 28.359 3.67 1 89.38 219 GLY B O 1
ATOM 4881 N N . ASP B 1 220 ? -6.074 26.422 4.797 1 93.56 220 ASP B N 1
ATOM 4882 C CA . ASP B 1 220 ? -6.332 27 6.113 1 93.56 220 ASP B CA 1
ATOM 4883 C C . ASP B 1 220 ? -5.043 27.547 6.738 1 93.56 220 ASP B C 1
ATOM 4885 O O . ASP B 1 220 ? -5.09 28.312 7.695 1 93.56 220 ASP B O 1
ATOM 4889 N N . LYS B 1 221 ? -3.932 27.188 6.273 1 96.31 221 LYS B N 1
ATOM 4890 C CA . LYS B 1 221 ? -2.701 27.188 7.059 1 96.31 221 LYS B CA 1
ATOM 4891 C C . LYS B 1 221 ? -2.275 28.609 7.43 1 96.31 221 LYS B C 1
ATOM 4893 O O . LYS B 1 221 ? -1.762 28.828 8.523 1 96.31 221 LYS B O 1
ATOM 4898 N N . GLU B 1 222 ? -2.543 29.625 6.617 1 98.12 222 GLU B N 1
ATOM 4899 C CA . GLU B 1 222 ? -2.07 30.969 6.914 1 98.12 222 GLU B CA 1
ATOM 4900 C C . GLU B 1 222 ? -3.018 31.688 7.871 1 98.12 222 GLU B C 1
ATOM 4902 O O . GLU B 1 222 ? -2.676 32.75 8.414 1 98.12 222 GLU B O 1
ATOM 4907 N N . SER B 1 223 ? -4.145 31.172 8.109 1 98.31 223 SER B N 1
ATOM 4908 C CA . SER B 1 223 ? -5.16 31.844 8.906 1 98.31 223 SER B CA 1
ATOM 4909 C C . SER B 1 223 ? -4.719 32 10.359 1 98.31 223 SER B C 1
ATOM 4911 O O . SER B 1 223 ? -5.055 32.969 11.016 1 98.31 223 SER B O 1
ATOM 4913 N N . PHE B 1 224 ? -3.908 31.078 10.82 1 98.75 224 PHE B N 1
ATOM 4914 C CA . PHE B 1 224 ? -3.561 31.031 12.234 1 98.75 224 PHE B CA 1
ATOM 4915 C C . PHE B 1 224 ? -2.582 32.156 12.578 1 98.75 224 PHE B C 1
ATOM 4917 O O . PHE B 1 224 ? -2.904 33.062 13.359 1 98.75 224 PHE B O 1
ATOM 4924 N N . TRP B 1 225 ? -1.474 32.156 11.953 1 98.62 225 TRP B N 1
ATOM 4925 C CA . TRP B 1 225 ? -0.47 33.156 12.32 1 98.62 225 TRP B CA 1
ATOM 4926 C C . TRP B 1 225 ? -0.917 34.562 11.914 1 98.62 225 TRP B C 1
ATOM 4928 O O . TRP B 1 225 ? -0.626 35.531 12.609 1 98.62 225 TRP B O 1
ATOM 4938 N N . ILE B 1 226 ? -1.632 34.719 10.812 1 98.38 226 ILE B N 1
ATOM 4939 C CA . ILE B 1 226 ? -2.123 36.031 10.406 1 98.38 226 ILE B CA 1
ATOM 4940 C C . ILE B 1 226 ? -3.117 36.531 11.438 1 98.38 226 ILE B C 1
ATOM 4942 O O . ILE B 1 226 ? -3.133 37.75 11.742 1 98.38 226 ILE B O 1
ATOM 4946 N N . ALA B 1 227 ? -3.955 35.688 11.969 1 98.62 227 ALA B N 1
ATOM 4947 C CA . ALA B 1 227 ? -4.879 36.094 13.023 1 98.62 227 ALA B CA 1
ATOM 4948 C C . ALA B 1 227 ? -4.125 36.656 14.227 1 98.62 227 ALA B C 1
ATOM 4950 O O . ALA B 1 227 ? -4.516 37.688 14.781 1 98.62 227 ALA B O 1
ATOM 4951 N N . TYR B 1 228 ? -3.082 36 14.625 1 98.5 228 TYR B N 1
ATOM 4952 C CA . TYR B 1 228 ? -2.289 36.469 15.758 1 98.5 228 TYR B CA 1
ATOM 4953 C C . TYR B 1 228 ? -1.607 37.812 15.43 1 98.5 228 TYR B C 1
ATOM 4955 O O . TYR B 1 228 ? -1.518 38.688 16.281 1 98.5 228 TYR B O 1
ATOM 4963 N N . GLU B 1 229 ? -1.113 37.969 14.188 1 97.5 229 GLU B N 1
ATOM 4964 C CA . GLU B 1 229 ? -0.509 39.219 13.742 1 97.5 229 GLU B CA 1
ATOM 4965 C C . GLU B 1 229 ? -1.506 40.375 13.82 1 97.5 229 GLU B C 1
ATOM 4967 O O . GLU B 1 229 ? -1.199 41.438 14.383 1 97.5 229 GLU B O 1
ATOM 4972 N N . LEU B 1 230 ? -2.635 40.125 13.273 1 97.94 230 LEU B N 1
ATOM 4973 C CA . LEU B 1 230 ? -3.656 41.156 13.227 1 97.94 230 LEU B CA 1
ATOM 4974 C C . LEU B 1 230 ? -4.18 41.469 14.625 1 97.94 230 LEU B C 1
ATOM 4976 O O . LEU B 1 230 ? -4.535 42.625 14.922 1 97.94 230 LEU B O 1
ATOM 4980 N N . ALA B 1 231 ? -4.227 40.5 15.461 1 98.06 231 ALA B N 1
ATOM 4981 C CA . ALA B 1 231 ? -4.715 40.688 16.828 1 98.06 231 ALA B CA 1
ATOM 4982 C C . ALA B 1 231 ? -3.652 41.312 17.719 1 98.06 231 ALA B C 1
ATOM 4984 O O . ALA B 1 231 ? -3.896 41.562 18.906 1 98.06 231 ALA B O 1
ATOM 4985 N N . LYS B 1 232 ? -2.488 41.5 17.188 1 97 232 LYS B N 1
ATOM 4986 C CA . LYS B 1 232 ? -1.359 42.062 17.922 1 97 232 LYS B CA 1
ATOM 4987 C C . LYS B 1 232 ? -1.03 41.219 19.156 1 97 232 LYS B C 1
ATOM 4989 O O . LYS B 1 232 ? -0.787 41.75 20.234 1 97 232 LYS B O 1
ATOM 4994 N N . GLN B 1 233 ? -1.193 39.938 18.984 1 97.25 233 GLN B N 1
ATOM 4995 C CA . GLN B 1 233 ? -0.9 38.938 20.016 1 97.25 233 GLN B CA 1
ATOM 4996 C C . GLN B 1 233 ? 0.408 38.219 19.719 1 97.25 233 GLN B C 1
ATOM 4998 O O . GLN B 1 233 ? 0.686 37.875 18.578 1 97.25 233 GLN B O 1
ATOM 5003 N N . GLU B 1 234 ? 1.229 38.031 20.781 1 96.75 234 GLU B N 1
ATOM 5004 C CA . GLU B 1 234 ? 2.484 37.312 20.609 1 96.75 234 GLU B CA 1
ATOM 5005 C C . GLU B 1 234 ? 2.232 35.875 20.188 1 96.75 234 GLU B C 1
ATOM 5007 O O . GLU B 1 234 ? 1.274 35.25 20.641 1 96.75 234 GLU B O 1
ATOM 5012 N N . TYR B 1 235 ? 3.031 35.344 19.328 1 98.38 235 TYR B N 1
ATOM 5013 C CA . TYR B 1 235 ? 2.998 33.969 18.875 1 98.38 235 TYR B CA 1
ATOM 5014 C C . TYR B 1 235 ? 4.402 33.469 18.594 1 98.38 235 TYR B C 1
ATOM 5016 O O . TYR B 1 235 ? 5.344 34.25 18.469 1 98.38 235 TYR B O 1
ATOM 5024 N N . PHE B 1 236 ? 4.484 32.125 18.531 1 98.31 236 PHE B N 1
ATOM 5025 C CA . PHE B 1 236 ? 5.793 31.484 18.422 1 98.31 236 PHE B CA 1
ATOM 5026 C C . PHE B 1 236 ? 5.809 30.5 17.25 1 98.31 236 PHE B C 1
ATOM 5028 O O . PHE B 1 236 ? 4.902 29.672 17.125 1 98.31 236 PHE B O 1
ATOM 5035 N N . PHE B 1 237 ? 6.82 30.656 16.344 1 98.25 237 PHE B N 1
ATOM 5036 C CA . PHE B 1 237 ? 7.18 29.641 15.352 1 98.25 237 PHE B CA 1
ATOM 5037 C C . PHE B 1 237 ? 8.391 28.844 15.812 1 98.25 237 PHE B C 1
ATOM 5039 O O . PHE B 1 237 ? 9.312 29.391 16.422 1 98.25 237 PHE B O 1
ATOM 5046 N N . SER B 1 238 ? 8.328 27.594 15.484 1 98.19 238 SER B N 1
ATOM 5047 C CA . SER B 1 238 ? 9.555 26.812 15.664 1 98.19 238 SER B CA 1
ATOM 5048 C C . SER B 1 238 ? 10.766 27.547 15.102 1 98.19 238 SER B C 1
ATOM 5050 O O . SER B 1 238 ? 10.68 28.172 14.039 1 98.19 238 SER B O 1
ATOM 5052 N N . PRO B 1 239 ? 11.867 27.484 15.867 1 97.31 239 PRO B N 1
ATOM 5053 C CA . PRO B 1 239 ? 13.055 28.156 15.328 1 97.31 239 PRO B CA 1
ATOM 5054 C C . PRO B 1 239 ? 13.656 27.422 14.125 1 97.31 239 PRO B C 1
ATOM 5056 O O . PRO B 1 239 ? 14.609 27.922 13.516 1 97.31 239 PRO B O 1
ATOM 5059 N N . TRP B 1 240 ? 13.094 26.297 13.773 1 97.81 240 TRP B N 1
ATOM 5060 C CA . TRP B 1 240 ? 13.664 25.469 12.719 1 97.81 240 TRP B CA 1
ATOM 5061 C C . TRP B 1 240 ? 12.797 25.5 11.469 1 97.81 240 TRP B C 1
ATOM 5063 O O . TRP B 1 240 ? 11.578 25.688 11.555 1 97.81 240 TRP B O 1
ATOM 5073 N N . GLY B 1 241 ? 13.461 25.328 10.32 1 97.56 241 GLY B N 1
ATOM 5074 C CA . GLY B 1 241 ? 12.742 25.156 9.062 1 97.56 241 GLY B CA 1
ATOM 5075 C C . GLY B 1 241 ? 12.133 23.781 8.906 1 97.56 241 GLY B C 1
ATOM 5076 O O . GLY B 1 241 ? 12.375 22.891 9.727 1 97.56 241 GLY B O 1
ATOM 5077 N N . VAL B 1 242 ? 11.359 23.688 7.871 1 97.94 242 VAL B N 1
ATOM 5078 C CA . VAL B 1 242 ? 10.711 22.422 7.551 1 97.94 242 VAL B CA 1
ATOM 5079 C C . VAL B 1 242 ? 11.734 21.438 6.961 1 97.94 242 VAL B C 1
ATOM 5081 O O . VAL B 1 242 ? 12.711 21.859 6.34 1 97.94 242 VAL B O 1
ATOM 5084 N N . GLY B 1 243 ? 11.578 20.172 7.262 1 98 243 GLY B N 1
ATOM 5085 C CA . GLY B 1 243 ? 12.344 19.125 6.598 1 98 243 GLY B CA 1
ATOM 5086 C C . GLY B 1 243 ? 11.508 18.297 5.641 1 98 243 GLY B C 1
ATOM 5087 O O . GLY B 1 243 ? 10.312 18.547 5.461 1 98 243 GLY B O 1
ATOM 5088 N N . GLY B 1 244 ? 12.234 17.422 4.984 1 97.12 244 GLY B N 1
ATOM 5089 C CA . GLY B 1 244 ? 11.602 16.438 4.113 1 97.12 244 GLY B CA 1
ATOM 5090 C C . GLY B 1 244 ? 12.016 15.016 4.41 1 97.12 244 GLY B C 1
ATOM 5091 O O . GLY B 1 244 ? 13.062 14.781 5.023 1 97.12 244 GLY B O 1
ATOM 5092 N N . ILE B 1 245 ? 11.164 14.109 4.02 1 97.5 245 ILE B N 1
ATOM 5093 C CA . ILE B 1 245 ? 11.484 12.695 4.156 1 97.5 245 ILE B CA 1
ATOM 5094 C C . ILE B 1 245 ? 11.711 12.086 2.775 1 97.5 245 ILE B C 1
ATOM 5096 O O . ILE B 1 245 ? 11.094 12.5 1.793 1 97.5 245 ILE B O 1
ATOM 5100 N N . SER B 1 246 ? 12.594 11.133 2.703 1 96.88 246 SER B N 1
ATOM 5101 C CA . SER B 1 246 ? 12.953 10.523 1.426 1 96.88 246 SER B CA 1
ATOM 5102 C C . SER B 1 246 ? 11.781 9.766 0.825 1 96.88 246 SER B C 1
ATOM 5104 O O . SER B 1 246 ? 10.938 9.227 1.554 1 96.88 246 SER B O 1
ATOM 5106 N N . SER B 1 247 ? 11.758 9.727 -0.471 1 92.31 247 SER B N 1
ATOM 5107 C CA . SER B 1 247 ? 10.766 8.945 -1.202 1 92.31 247 SER B CA 1
ATOM 5108 C C . SER B 1 247 ? 11.406 7.746 -1.895 1 92.31 247 SER B C 1
ATOM 5110 O O . SER B 1 247 ? 12.266 7.91 -2.76 1 92.31 247 SER B O 1
ATOM 5112 N N . SER B 1 248 ? 10.953 6.586 -1.541 1 89.25 248 SER B N 1
ATOM 5113 C CA . SER B 1 248 ? 11.422 5.379 -2.213 1 89.25 248 SER B CA 1
ATOM 5114 C C . SER B 1 248 ? 10.883 5.293 -3.635 1 89.25 248 SER B C 1
ATOM 5116 O O . SER B 1 248 ? 11.523 4.715 -4.516 1 89.25 248 SER B O 1
ATOM 5118 N N . THR B 1 249 ? 9.836 5.891 -3.908 1 89.88 249 THR B N 1
ATOM 5119 C CA . THR B 1 249 ? 9.148 5.805 -5.195 1 89.88 249 THR B CA 1
ATOM 5120 C C . THR B 1 249 ? 9.844 6.676 -6.238 1 89.88 249 THR B C 1
ATOM 5122 O O . THR B 1 249 ? 9.953 6.293 -7.402 1 89.88 249 THR B O 1
ATOM 5125 N N . ASN B 1 250 ? 10.266 7.812 -5.816 1 90.88 250 ASN B N 1
ATOM 5126 C CA . ASN B 1 250 ? 11 8.664 -6.746 1 90.88 250 ASN B CA 1
ATOM 5127 C C . ASN B 1 250 ? 12.5 8.398 -6.699 1 90.88 250 ASN B C 1
ATOM 5129 O O . ASN B 1 250 ? 13.258 8.961 -7.484 1 90.88 250 ASN B O 1
ATOM 5133 N N . LYS B 1 251 ? 12.984 7.598 -5.777 1 92.62 251 LYS B N 1
ATOM 5134 C CA . LYS B 1 251 ? 14.375 7.184 -5.621 1 92.62 251 LYS B CA 1
ATOM 5135 C C . LYS B 1 251 ? 15.273 8.375 -5.32 1 92.62 251 LYS B C 1
ATOM 5137 O O . LYS B 1 251 ? 16.297 8.57 -5.973 1 92.62 251 LYS B O 1
ATOM 5142 N N . ASP B 1 252 ? 14.922 9.141 -4.316 1 93.94 252 ASP B N 1
ATOM 5143 C CA . ASP B 1 252 ? 15.664 10.336 -3.932 1 93.94 252 ASP B CA 1
ATOM 5144 C C . ASP B 1 252 ? 17.141 10.008 -3.68 1 93.94 252 ASP B C 1
ATOM 5146 O O . ASP B 1 252 ? 18.016 10.648 -4.238 1 93.94 252 ASP B O 1
ATOM 5150 N N . LEU B 1 253 ? 17.391 9.031 -2.891 1 95.88 253 LEU B N 1
ATOM 5151 C CA . LEU B 1 253 ? 18.734 8.758 -2.393 1 95.88 253 LEU B CA 1
ATOM 5152 C C . LEU B 1 253 ? 19.656 8.305 -3.525 1 95.88 253 LEU B C 1
ATOM 5154 O O . LEU B 1 253 ? 20.859 8.586 -3.506 1 95.88 253 LEU B O 1
ATOM 5158 N N . GLU B 1 254 ? 19.141 7.672 -4.496 1 94.94 254 GLU B N 1
ATOM 5159 C CA . GLU B 1 254 ? 19.922 7.234 -5.652 1 94.94 254 GLU B CA 1
ATOM 5160 C C . GLU B 1 254 ? 20.172 8.391 -6.617 1 94.94 254 GLU B C 1
ATOM 5162 O O . GLU B 1 254 ? 21.25 8.492 -7.199 1 94.94 254 GLU B O 1
ATOM 5167 N N . LYS B 1 255 ? 19.25 9.266 -6.781 1 94.25 255 LYS B N 1
ATOM 5168 C CA . LYS B 1 255 ? 19.328 10.312 -7.793 1 94.25 255 LYS B CA 1
ATOM 5169 C C . LYS B 1 255 ? 20 11.57 -7.242 1 94.25 255 LYS B C 1
ATOM 5171 O O . LYS B 1 255 ? 20.828 12.18 -7.914 1 94.25 255 LYS B O 1
ATOM 5176 N N . HIS B 1 256 ? 19.562 11.969 -6.09 1 94.94 256 HIS B N 1
ATOM 5177 C CA . HIS B 1 256 ? 19.984 13.211 -5.457 1 94.94 256 HIS B CA 1
ATOM 5178 C C . HIS B 1 256 ? 19.844 13.141 -3.941 1 94.94 256 HIS B C 1
ATOM 5180 O O . HIS B 1 256 ? 18.984 13.797 -3.361 1 94.94 256 HIS B O 1
ATOM 5186 N N . GLU B 1 257 ? 20.797 12.508 -3.256 1 95.75 257 GLU B N 1
ATOM 5187 C CA . GLU B 1 257 ? 20.719 12.172 -1.837 1 95.75 257 GLU B CA 1
ATOM 5188 C C . GLU B 1 257 ? 20.703 13.43 -0.972 1 95.75 257 GLU B C 1
ATOM 5190 O O . GLU B 1 257 ? 20.344 13.375 0.205 1 95.75 257 GLU B O 1
ATOM 5195 N N . ASP B 1 258 ? 21.078 14.562 -1.515 1 97.69 258 ASP B N 1
ATOM 5196 C CA . ASP B 1 258 ? 21.109 15.789 -0.717 1 97.69 258 ASP B CA 1
ATOM 5197 C C . ASP B 1 258 ? 19.844 16.609 -0.921 1 97.69 258 ASP B C 1
ATOM 5199 O O . ASP B 1 258 ? 19.75 17.75 -0.455 1 97.69 258 ASP B O 1
ATOM 5203 N N . SER B 1 259 ? 18.891 16.094 -1.711 1 98.12 259 SER B N 1
ATOM 5204 C CA . SER B 1 259 ? 17.625 16.734 -2.027 1 98.12 259 SER B CA 1
ATOM 5205 C C . SER B 1 259 ? 16.453 15.75 -1.902 1 98.12 259 SER B C 1
ATOM 5207 O O . SER B 1 259 ? 16.359 14.805 -2.688 1 98.12 259 SER B O 1
ATOM 5209 N N . LEU B 1 260 ? 15.672 15.953 -0.903 1 97.88 260 LEU B N 1
ATOM 5210 C CA . LEU B 1 260 ? 14.562 15.039 -0.663 1 97.88 260 LEU B CA 1
ATOM 5211 C C . LEU B 1 260 ? 13.242 15.648 -1.112 1 97.88 260 LEU B C 1
ATOM 5213 O O . LEU B 1 260 ? 13.008 16.844 -0.912 1 97.88 260 LEU B O 1
ATOM 5217 N N . CYS B 1 261 ? 12.406 14.82 -1.774 1 96.19 261 CYS B N 1
ATOM 5218 C CA . CYS B 1 261 ? 11.133 15.266 -2.326 1 96.19 261 CYS B CA 1
ATOM 5219 C C . CYS B 1 261 ? 9.977 14.461 -1.751 1 96.19 261 CYS B C 1
ATOM 5221 O O . CYS B 1 261 ? 9.969 13.234 -1.841 1 96.19 261 CYS B O 1
ATOM 5223 N N . GLY B 1 262 ? 9.039 15.086 -1.092 1 92.31 262 GLY B N 1
ATOM 5224 C CA . GLY B 1 262 ? 7.867 14.375 -0.619 1 92.31 262 GLY B CA 1
ATOM 5225 C C . GLY B 1 262 ? 7.25 14.992 0.621 1 92.31 262 GLY B C 1
ATOM 5226 O O . GLY B 1 262 ? 6.977 16.188 0.651 1 92.31 262 GLY B O 1
ATOM 5227 N N . SER B 1 263 ? 7.004 14.203 1.659 1 95.81 263 SER B N 1
ATOM 5228 C CA . SER B 1 263 ? 6.281 14.625 2.855 1 95.81 263 SER B CA 1
ATOM 5229 C C . SER B 1 263 ? 7.164 15.461 3.771 1 95.81 263 SER B C 1
ATOM 5231 O O . SER B 1 263 ? 8.391 15.344 3.74 1 95.81 263 SER B O 1
ATOM 5233 N N . ILE B 1 264 ? 6.555 16.297 4.543 1 96.62 264 ILE B N 1
ATOM 5234 C CA . ILE B 1 264 ? 7.328 17.234 5.352 1 96.62 264 ILE B CA 1
ATOM 5235 C C . ILE B 1 264 ? 7.625 16.625 6.715 1 96.62 264 ILE B C 1
ATOM 5237 O O . ILE B 1 264 ? 6.867 15.773 7.195 1 96.62 264 ILE B O 1
ATOM 5241 N N . VAL B 1 265 ? 8.672 17.016 7.254 1 97.88 265 VAL B N 1
ATOM 5242 C CA . VAL B 1 265 ? 9.172 16.625 8.562 1 97.88 265 VAL B CA 1
ATOM 5243 C C . VAL B 1 265 ? 9.289 17.844 9.469 1 97.88 265 VAL B C 1
ATOM 5245 O O . VAL B 1 265 ? 9.688 18.922 9.023 1 97.88 265 VAL B O 1
ATOM 5248 N N . GLN B 1 266 ? 8.898 17.688 10.703 1 98.75 266 GLN B N 1
ATOM 5249 C CA . GLN B 1 266 ? 9.078 18.734 11.695 1 98.75 266 GLN B CA 1
ATOM 5250 C C . GLN B 1 266 ? 9.844 18.219 12.914 1 98.75 266 GLN B C 1
ATOM 5252 O O . GLN B 1 266 ? 9.609 17.094 13.375 1 98.75 266 GLN B O 1
ATOM 5257 N N . TYR B 1 267 ? 10.758 19.016 13.43 1 98.56 267 TYR B N 1
ATOM 5258 C CA . TYR B 1 267 ? 11.57 18.703 14.602 1 98.56 267 TYR B CA 1
ATOM 5259 C C . TYR B 1 267 ? 10.992 19.359 15.852 1 98.56 267 TYR B C 1
ATOM 5261 O O . TYR B 1 267 ? 10.195 20.281 15.766 1 98.56 267 TYR B O 1
ATOM 5269 N N . MET B 1 268 ? 11.453 18.812 17 1 98.44 268 MET B N 1
ATOM 5270 C CA . MET B 1 268 ? 11.109 19.484 18.25 1 98.44 268 MET B CA 1
ATOM 5271 C C . MET B 1 268 ? 11.477 20.953 18.203 1 98.44 268 MET B C 1
ATOM 5273 O O . MET B 1 268 ? 12.586 21.312 17.812 1 98.44 268 MET B O 1
ATOM 5277 N N . PRO B 1 269 ? 10.508 21.797 18.578 1 98.25 269 PRO B N 1
ATOM 5278 C CA . PRO B 1 269 ? 10.766 23.234 18.5 1 98.25 269 PRO B CA 1
ATOM 5279 C C . PRO B 1 269 ? 11.57 23.766 19.672 1 98.25 269 PRO B C 1
ATOM 5281 O O . PRO B 1 269 ? 11.156 24.734 20.328 1 98.25 269 PRO B O 1
ATOM 5284 N N . VAL B 1 270 ? 12.711 23.234 19.844 1 96.56 270 VAL B N 1
ATOM 5285 C CA . VAL B 1 270 ? 13.602 23.656 20.922 1 96.56 270 VAL B CA 1
ATOM 5286 C C . VAL B 1 270 ? 14.508 24.781 20.422 1 96.56 270 VAL B C 1
ATOM 5288 O O . VAL B 1 270 ? 15.109 24.688 19.359 1 96.56 270 VAL B O 1
ATOM 5291 N N . GLU B 1 271 ? 14.641 25.828 21.188 1 94.06 271 GLU B N 1
ATOM 5292 C CA . GLU B 1 271 ? 15.352 27.031 20.766 1 94.06 271 GLU B CA 1
ATOM 5293 C C . GLU B 1 271 ? 16.859 26.875 20.953 1 94.06 271 GLU B C 1
ATOM 5295 O O . GLU B 1 271 ? 17.656 27.484 20.234 1 94.06 271 GLU B O 1
ATOM 5300 N N . ASP B 1 272 ? 17.234 26.031 21.953 1 91.31 272 ASP B N 1
ATOM 5301 C CA . ASP B 1 272 ? 18.656 25.781 22.188 1 91.31 272 ASP B CA 1
ATOM 5302 C C . ASP B 1 272 ? 19.266 24.969 21.047 1 91.31 272 ASP B C 1
ATOM 5304 O O . ASP B 1 272 ? 19.016 23.766 20.938 1 91.31 272 ASP B O 1
ATOM 5308 N N . GLU B 1 273 ? 20.109 25.562 20.281 1 89.94 273 GLU B N 1
ATOM 5309 C CA . GLU B 1 273 ? 20.672 24.953 19.078 1 89.94 273 GLU B CA 1
ATOM 5310 C C . GLU B 1 273 ? 21.625 23.812 19.438 1 89.94 273 GLU B C 1
ATOM 5312 O O . GLU B 1 273 ? 21.938 22.969 18.594 1 89.94 273 GLU B O 1
ATOM 5317 N N . THR B 1 274 ? 22.062 23.766 20.672 1 92.12 274 THR B N 1
ATOM 5318 C CA . THR B 1 274 ? 23.031 22.75 21.094 1 92.12 274 THR B CA 1
ATOM 5319 C C . THR B 1 274 ? 22.312 21.469 21.469 1 92.12 274 THR B C 1
ATOM 5321 O O . THR B 1 274 ? 22.938 20.406 21.594 1 92.12 274 THR B O 1
ATOM 5324 N N . THR B 1 275 ? 21.016 21.656 21.594 1 92.56 275 THR B N 1
ATOM 5325 C CA . THR B 1 275 ? 20.234 20.469 21.906 1 92.56 275 THR B CA 1
ATOM 5326 C C . THR B 1 275 ? 20.172 19.531 20.703 1 92.56 275 THR B C 1
ATOM 5328 O O . THR B 1 275 ? 20 19.984 19.578 1 92.56 275 THR B O 1
ATOM 5331 N N . GLU B 1 276 ? 20.328 18.297 20.984 1 94.44 276 GLU B N 1
ATOM 5332 C CA . GLU B 1 276 ? 20.266 17.297 19.938 1 94.44 276 GLU B CA 1
ATOM 5333 C C . GLU B 1 276 ? 18.922 17.359 19.203 1 94.44 276 GLU B C 1
ATOM 5335 O O . GLU B 1 276 ? 17.875 17.562 19.828 1 94.44 276 GLU B O 1
ATOM 5340 N N . SER B 1 277 ? 19.016 17.25 17.891 1 95.69 277 SER B N 1
ATOM 5341 C CA . SER B 1 277 ? 17.812 17.266 17.062 1 95.69 277 SER B CA 1
ATOM 5342 C C . SER B 1 277 ? 16.938 16.047 17.359 1 95.69 277 SER B C 1
ATOM 5344 O O . SER B 1 277 ? 17.438 14.945 17.562 1 95.69 277 SER B O 1
ATOM 5346 N N . GLU B 1 278 ? 15.68 16.328 17.484 1 97.5 278 GLU B N 1
ATOM 5347 C CA . GLU B 1 278 ? 14.703 15.266 17.672 1 97.5 278 GLU B CA 1
ATOM 5348 C C . GLU B 1 278 ? 13.539 15.398 16.703 1 97.5 278 GLU B C 1
ATOM 5350 O O . GLU B 1 278 ? 12.867 16.438 16.672 1 97.5 278 GLU B O 1
ATOM 5355 N N . LEU B 1 279 ? 13.367 14.336 15.891 1 98.19 279 LEU B N 1
ATOM 5356 C CA . LEU B 1 279 ? 12.219 14.281 14.984 1 98.19 279 LEU B CA 1
ATOM 5357 C C . LEU B 1 279 ? 10.914 14.211 15.766 1 98.19 279 LEU B C 1
ATOM 5359 O O . LEU B 1 279 ? 10.734 13.328 16.609 1 98.19 279 LEU B O 1
ATOM 5363 N N . LEU B 1 280 ? 10.016 15.141 15.508 1 98.44 280 LEU B N 1
ATOM 5364 C CA . LEU B 1 280 ? 8.742 15.148 16.219 1 98.44 280 LEU B CA 1
ATOM 5365 C C . LEU B 1 280 ? 7.672 14.414 15.422 1 98.44 280 LEU B C 1
ATOM 5367 O O . LEU B 1 280 ? 6.984 13.539 15.953 1 98.44 280 LEU B O 1
ATOM 5371 N N . TYR B 1 281 ? 7.469 14.789 14.188 1 98.56 281 TYR B N 1
ATOM 5372 C CA . TYR B 1 281 ? 6.438 14.109 13.406 1 98.56 281 TYR B CA 1
ATOM 5373 C C . TYR B 1 281 ? 6.668 14.305 11.914 1 98.56 281 TYR B C 1
ATOM 5375 O O . TYR B 1 281 ? 7.488 15.133 11.516 1 98.56 281 TYR B O 1
ATOM 5383 N N . VAL B 1 282 ? 6.035 13.477 11.094 1 98.31 282 VAL B N 1
ATOM 5384 C CA . VAL B 1 282 ? 5.953 13.562 9.641 1 98.31 282 VAL B CA 1
ATOM 5385 C C . VAL B 1 282 ? 4.496 13.703 9.211 1 98.31 282 VAL B C 1
ATOM 5387 O O . VAL B 1 282 ? 3.623 12.984 9.695 1 98.31 282 VAL B O 1
ATOM 5390 N N . ASN B 1 283 ? 4.176 14.711 8.461 1 96.38 283 ASN B N 1
ATOM 5391 C CA . ASN B 1 283 ? 2.873 14.758 7.805 1 96.38 283 ASN B CA 1
ATOM 5392 C C . ASN B 1 283 ? 2.836 13.859 6.57 1 96.38 283 ASN B C 1
ATOM 5394 O O . ASN B 1 283 ? 3.303 14.258 5.5 1 96.38 283 ASN B O 1
ATOM 5398 N N . GLY B 1 284 ? 2.273 12.656 6.777 1 89.88 284 GLY B N 1
ATOM 5399 C CA . GLY B 1 284 ? 2.65 11.609 5.844 1 89.88 284 GLY B CA 1
ATOM 5400 C C . GLY B 1 284 ? 1.457 10.906 5.23 1 89.88 284 GLY B C 1
ATOM 5401 O O . GLY B 1 284 ? 1.35 9.68 5.301 1 89.88 284 GLY B O 1
ATOM 5402 N N . LYS B 1 285 ? 0.571 11.578 4.441 1 92.88 285 LYS B N 1
ATOM 5403 C CA . LYS B 1 285 ? -0.497 10.875 3.734 1 92.88 285 LYS B CA 1
ATOM 5404 C C . LYS B 1 285 ? 0.07 9.805 2.807 1 92.88 285 LYS B C 1
ATOM 5406 O O . LYS B 1 285 ? -0.443 8.68 2.758 1 92.88 285 LYS B O 1
ATOM 5411 N N . ALA B 1 286 ? 1.224 10.141 2.135 1 95.56 286 ALA B N 1
ATOM 5412 C CA . ALA B 1 286 ? 1.85 9.242 1.169 1 95.56 286 ALA B CA 1
ATOM 5413 C C . ALA B 1 286 ? 2.492 8.047 1.866 1 95.56 286 ALA B C 1
ATOM 5415 O O . ALA B 1 286 ? 2.803 7.043 1.226 1 95.56 286 ALA B O 1
ATOM 5416 N N . LEU B 1 287 ? 2.725 8.156 3.166 1 97.38 287 LEU B N 1
ATOM 5417 C CA . LEU B 1 287 ? 3.336 7.059 3.908 1 97.38 287 LEU B CA 1
ATOM 5418 C C . LEU B 1 287 ? 2.273 6.078 4.398 1 97.38 287 LEU B C 1
ATOM 5420 O O . LEU B 1 287 ? 2.594 4.949 4.781 1 97.38 287 LEU B O 1
ATOM 5424 N N . LEU B 1 288 ? 1.013 6.512 4.387 1 97.44 288 LEU B N 1
ATOM 5425 C CA . LEU B 1 288 ? -0.031 5.711 5.016 1 97.44 288 LEU B CA 1
ATOM 5426 C C . LEU B 1 288 ? -1.055 5.246 3.988 1 97.44 288 LEU B C 1
ATOM 5428 O O . LEU B 1 288 ? -1.438 4.074 3.977 1 97.44 288 LEU B O 1
ATOM 5432 N N . ASN B 1 289 ? -1.488 6.164 3.166 1 95.75 289 ASN B N 1
ATOM 5433 C CA . ASN B 1 289 ? -2.531 5.875 2.188 1 95.75 289 ASN B CA 1
ATOM 5434 C C . ASN B 1 289 ? -1.941 5.387 0.868 1 95.75 289 ASN B C 1
ATOM 5436 O O . ASN B 1 289 ? -1.247 6.141 0.18 1 95.75 289 ASN B O 1
ATOM 5440 N N . PRO B 1 290 ? -2.293 4.184 0.418 1 94 290 PRO B N 1
ATOM 5441 C CA . PRO B 1 290 ? -1.729 3.67 -0.833 1 94 290 PRO B CA 1
ATOM 5442 C C . PRO B 1 290 ? -2.164 4.48 -2.053 1 94 290 PRO B C 1
ATOM 5444 O O . PRO B 1 290 ? -1.545 4.383 -3.115 1 94 290 PRO B O 1
ATOM 5447 N N . PHE B 1 291 ? -3.236 5.199 -1.941 1 92.31 291 PHE B N 1
ATOM 5448 C CA . PHE B 1 291 ? -3.703 6.086 -3 1 92.31 291 PHE B CA 1
ATOM 5449 C C . PHE B 1 291 ? -3.807 7.52 -2.498 1 92.31 291 PHE B C 1
ATOM 5451 O O . PHE B 1 291 ? -4.906 8.055 -2.34 1 92.31 291 PHE B O 1
ATOM 5458 N N . PRO B 1 292 ? -2.689 8.156 -2.42 1 91.56 292 PRO B N 1
ATOM 5459 C CA . PRO B 1 292 ? -2.697 9.508 -1.856 1 91.56 292 PRO B CA 1
ATOM 5460 C C . PRO B 1 292 ? -3.287 10.547 -2.812 1 91.56 292 PRO B C 1
ATOM 5462 O O . PRO B 1 292 ? -3.607 11.656 -2.398 1 91.56 292 PRO B O 1
ATOM 5465 N N . VAL B 1 293 ? -3.371 10.164 -4.082 1 89 293 VAL B N 1
ATOM 5466 C CA . VAL B 1 293 ? -4.016 11.016 -5.082 1 89 293 VAL B CA 1
ATOM 5467 C C . VAL B 1 293 ? -5.211 10.281 -5.688 1 89 293 VAL B C 1
ATOM 5469 O O . VAL B 1 293 ? -5.312 9.055 -5.582 1 89 293 VAL B O 1
ATOM 5472 N N . ALA B 1 294 ? -6.055 11.055 -6.273 1 86.62 294 ALA B N 1
ATOM 5473 C CA . ALA B 1 294 ? -7.211 10.453 -6.93 1 86.62 294 ALA B CA 1
ATOM 5474 C C . ALA B 1 294 ? -6.777 9.492 -8.031 1 86.62 294 ALA B C 1
ATOM 5476 O O . ALA B 1 294 ? -5.762 9.711 -8.695 1 86.62 294 ALA B O 1
ATOM 5477 N N . MET B 1 295 ? -7.555 8.461 -8.258 1 85.19 295 MET B N 1
ATOM 5478 C CA . MET B 1 295 ? -7.215 7.383 -9.18 1 85.19 295 MET B CA 1
ATOM 5479 C C . MET B 1 295 ? -6.973 7.926 -10.586 1 85.19 295 MET B C 1
ATOM 5481 O O . MET B 1 295 ? -6.09 7.445 -11.297 1 85.19 295 MET B O 1
ATOM 5485 N N . ASP B 1 296 ? -7.738 8.891 -10.945 1 86 296 ASP B N 1
ATOM 5486 C CA . ASP B 1 296 ? -7.629 9.438 -12.289 1 86 296 ASP B CA 1
ATOM 5487 C C . ASP B 1 296 ? -6.344 10.25 -12.453 1 86 296 ASP B C 1
ATOM 5489 O O . ASP B 1 296 ? -5.945 10.578 -13.57 1 86 296 ASP B O 1
ATOM 5493 N N . LYS B 1 297 ? -5.617 10.5 -11.359 1 88.5 297 LYS B N 1
ATOM 5494 C CA . LYS B 1 297 ? -4.398 11.305 -11.398 1 88.5 297 LYS B CA 1
ATOM 5495 C C . LYS B 1 297 ? -3.156 10.438 -11.227 1 88.5 297 LYS B C 1
ATOM 5497 O O . LYS B 1 297 ? -2.029 10.93 -11.266 1 88.5 297 LYS B O 1
ATOM 5502 N N . LEU B 1 298 ? -3.328 9.18 -11.07 1 86.5 298 LEU B N 1
ATOM 5503 C CA . LEU B 1 298 ? -2.217 8.273 -10.789 1 86.5 298 LEU B CA 1
ATOM 5504 C C . LEU B 1 298 ? -1.165 8.352 -11.891 1 86.5 298 LEU B C 1
ATOM 5506 O O . LEU B 1 298 ? 0.036 8.305 -11.609 1 86.5 298 LEU B O 1
ATOM 5510 N N . GLY B 1 299 ? -1.599 8.594 -13.133 1 85.06 299 GLY B N 1
ATOM 5511 C CA . GLY B 1 299 ? -0.667 8.594 -14.25 1 85.06 299 GLY B CA 1
ATOM 5512 C C . GLY B 1 299 ? 0.002 9.938 -14.469 1 85.06 299 GLY B C 1
ATOM 5513 O O . GLY B 1 299 ? 1.004 10.031 -15.18 1 85.06 299 GLY B O 1
ATOM 5514 N N . THR B 1 300 ? -0.48 10.938 -13.82 1 88.25 300 THR B N 1
ATOM 5515 C CA . THR B 1 300 ? 0.036 12.273 -14.086 1 88.25 300 THR B CA 1
ATOM 5516 C C . THR B 1 300 ? 0.688 12.859 -12.836 1 88.25 300 THR B C 1
ATOM 5518 O O . THR B 1 300 ? 1.418 13.852 -12.922 1 88.25 300 THR B O 1
ATOM 5521 N N . ALA B 1 301 ? 0.444 12.234 -11.719 1 88.25 301 ALA B N 1
ATOM 5522 C CA . ALA B 1 301 ? 1.042 12.719 -10.484 1 88.25 301 ALA B CA 1
ATOM 5523 C C . ALA B 1 301 ? 2.551 12.484 -10.469 1 88.25 301 ALA B C 1
ATOM 5525 O O . ALA B 1 301 ? 3.037 11.516 -11.055 1 88.25 301 ALA B O 1
ATOM 5526 N N . THR B 1 302 ? 3.221 13.469 -9.828 1 88.5 302 THR B N 1
ATOM 5527 C CA . THR B 1 302 ? 4.641 13.219 -9.617 1 88.5 302 THR B CA 1
ATOM 5528 C C . THR B 1 302 ? 4.852 11.992 -8.727 1 88.5 302 THR B C 1
ATOM 5530 O O . THR B 1 302 ? 4.055 11.734 -7.828 1 88.5 302 T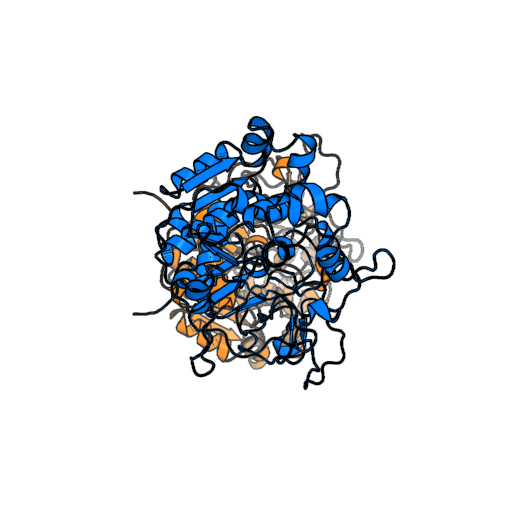HR B O 1
ATOM 5533 N N . HIS B 1 303 ? 5.926 11.305 -8.945 1 90.31 303 HIS B N 1
ATOM 5534 C CA . HIS B 1 303 ? 6.234 10.125 -8.148 1 90.31 303 HIS B CA 1
ATOM 5535 C C . HIS B 1 303 ? 6.488 10.5 -6.688 1 90.31 303 HIS B C 1
ATOM 5537 O O . HIS B 1 303 ? 6.441 9.641 -5.805 1 90.31 303 HIS B O 1
ATOM 5543 N N . ASN B 1 304 ? 6.703 11.805 -6.41 1 91.19 304 ASN B N 1
ATOM 5544 C CA . ASN B 1 304 ? 7.012 12.312 -5.078 1 91.19 304 ASN B CA 1
ATOM 5545 C C . ASN B 1 304 ? 5.824 12.164 -4.133 1 91.19 304 ASN B C 1
ATOM 5547 O O . ASN B 1 304 ? 5.996 12.156 -2.912 1 91.19 304 ASN B O 1
ATOM 5551 N N . VAL B 1 305 ? 4.637 12.062 -4.766 1 91.44 305 VAL B N 1
ATOM 5552 C CA . VAL B 1 305 ? 3.445 12.117 -3.926 1 91.44 305 VAL B CA 1
ATOM 5553 C C . VAL B 1 305 ? 2.729 10.773 -3.955 1 91.44 305 VAL B C 1
ATOM 5555 O O . VAL B 1 305 ? 1.605 10.648 -3.461 1 91.44 305 VAL B O 1
ATOM 5558 N N . LEU B 1 306 ? 3.359 9.773 -4.652 1 93.62 306 LEU B N 1
ATOM 5559 C CA . LEU B 1 306 ? 2.814 8.422 -4.66 1 93.62 306 LEU B CA 1
ATOM 5560 C C . LEU B 1 306 ? 3.178 7.684 -3.377 1 93.62 306 LEU B C 1
ATOM 5562 O O . LEU B 1 306 ? 3.926 8.203 -2.547 1 93.62 306 LEU B O 1
ATOM 5566 N N . PHE B 1 307 ? 2.596 6.523 -3.219 1 95.38 307 PHE B N 1
ATOM 5567 C CA . PHE B 1 307 ? 2.748 5.758 -1.989 1 95.38 307 PHE B CA 1
ATOM 5568 C C . PHE B 1 307 ? 4.219 5.473 -1.708 1 95.38 307 PHE B C 1
ATOM 5570 O O . PHE B 1 307 ? 4.898 4.828 -2.508 1 95.38 307 PHE B O 1
ATOM 5577 N N . ASN B 1 308 ? 4.719 6.043 -0.583 1 96.38 308 ASN B N 1
ATOM 5578 C CA . ASN B 1 308 ? 6.094 5.844 -0.138 1 96.38 308 ASN B CA 1
ATOM 5579 C C . ASN B 1 308 ? 6.223 4.609 0.748 1 96.38 308 ASN B C 1
ATOM 5581 O O . ASN B 1 308 ? 5.988 4.68 1.955 1 96.38 308 ASN B O 1
ATOM 5585 N N . THR B 1 309 ? 6.699 3.543 0.239 1 95.06 309 THR B N 1
ATOM 5586 C CA . THR B 1 309 ? 6.652 2.25 0.914 1 95.06 309 THR B CA 1
ATOM 5587 C C . THR B 1 309 ? 7.82 2.105 1.887 1 95.06 309 THR B C 1
ATOM 5589 O O . THR B 1 309 ? 7.789 1.259 2.781 1 95.06 309 THR B O 1
ATOM 5592 N N . ASN B 1 310 ? 8.859 2.895 1.665 1 95.69 310 ASN B N 1
ATOM 5593 C CA . ASN B 1 310 ? 10.039 2.697 2.502 1 95.69 310 ASN B CA 1
ATOM 5594 C C . ASN B 1 310 ? 10.875 3.973 2.604 1 95.69 310 ASN B C 1
ATOM 5596 O O . ASN B 1 310 ? 11.953 4.066 2.016 1 95.69 310 ASN B O 1
ATOM 5600 N N . PRO B 1 311 ? 10.469 4.891 3.383 1 96.75 311 PRO B N 1
ATOM 5601 C CA . PRO B 1 311 ? 11.328 6.043 3.664 1 96.75 311 PRO B CA 1
ATOM 5602 C C . PRO B 1 311 ? 12.523 5.684 4.547 1 96.75 311 PRO B C 1
ATOM 5604 O O . PRO B 1 311 ? 12.375 4.93 5.512 1 96.75 311 PRO B O 1
ATOM 5607 N N . THR B 1 312 ? 13.742 6.227 4.242 1 97.19 312 THR B N 1
ATOM 5608 C CA . THR B 1 312 ? 14.906 5.805 5.012 1 97.19 312 THR B CA 1
ATOM 5609 C C . THR B 1 312 ? 15.672 7.012 5.539 1 97.19 312 THR B C 1
ATOM 5611 O O . THR B 1 312 ? 16.5 6.883 6.438 1 97.19 312 THR B O 1
ATOM 5614 N N . HIS B 1 313 ? 15.492 8.188 4.93 1 98.31 313 HIS B N 1
ATOM 5615 C CA . HIS B 1 313 ? 16.25 9.375 5.293 1 98.31 313 HIS B CA 1
ATOM 5616 C C . HIS B 1 313 ? 15.344 10.586 5.469 1 98.31 313 HIS B C 1
ATOM 5618 O O . HIS B 1 313 ? 14.195 10.578 5.02 1 98.31 313 HIS B O 1
ATOM 5624 N N . LEU B 1 314 ? 15.805 11.531 6.172 1 98.38 314 LEU B N 1
ATOM 5625 C CA . LEU B 1 314 ? 15.133 12.82 6.309 1 98.38 314 LEU B CA 1
ATOM 5626 C C . LEU B 1 314 ? 16.141 13.969 6.25 1 98.38 314 LEU B C 1
ATOM 5628 O O . LEU B 1 314 ? 17.344 13.742 6.383 1 98.38 314 LEU B O 1
ATOM 5632 N N . THR B 1 315 ? 15.641 15.141 5.957 1 98.06 315 THR B N 1
ATOM 5633 C CA . THR B 1 315 ? 16.469 16.344 6 1 98.06 315 THR B CA 1
ATOM 5634 C C . THR B 1 315 ? 16.922 16.641 7.42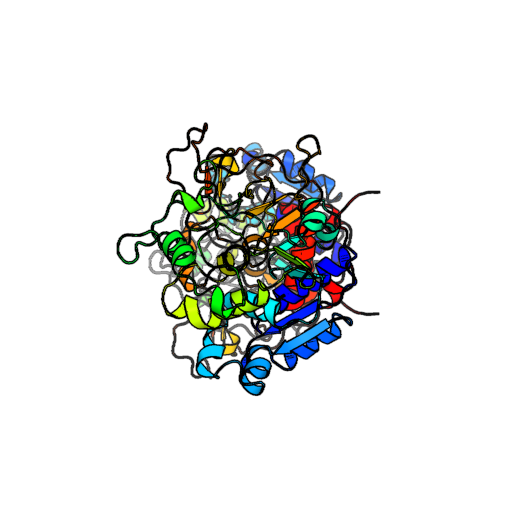6 1 98.06 315 THR B C 1
ATOM 5636 O O . THR B 1 315 ? 16.125 16.578 8.359 1 98.06 315 THR B O 1
ATOM 5639 N N . PRO B 1 316 ? 18.234 16.922 7.602 1 97.81 316 PRO B N 1
ATOM 5640 C CA . PRO B 1 316 ? 18.656 17.312 8.945 1 97.81 316 PRO B CA 1
ATOM 5641 C C . PRO B 1 316 ? 18.016 18.625 9.414 1 97.81 316 PRO B C 1
ATOM 5643 O O . PRO B 1 316 ? 17.672 19.469 8.602 1 97.81 316 PRO B O 1
ATOM 5646 N N . ARG B 1 317 ? 17.875 18.688 10.766 1 98.12 317 ARG B N 1
ATOM 5647 C CA . ARG B 1 317 ? 17.359 19.922 11.32 1 98.12 317 ARG B CA 1
ATOM 5648 C C . ARG B 1 317 ? 18.188 21.125 10.867 1 98.12 317 ARG B C 1
ATOM 5650 O O . ARG B 1 317 ? 19.422 21.062 10.883 1 98.12 317 ARG B O 1
ATOM 5657 N N . GLN B 1 318 ? 17.547 22.188 10.438 1 96.88 318 GLN B N 1
ATOM 5658 C CA . GLN B 1 318 ? 18.203 23.375 9.914 1 96.88 318 GLN B CA 1
ATOM 5659 C C . GLN B 1 318 ? 17.359 24.625 10.141 1 96.88 318 GLN B C 1
ATOM 5661 O O . GLN B 1 318 ? 16.156 24.531 10.375 1 96.88 318 GLN B O 1
ATOM 5666 N N . LYS B 1 319 ? 18.031 25.719 10.086 1 96.19 319 LYS B N 1
ATOM 5667 C CA . LYS B 1 319 ? 17.297 26.984 10.094 1 96.19 319 LYS B CA 1
ATOM 5668 C C . LYS B 1 319 ? 16.5 27.156 8.805 1 96.19 319 LYS B C 1
ATOM 5670 O O . LYS B 1 319 ? 16.844 26.594 7.77 1 96.19 319 LYS B O 1
ATOM 5675 N N . ARG B 1 320 ? 15.477 27.891 8.914 1 96.88 320 ARG B N 1
ATOM 5676 C CA . ARG B 1 320 ? 14.602 28.141 7.773 1 96.88 320 ARG B CA 1
ATOM 5677 C C . ARG B 1 320 ? 15.359 28.828 6.641 1 96.88 320 ARG B C 1
ATOM 5679 O O . ARG B 1 320 ? 16.062 29.828 6.871 1 96.88 320 ARG B O 1
ATOM 5686 N N . ARG B 1 321 ? 15.266 28.281 5.465 1 96.44 321 ARG B N 1
ATOM 5687 C CA . ARG B 1 321 ? 15.852 28.891 4.266 1 96.44 321 ARG B CA 1
ATOM 5688 C C . ARG B 1 321 ? 15.172 28.359 3.006 1 96.44 321 ARG B C 1
ATOM 5690 O O . ARG B 1 321 ? 14.43 27.391 3.057 1 96.44 321 ARG B O 1
ATOM 5697 N N . GLY B 1 322 ? 15.367 29.031 1.846 1 96 322 GLY B N 1
ATOM 5698 C CA . GLY B 1 322 ? 14.867 28.578 0.559 1 96 322 GLY B CA 1
ATOM 5699 C C . GLY B 1 322 ? 15.719 27.469 -0.053 1 96 322 GLY B C 1
ATOM 5700 O O . GLY B 1 322 ? 16.781 27.141 0.472 1 96 322 GLY B O 1
ATOM 5701 N N . ASN B 1 323 ? 15.195 26.969 -1.132 1 96.44 323 ASN B N 1
ATOM 5702 C CA . ASN B 1 323 ? 15.922 25.922 -1.85 1 96.44 323 ASN B CA 1
ATOM 5703 C C . ASN B 1 323 ? 17.266 26.422 -2.354 1 96.44 323 ASN B C 1
ATOM 5705 O O . ASN B 1 323 ? 17.391 27.578 -2.76 1 96.44 323 ASN B O 1
ATOM 5709 N N . GLY B 1 324 ? 18.203 25.547 -2.256 1 95.12 324 GLY B N 1
ATOM 5710 C CA . GLY B 1 324 ? 19.516 25.828 -2.807 1 95.12 324 GLY B CA 1
ATOM 5711 C C . GLY B 1 324 ? 19.828 25.031 -4.055 1 95.12 324 GLY B C 1
ATOM 5712 O O . GLY B 1 324 ? 18.969 24.891 -4.938 1 95.12 324 GLY B O 1
ATOM 5713 N N . GLN B 1 325 ? 21.062 24.609 -4.09 1 94.94 325 GLN B N 1
ATOM 5714 C CA . GLN B 1 325 ? 21.531 23.781 -5.195 1 94.94 325 GLN B CA 1
ATOM 5715 C C . GLN B 1 325 ? 22.016 22.422 -4.699 1 94.94 325 GLN B C 1
ATOM 5717 O O . GLN B 1 325 ? 22.516 22.312 -3.582 1 94.94 325 GLN B O 1
ATOM 5722 N N . THR B 1 326 ? 21.75 21.438 -5.594 1 96.38 326 THR B N 1
ATOM 5723 C CA . THR B 1 326 ? 22.266 20.094 -5.273 1 96.38 326 THR B CA 1
ATOM 5724 C C . THR B 1 326 ? 23.75 20.016 -5.566 1 96.38 326 THR B C 1
ATOM 5726 O O . THR B 1 326 ? 24.25 20.672 -6.477 1 96.38 326 THR B O 1
ATOM 5729 N N . THR B 1 327 ? 24.484 19.281 -4.773 1 96.31 327 THR B N 1
ATOM 5730 C CA . THR B 1 327 ? 25.891 19.031 -5.031 1 96.31 327 THR B CA 1
ATOM 5731 C C . THR B 1 327 ? 26.078 17.734 -5.82 1 96.31 327 THR B C 1
ATOM 5733 O O . THR B 1 327 ? 27.203 17.359 -6.152 1 96.31 327 THR B O 1
ATOM 5736 N N . THR B 1 328 ? 24.953 17.062 -6.066 1 96.12 328 THR B N 1
ATOM 5737 C CA . THR B 1 328 ? 25 15.828 -6.832 1 96.12 328 THR B CA 1
ATOM 5738 C C . THR B 1 328 ? 25.047 16.125 -8.328 1 96.12 328 THR B C 1
ATOM 5740 O O . THR B 1 328 ? 24.953 17.281 -8.742 1 96.12 328 THR B O 1
ATOM 5743 N N . ASN B 1 329 ? 25.125 15.055 -9.234 1 95.44 329 ASN B N 1
ATOM 5744 C CA . ASN B 1 329 ? 25.188 15.195 -10.688 1 95.44 329 ASN B CA 1
ATOM 5745 C C . ASN B 1 329 ? 23.781 15.18 -11.305 1 95.44 329 ASN B C 1
ATOM 5747 O O . ASN B 1 329 ? 23.641 15.109 -12.531 1 95.44 329 ASN B O 1
ATOM 5751 N N . TYR B 1 330 ? 22.812 15.258 -10.359 1 95.56 330 TYR B N 1
ATOM 5752 C CA . TYR B 1 330 ? 21.453 15.227 -10.891 1 95.56 330 TYR B CA 1
ATOM 5753 C C . TYR B 1 330 ? 21.156 16.469 -11.727 1 95.56 330 TYR B C 1
ATOM 5755 O O . TYR B 1 330 ? 21.391 17.594 -11.281 1 95.56 330 TYR B O 1
ATOM 5763 N N . LYS B 1 331 ? 20.594 16.266 -13.008 1 93.19 331 LYS B N 1
ATOM 5764 C CA . LYS B 1 331 ? 20.375 17.375 -13.93 1 93.19 331 LYS B CA 1
ATOM 5765 C C . LYS B 1 331 ? 18.891 17.625 -14.156 1 93.19 331 LYS B C 1
ATOM 5767 O O . LYS B 1 331 ? 18.516 18.531 -14.891 1 93.19 331 LYS B O 1
ATOM 5772 N N . GLY B 1 332 ? 18.031 16.781 -13.562 1 91.12 332 GLY B N 1
ATOM 5773 C CA . GLY B 1 332 ? 16.609 16.953 -13.75 1 91.12 332 GLY B CA 1
ATOM 5774 C C . GLY B 1 332 ? 16.031 18.109 -12.961 1 91.12 332 GLY B C 1
ATOM 5775 O O . GLY B 1 332 ? 16.75 18.734 -12.164 1 91.12 332 GLY B O 1
ATOM 5776 N N . GLY B 1 333 ? 14.789 18.438 -13.172 1 92.44 333 GLY B N 1
ATOM 5777 C CA . GLY B 1 333 ? 14.094 19.484 -12.445 1 92.44 333 GLY B CA 1
ATOM 5778 C C . GLY B 1 333 ? 13.562 19.016 -11.102 1 92.44 333 GLY B C 1
ATOM 5779 O O . GLY B 1 333 ? 13.531 17.828 -10.812 1 92.44 333 GLY B O 1
ATOM 5780 N N . TYR B 1 334 ? 13.305 19.953 -10.25 1 94.38 334 TYR B N 1
ATOM 5781 C CA . TYR B 1 334 ? 12.719 19.688 -8.938 1 94.38 334 TYR B CA 1
ATOM 5782 C C . TYR B 1 334 ? 11.305 20.25 -8.852 1 94.38 334 TYR B C 1
ATOM 5784 O O . TYR B 1 334 ? 11.031 21.344 -9.32 1 94.38 334 TYR B O 1
ATOM 5792 N N . ALA B 1 335 ? 10.477 19.422 -8.305 1 92.81 335 ALA B N 1
ATOM 5793 C CA . ALA B 1 335 ? 9.102 19.859 -8.055 1 92.81 335 ALA B CA 1
ATOM 5794 C C . ALA B 1 335 ? 9.016 20.703 -6.781 1 92.81 335 ALA B C 1
ATOM 5796 O O . ALA B 1 335 ? 10.008 20.844 -6.059 1 92.81 335 ALA B O 1
ATOM 5797 N N . MET B 1 336 ? 7.82 21.266 -6.551 1 91.31 336 MET B N 1
ATOM 5798 C CA . MET B 1 336 ? 7.613 22.188 -5.445 1 91.31 336 MET B CA 1
ATOM 5799 C C . MET B 1 336 ? 7.758 21.484 -4.105 1 91.31 336 MET B C 1
ATOM 5801 O O . MET B 1 336 ? 8.07 22.109 -3.092 1 91.31 336 MET B O 1
ATOM 5805 N N . GLU B 1 337 ? 7.625 20.156 -4.102 1 92.94 337 GLU B N 1
ATOM 5806 C CA . GLU B 1 337 ? 7.66 19.406 -2.846 1 92.94 337 GLU B CA 1
ATOM 5807 C C . GLU B 1 337 ? 9.094 19.047 -2.461 1 92.94 337 GLU B C 1
ATOM 5809 O O . GLU B 1 337 ? 9.32 18.422 -1.421 1 92.94 337 GLU B O 1
ATOM 5814 N N . CYS B 1 338 ? 10.047 19.5 -3.244 1 96.38 338 CYS B N 1
ATOM 5815 C CA . CYS B 1 338 ? 11.438 19.125 -2.984 1 96.38 338 CYS B CA 1
ATOM 5816 C C . CYS B 1 338 ? 12.125 20.172 -2.121 1 96.38 338 CYS B C 1
ATOM 5818 O O . CYS B 1 338 ? 11.867 21.375 -2.264 1 96.38 338 CYS B O 1
ATOM 5820 N N . LEU B 1 339 ? 12.938 19.75 -1.232 1 97.69 339 LEU B N 1
ATOM 5821 C CA . LEU B 1 339 ? 13.945 20.578 -0.564 1 97.69 339 LEU B CA 1
ATOM 5822 C C . LEU B 1 339 ? 15.328 20.328 -1.161 1 97.69 339 LEU B C 1
ATOM 5824 O O . LEU B 1 339 ? 15.945 19.297 -0.907 1 97.69 339 LEU B O 1
ATOM 5828 N N . VAL B 1 340 ? 15.812 21.312 -1.896 1 97.94 340 VAL B N 1
ATOM 5829 C CA . VAL B 1 340 ? 16.969 21.125 -2.756 1 97.94 340 VAL B CA 1
ATOM 5830 C C . VAL B 1 340 ? 18.234 21.547 -2.016 1 97.94 340 VAL B C 1
ATOM 5832 O O . VAL B 1 340 ? 18.359 22.703 -1.596 1 97.94 340 VAL B O 1
ATOM 5835 N N . GLY B 1 341 ? 19.156 20.672 -1.856 1 97.69 341 GLY B N 1
ATOM 5836 C CA . GLY B 1 341 ? 20.453 20.969 -1.282 1 97.69 341 GLY B CA 1
ATOM 5837 C C . GLY B 1 341 ? 20.438 21.047 0.232 1 97.69 341 GLY B C 1
ATOM 5838 O O . GLY B 1 341 ? 21.266 21.719 0.834 1 97.69 341 GLY B O 1
ATOM 5839 N N . PHE B 1 342 ? 19.484 20.422 0.881 1 98.12 342 PHE B N 1
ATOM 5840 C CA . PHE B 1 342 ? 19.344 20.516 2.33 1 98.12 342 PHE B CA 1
ATOM 5841 C C . PHE B 1 342 ? 20.047 19.344 3.018 1 98.12 342 PHE B C 1
ATOM 5843 O O . PHE B 1 342 ? 20.172 19.328 4.246 1 98.12 342 PHE B O 1
ATOM 5850 N N . GLY B 1 343 ? 20.547 18.406 2.27 1 97.75 343 GLY B N 1
ATOM 5851 C CA . GLY B 1 343 ? 21.188 17.219 2.826 1 97.75 343 GLY B CA 1
ATOM 5852 C C . GLY B 1 343 ? 20.188 16.188 3.312 1 97.75 343 GLY B C 1
ATOM 5853 O O . GLY B 1 343 ? 18.984 16.406 3.266 1 97.75 343 GLY B O 1
ATOM 5854 N N . SER B 1 344 ? 20.703 15.016 3.666 1 98.19 344 SER B N 1
ATOM 5855 C CA . SER B 1 344 ? 19.875 13.938 4.219 1 98.19 344 SER B CA 1
ATOM 5856 C C . SER B 1 344 ? 20.656 13.133 5.25 1 98.19 344 SER B C 1
ATOM 5858 O O . SER B 1 344 ? 21.891 13.086 5.211 1 98.19 344 SER B O 1
ATOM 5860 N N . GLU B 1 345 ? 20.016 12.625 6.195 1 98.31 345 GLU B N 1
ATOM 5861 C CA . GLU B 1 345 ? 20.547 11.695 7.188 1 98.31 345 GLU B CA 1
ATOM 5862 C C . GLU B 1 345 ? 19.547 10.57 7.488 1 98.31 345 GLU B C 1
ATOM 5864 O O . GLU B 1 345 ? 18.359 10.703 7.199 1 98.31 345 GLU B O 1
ATOM 5869 N N . PRO B 1 346 ? 20.016 9.438 8.008 1 97.88 346 PRO B N 1
ATOM 5870 C CA . PRO B 1 346 ? 19.109 8.312 8.281 1 97.88 346 PRO B CA 1
ATOM 5871 C C . PRO B 1 346 ? 18.031 8.656 9.297 1 97.88 346 PRO B C 1
ATOM 5873 O O . PRO B 1 346 ? 18.281 9.391 10.25 1 97.88 346 PRO B O 1
ATOM 5876 N N . LEU B 1 347 ? 16.922 8.117 9.047 1 97.56 347 LEU B N 1
ATOM 5877 C CA . LEU B 1 347 ? 15.82 8.219 10.008 1 97.56 347 LEU B CA 1
ATOM 5878 C C . LEU B 1 347 ? 16.203 7.57 11.336 1 97.56 347 LEU B C 1
ATOM 5880 O O . LEU B 1 347 ? 17 6.629 11.367 1 97.56 347 LEU B O 1
ATOM 5884 N N . PRO B 1 348 ? 15.539 8.109 12.414 1 96.25 348 PRO B N 1
ATOM 5885 C CA . PRO B 1 348 ? 15.703 7.379 13.68 1 96.25 348 PRO B CA 1
ATOM 5886 C C . PRO B 1 348 ? 15.258 5.922 13.578 1 96.25 348 PRO B C 1
ATOM 5888 O O . PRO B 1 348 ? 14.289 5.617 12.883 1 96.25 348 PRO B O 1
ATOM 5891 N N . VAL B 1 349 ? 15.914 5.059 14.359 1 93.5 349 VAL B N 1
ATOM 5892 C CA . VAL B 1 349 ? 15.719 3.613 14.281 1 93.5 349 VAL B CA 1
ATOM 5893 C C . VAL B 1 349 ? 14.266 3.27 14.602 1 93.5 349 VAL B C 1
ATOM 5895 O O . VAL B 1 349 ? 13.711 2.309 14.062 1 93.5 349 VAL B O 1
ATOM 5898 N N . LYS B 1 350 ? 13.625 4.117 15.336 1 93.19 350 LYS B N 1
ATOM 5899 C CA . LYS B 1 350 ? 12.273 3.812 15.805 1 93.19 350 LYS B CA 1
ATOM 5900 C C . LYS B 1 350 ? 11.234 4.168 14.742 1 93.19 350 LYS B C 1
ATOM 5902 O O . LYS B 1 350 ? 10.07 3.758 14.836 1 93.19 350 LYS B O 1
ATOM 5907 N N . PHE B 1 351 ? 11.594 4.871 13.727 1 96.06 351 PHE B N 1
ATOM 5908 C CA . PHE B 1 351 ? 10.602 5.402 12.797 1 96.06 351 PHE B CA 1
ATOM 5909 C C . PHE B 1 351 ? 9.922 4.273 12.031 1 96.06 351 PHE B C 1
ATOM 5911 O O . PHE B 1 351 ? 8.695 4.223 11.961 1 96.06 351 PHE B O 1
ATOM 5918 N N . ALA B 1 352 ? 10.703 3.389 11.484 1 95.75 352 ALA B N 1
ATOM 5919 C CA . ALA B 1 352 ? 10.164 2.336 10.633 1 95.75 352 ALA B CA 1
ATOM 5920 C C . ALA B 1 352 ? 9.188 1.45 11.398 1 95.75 352 ALA B C 1
ATOM 5922 O O . ALA B 1 352 ? 8.07 1.194 10.938 1 95.75 352 ALA B O 1
ATOM 5923 N N . PRO B 1 353 ? 9.523 0.952 12.625 1 94.69 353 PRO B N 1
ATOM 5924 C CA . PRO B 1 353 ? 8.547 0.177 13.398 1 94.69 353 PRO B CA 1
ATOM 5925 C C . PRO B 1 353 ? 7.273 0.963 13.703 1 94.69 353 PRO B C 1
ATOM 5927 O O . PRO B 1 353 ? 6.176 0.402 13.664 1 94.69 353 PRO B O 1
ATOM 5930 N N . GLN B 1 354 ? 7.402 2.203 14 1 94.69 354 GLN B N 1
ATOM 5931 C CA . GLN B 1 354 ? 6.234 3.027 14.289 1 94.69 354 GLN B CA 1
ATOM 5932 C C . GLN B 1 354 ? 5.359 3.203 13.047 1 94.69 354 GLN B C 1
ATOM 5934 O O . GLN B 1 354 ? 4.133 3.15 13.141 1 94.69 354 GLN B O 1
ATOM 5939 N N . LEU B 1 355 ? 6.008 3.492 11.945 1 96.25 355 LEU B N 1
ATOM 5940 C CA . LEU B 1 355 ? 5.27 3.607 10.688 1 96.25 355 LEU B CA 1
ATOM 5941 C C . LEU B 1 355 ? 4.539 2.309 10.367 1 96.25 355 LEU B C 1
ATOM 5943 O O . LEU B 1 355 ? 3.379 2.33 9.945 1 96.25 355 LEU B O 1
ATOM 5947 N N . LEU B 1 356 ? 5.207 1.161 10.562 1 95.62 356 LEU B N 1
ATOM 5948 C CA . LEU B 1 356 ? 4.594 -0.137 10.312 1 95.62 356 LEU B CA 1
ATOM 5949 C C . LEU B 1 356 ? 3.361 -0.335 11.188 1 95.62 356 LEU B C 1
ATOM 5951 O O . LEU B 1 356 ? 2.32 -0.789 10.703 1 95.62 356 LEU B O 1
ATOM 5955 N N . ARG B 1 357 ? 3.457 -0.014 12.461 1 94.5 357 ARG B N 1
ATOM 5956 C CA . ARG B 1 357 ? 2.318 -0.124 13.367 1 94.5 357 ARG B CA 1
ATOM 5957 C C . ARG B 1 357 ? 1.151 0.732 12.891 1 94.5 357 ARG B C 1
ATOM 5959 O O . ARG B 1 357 ? 0.011 0.266 12.844 1 94.5 357 ARG B O 1
ATOM 5966 N N . ARG B 1 358 ? 1.442 1.972 12.508 1 96.38 358 ARG B N 1
ATOM 5967 C CA . ARG B 1 358 ? 0.411 2.875 12.008 1 96.38 358 ARG B CA 1
ATOM 5968 C C . ARG B 1 358 ? -0.262 2.305 10.766 1 96.38 358 ARG B C 1
ATOM 5970 O O . ARG B 1 358 ? -1.48 2.406 10.609 1 96.38 358 ARG B O 1
ATOM 5977 N N . ARG B 1 359 ? 0.505 1.743 9.898 1 96.25 359 ARG B N 1
ATOM 5978 C CA . ARG B 1 359 ? -0.036 1.117 8.695 1 96.25 359 ARG B CA 1
ATOM 5979 C C . ARG B 1 359 ? -0.938 -0.06 9.047 1 96.25 359 ARG B C 1
ATOM 5981 O O . ARG B 1 359 ? -1.995 -0.243 8.438 1 96.25 359 ARG B O 1
ATOM 5988 N N . MET B 1 360 ? -0.521 -0.85 10.031 1 94.81 360 MET B N 1
ATOM 5989 C CA . MET B 1 360 ? -1.323 -1.992 10.461 1 94.81 360 MET B CA 1
ATOM 5990 C C . MET B 1 360 ? -2.662 -1.534 11.031 1 94.81 360 MET B C 1
ATOM 5992 O O . MET B 1 360 ? -3.699 -2.135 10.742 1 94.81 360 MET B O 1
ATOM 5996 N N . PHE B 1 361 ? -2.633 -0.465 11.828 1 96.31 361 PHE B N 1
ATOM 5997 C CA . PHE B 1 361 ? -3.885 0.094 12.328 1 96.31 361 PHE B CA 1
ATOM 5998 C C . PHE B 1 361 ? -4.773 0.538 11.172 1 96.31 361 PHE B C 1
ATOM 6000 O O . PHE B 1 361 ? -5.957 0.191 11.125 1 96.31 361 PHE B O 1
ATOM 6007 N N . TYR B 1 362 ? -4.211 1.244 10.25 1 97.31 362 TYR B N 1
ATOM 6008 C CA . TYR B 1 362 ? -4.965 1.814 9.141 1 97.31 362 TYR B CA 1
ATOM 6009 C C . TYR B 1 362 ? -5.582 0.719 8.281 1 97.31 362 TYR B C 1
ATOM 6011 O O . TYR B 1 362 ? -6.789 0.727 8.023 1 97.31 362 TYR B O 1
ATOM 6019 N N . PHE B 1 363 ? -4.773 -0.249 7.883 1 96.31 363 PHE B N 1
ATOM 6020 C CA . PHE B 1 363 ? -5.266 -1.341 7.051 1 96.31 363 PHE B CA 1
ATOM 6021 C C . PHE B 1 363 ? -6.258 -2.203 7.824 1 96.31 363 PHE B C 1
ATOM 6023 O O . PHE B 1 363 ? -7.258 -2.658 7.27 1 96.31 363 PHE B O 1
ATOM 6030 N N . GLY B 1 364 ? -5.898 -2.451 9.109 1 95.38 364 GLY B N 1
ATOM 6031 C CA . GLY B 1 364 ? -6.812 -3.223 9.938 1 95.38 364 GLY B CA 1
ATOM 6032 C C . GLY B 1 364 ? -8.211 -2.629 10 1 95.38 364 GLY B C 1
ATOM 6033 O O . GLY B 1 364 ? -9.195 -3.342 9.828 1 95.38 364 GLY B O 1
ATOM 6034 N N . ILE B 1 365 ? -8.297 -1.364 10.188 1 96.94 365 ILE B N 1
ATOM 6035 C CA . ILE B 1 365 ? -9.586 -0.683 10.273 1 96.94 365 ILE B CA 1
ATOM 6036 C C . ILE B 1 365 ? -10.297 -0.751 8.93 1 96.94 365 ILE B C 1
ATOM 6038 O O . ILE B 1 365 ? -11.484 -1.081 8.859 1 96.94 365 ILE B O 1
ATOM 6042 N N . ARG B 1 366 ? -9.609 -0.486 7.855 1 95.75 366 ARG B N 1
ATOM 6043 C CA . ARG B 1 366 ? -10.188 -0.478 6.516 1 95.75 366 ARG B CA 1
ATOM 6044 C C . ARG B 1 366 ? -10.758 -1.847 6.156 1 95.75 366 ARG B C 1
ATOM 6046 O O . ARG B 1 366 ? -11.766 -1.94 5.449 1 95.75 366 ARG B O 1
ATOM 6053 N N . MET B 1 367 ? -10.148 -2.879 6.688 1 95.56 367 MET B N 1
ATOM 6054 C CA . MET B 1 367 ? -10.531 -4.234 6.309 1 95.56 367 MET B CA 1
ATOM 6055 C C . MET B 1 367 ? -11.453 -4.852 7.352 1 95.56 367 MET B C 1
ATOM 6057 O O . MET B 1 367 ? -11.828 -6.02 7.238 1 95.56 367 MET B O 1
ATOM 6061 N N . GLY B 1 368 ? -11.727 -4.078 8.383 1 93.81 368 GLY B N 1
ATOM 6062 C CA . GLY B 1 368 ? -12.625 -4.559 9.43 1 93.81 368 GLY B CA 1
ATOM 6063 C C . GLY B 1 368 ? -11.938 -5.492 10.406 1 93.81 368 GLY B C 1
ATOM 6064 O O . GLY B 1 368 ? -12.609 -6.254 11.117 1 93.81 368 GLY B O 1
ATOM 6065 N N . VAL B 1 369 ? -10.602 -5.535 10.391 1 94.69 369 VAL B N 1
ATOM 6066 C CA . VAL B 1 369 ? -9.836 -6.32 11.352 1 94.69 369 VAL B CA 1
ATOM 6067 C C . VAL B 1 369 ? -9.5 -5.465 12.57 1 94.69 369 VAL B C 1
ATOM 6069 O O . VAL B 1 369 ? -8.336 -5.133 12.805 1 94.69 369 VAL B O 1
ATOM 6072 N N . LEU B 1 370 ? -10.438 -5.238 13.414 1 93.94 370 LEU B N 1
ATOM 6073 C CA . LEU B 1 370 ? -10.305 -4.277 14.5 1 93.94 370 LEU B CA 1
ATOM 6074 C C . LEU B 1 370 ? -9.422 -4.836 15.609 1 93.94 370 LEU B C 1
ATOM 6076 O O . LEU B 1 370 ? -8.914 -4.078 16.438 1 93.94 370 LEU B O 1
ATOM 6080 N N . SER B 1 371 ? -9.18 -6.145 15.617 1 90.81 371 SER B N 1
ATOM 6081 C CA . SER B 1 371 ? -8.281 -6.746 16.594 1 90.81 371 SER B CA 1
ATOM 6082 C C . SER B 1 371 ? -6.852 -6.258 16.406 1 90.81 371 SER B C 1
ATOM 6084 O O . SER B 1 371 ? -6.012 -6.418 17.297 1 90.81 371 SER B O 1
ATOM 6086 N N . ALA B 1 372 ? -6.57 -5.695 15.242 1 90.94 372 ALA B N 1
ATOM 6087 C CA . ALA B 1 372 ? -5.258 -5.102 15 1 90.94 372 ALA B CA 1
ATOM 6088 C C . ALA B 1 372 ? -5 -3.932 15.945 1 90.94 372 ALA B C 1
ATOM 6090 O O . ALA B 1 372 ? -3.852 -3.537 16.156 1 90.94 372 ALA B O 1
ATOM 6091 N N . LEU B 1 373 ? -6.047 -3.361 16.484 1 92.38 373 LEU B N 1
ATOM 6092 C CA . LEU B 1 373 ? -5.934 -2.184 17.328 1 92.38 373 LEU B CA 1
ATOM 6093 C C . LEU B 1 373 ? -5.695 -2.582 18.781 1 92.38 373 LEU B C 1
ATOM 6095 O O . LEU B 1 373 ? -5.434 -1.726 19.641 1 92.38 373 LEU B O 1
ATOM 6099 N N . ASP B 1 374 ? -5.715 -3.881 19.094 1 87.81 374 ASP B N 1
ATOM 6100 C CA . ASP B 1 374 ? -5.746 -4.355 20.469 1 87.81 374 ASP B CA 1
ATOM 6101 C C . ASP B 1 374 ? -4.395 -4.16 21.141 1 87.81 374 ASP B C 1
ATOM 6103 O O . ASP B 1 374 ? -4.32 -4.027 22.375 1 87.81 374 ASP B O 1
ATOM 6107 N N . GLN B 1 375 ? -3.348 -4.148 20.344 1 83.81 375 GLN B N 1
ATOM 6108 C CA . GLN B 1 375 ? -2.023 -4.047 20.953 1 83.81 375 GLN B CA 1
ATOM 6109 C C . GLN B 1 375 ? -1.198 -2.947 20.281 1 83.81 375 GLN B C 1
ATOM 6111 O O . GLN B 1 375 ? -1.347 -2.688 19.094 1 83.81 375 GLN B O 1
ATOM 6116 N N . CYS B 1 376 ? -0.49 -2.299 21.203 1 87.44 376 CYS B N 1
ATOM 6117 C CA . CYS B 1 376 ? 0.547 -1.409 20.688 1 87.44 376 CYS B CA 1
ATOM 6118 C C . CYS B 1 376 ? 1.787 -2.195 20.281 1 87.44 376 CYS B C 1
ATOM 6120 O O . CYS B 1 376 ? 2.629 -2.516 21.125 1 87.44 376 CYS B O 1
ATOM 6122 N N . PHE B 1 377 ? 1.756 -2.779 19.172 1 70.06 377 PHE B N 1
ATOM 6123 C CA . PHE B 1 377 ? 2.818 -3.678 18.734 1 70.06 377 PHE B CA 1
ATOM 6124 C C . PHE B 1 377 ? 4.172 -2.984 18.797 1 70.06 377 PHE B C 1
ATOM 6126 O O . PHE B 1 377 ? 4.367 -1.938 18.172 1 70.06 377 PHE B O 1
ATOM 6133 N N . PRO B 1 378 ? 5.004 -3.102 19.812 1 62.78 378 PRO B N 1
ATOM 6134 C CA . PRO B 1 378 ? 6.34 -2.566 19.531 1 62.78 378 PRO B CA 1
ATOM 6135 C C . PRO B 1 378 ? 7.125 -3.416 18.531 1 62.78 378 PRO B C 1
ATOM 6137 O O . PRO B 1 378 ? 7.102 -4.645 18.625 1 62.78 378 PRO B O 1
ATOM 6140 N N . PHE B 1 379 ? 7.094 -3.021 17.078 1 62.16 379 PHE B N 1
ATOM 6141 C CA . PHE B 1 379 ? 8.039 -3.811 16.297 1 62.16 379 PHE B CA 1
ATOM 6142 C C . PHE B 1 379 ? 9.469 -3.568 16.766 1 62.16 379 PHE B C 1
ATOM 6144 O O . PHE B 1 379 ? 10.422 -3.771 16.016 1 62.16 379 PHE B O 1
ATOM 6151 N N . GLU B 1 380 ? 9.602 -2.826 17.859 1 49.44 380 GLU B N 1
ATOM 6152 C CA . GLU B 1 380 ? 10.906 -2.594 18.453 1 49.44 380 GLU B CA 1
ATOM 6153 C C . GLU B 1 380 ? 11.375 -3.805 19.266 1 49.44 380 GLU B C 1
ATOM 6155 O O . GLU B 1 380 ? 10.578 -4.438 19.953 1 49.44 380 GLU B O 1
ATOM 6160 N N . GLY B 1 381 ? 12.914 -4.512 19.031 1 37.78 381 GLY B N 1
ATOM 6161 C CA . GLY B 1 381 ? 13.773 -5.555 19.562 1 37.78 381 GLY B CA 1
ATOM 6162 C C . GLY B 1 381 ? 13.008 -6.742 20.109 1 37.78 381 GLY B C 1
ATOM 6163 O O . GLY B 1 381 ? 11.859 -6.605 20.531 1 37.78 381 GLY B O 1
ATOM 6164 N N . MET B 1 382 ? 14.008 -7.836 20.234 1 29.69 382 MET B N 1
ATOM 6165 C CA . MET B 1 382 ? 15.188 -8.641 20.562 1 29.69 382 MET B CA 1
ATOM 6166 C C . MET B 1 382 ? 15.75 -8.242 21.922 1 29.69 382 MET B C 1
ATOM 6168 O O . MET B 1 382 ? 16.438 -7.227 22.047 1 29.69 382 MET B O 1
ATOM 6172 N N . LYS B 1 383 ? 14.984 -7.762 23.031 1 21.33 383 LYS B N 1
ATOM 6173 C CA . LYS B 1 383 ? 15.516 -8.492 24.188 1 21.33 383 LYS B CA 1
ATOM 6174 C C . LYS B 1 383 ? 14.906 -9.891 24.281 1 21.33 383 LYS B C 1
ATOM 6176 O O . LYS B 1 383 ? 13.719 -10.07 24.016 1 21.33 383 LYS B O 1
#

Nearest PDB structures (foldseek):
  7xjv-assembly2_B  TM=7.350E-01  e=5.305E-14  Saccharomyces cerevisiae W303
  7xjv-assembly1_A  TM=7.492E-01  e=8.990E-14  Saccharomyces cerevisiae W303
  7xjv-assembly3_C  TM=7.311E-01  e=6.324E-14  Saccharomyces cerevisiae W303
  7xjv-assembly4_D  TM=7.349E-01  e=1.137E-13  Saccharomyces cerevisiae W303
  7d1i-assembly1_B-2  TM=3.879E-01  e=4.721E+00  Acinetobacter baumannii

Radius of gyration: 30.83 Å; Cα contacts (8 Å, |Δi|>4): 1519; chains: 2; bounding box: 56×97×69 Å

pLDDT: mean 95.18, std 7.52, range [21.33, 98.88]